Protein AF-K2APA6-F1 (afdb_monomer_lite)

pLDDT: mean 74.05, std 16.32, range [35.53, 95.88]

Sequence (417 aa):
MLGKIKNFFKDHYHILFKSAAVNHLRIQEILKSPDGTYNLTVKFGSYSALKNYQRKMRRLTVSLSSAVAMVVVAFVVAPYIMNPSRSSASNFTWTQNAWTSQTSNVKKYPDNNNGVTEYSSKNDKIDVTSGKIAMTVPTVASTGDSSYSTAPDGFYLDGSARVLKKVQGASCASVTECKSGICTNGTCCNDACCGVASVTDSRDTNNPTYNTLLLGNQCWMARNLNVGTMIGSKLADNVTYQNQANNSIVEKYCFNYVKQGDAAQITTGNSNCASYGGLYQWPEANALSASCISTSCAVPSPNQGICPTGWHVPTDAEIKTLEMHFGMAQADADGAGWRGIVSAPFRTGLNILVTAGYFRPSSGDFTNNSGKNTALMTATEYDIINYRMREFNSDLSGIYRSVYSKNAALPLRCVKN

Foldseek 3Di:
DVVVVVLVVVLVVCLAPPDLVVNVVVLVVVVPDPPPPRDNPDDDPDSVRSVVVNVVVNVVVVVVVVVVVVVCCVVPVCCVVDVVPPDPDDDDDDDDDDDDDDDDDDDDDDDDDDDDDDDDDDDPQFDCPPNDGDRPPPPPPCPPCPVQCDDPQQWADDDNDTDGQDEFQDFAPALRSHNCSDAAPRTHDNPPDACHAWQADPQAPQGRTWHWHDQPPKIWTLAFAAGWDEFAQAEQVLQHGDAPADLVTQYFYFAQRHHGPDPVSVVVRVVRCSQANTWHFLCQQQSHGPQLLQFPDDRDVQRQRPPPPQWGFAALVNVLVNQVSQPFDNVQSPDAFWGDQRDPCSCVSSVQLSNFAWKQALSSHIDRPVRFKAKEFGNACDDSFKGWIWMGGNVDRTIHIDIGGSSMIHTYMIMHD

Structure (mmCIF, N/CA/C/O backbone):
data_AF-K2APA6-F1
#
_entry.id   AF-K2APA6-F1
#
loop_
_atom_site.group_PDB
_atom_site.id
_atom_site.type_symbol
_atom_site.label_atom_id
_atom_site.label_alt_id
_atom_site.label_comp_id
_atom_site.label_asym_id
_atom_site.label_entity_id
_atom_site.label_seq_id
_atom_site.pdbx_PDB_ins_code
_atom_site.Cartn_x
_atom_site.Cartn_y
_atom_site.Cartn_z
_atom_site.occupancy
_atom_site.B_iso_or_equiv
_atom_site.auth_seq_id
_atom_site.auth_comp_id
_atom_site.auth_asym_id
_atom_site.auth_atom_id
_atom_site.pdbx_PDB_model_num
ATOM 1 N N . MET A 1 1 ? -61.621 -47.146 39.888 1.00 53.34 1 MET A N 1
ATOM 2 C CA . MET A 1 1 ? -60.670 -46.222 39.216 1.00 53.34 1 MET A CA 1
ATOM 3 C C . MET A 1 1 ? -59.208 -46.648 39.381 1.00 53.34 1 MET A C 1
ATOM 5 O O . MET A 1 1 ? -58.524 -46.792 38.376 1.00 53.34 1 MET A O 1
ATOM 9 N N . LEU A 1 2 ? -58.752 -46.940 40.607 1.00 55.94 2 LEU A N 1
ATOM 10 C CA . LEU A 1 2 ? -57.365 -47.334 40.923 1.00 55.94 2 LEU A CA 1
ATOM 11 C C . LEU A 1 2 ? -56.813 -48.535 40.126 1.00 55.94 2 LEU A C 1
ATOM 13 O O . LEU A 1 2 ? -55.664 -48.503 39.695 1.00 55.94 2 LEU A O 1
ATOM 17 N N . GLY A 1 3 ? -57.626 -49.563 39.854 1.00 64.31 3 GLY A N 1
ATOM 18 C CA . GLY A 1 3 ? -57.182 -50.740 39.086 1.00 64.31 3 GLY A CA 1
ATOM 19 C C . GLY A 1 3 ? -56.800 -50.438 37.629 1.00 64.31 3 GLY A C 1
ATOM 20 O O . GLY A 1 3 ? -55.815 -50.973 37.126 1.00 64.31 3 GLY A O 1
ATOM 21 N N . LYS A 1 4 ? -57.520 -49.520 36.964 1.00 61.19 4 LYS A N 1
ATOM 22 C CA . LYS A 1 4 ? -57.209 -49.100 35.583 1.00 61.19 4 LYS A CA 1
ATOM 23 C C . LYS A 1 4 ? -55.908 -48.298 35.523 1.00 61.19 4 LYS A C 1
ATOM 25 O O . LYS A 1 4 ? -55.108 -48.501 34.618 1.00 61.19 4 LYS A O 1
ATOM 30 N N . ILE A 1 5 ? -55.674 -47.451 36.525 1.00 64.25 5 ILE A N 1
ATOM 31 C CA . ILE A 1 5 ? -54.451 -46.650 36.654 1.00 64.25 5 ILE A CA 1
ATOM 32 C C . ILE A 1 5 ? -53.238 -47.561 36.901 1.00 64.25 5 ILE A C 1
ATOM 34 O O . ILE A 1 5 ? -52.217 -47.427 36.232 1.00 64.25 5 ILE A O 1
ATOM 38 N N . LYS A 1 6 ? -53.364 -48.552 37.794 1.00 69.94 6 LYS A N 1
ATOM 39 C CA . LYS A 1 6 ? -52.297 -49.531 38.063 1.00 69.94 6 LYS A CA 1
ATOM 40 C C . LYS A 1 6 ? -51.914 -50.327 36.810 1.00 69.94 6 LYS A C 1
ATOM 42 O O . LYS A 1 6 ? -50.728 -50.505 36.533 1.00 69.94 6 LYS A O 1
ATOM 47 N N . ASN A 1 7 ? -52.905 -50.766 36.035 1.00 68.38 7 ASN A N 1
ATOM 48 C CA . ASN A 1 7 ? -52.669 -51.502 34.793 1.00 68.38 7 ASN A CA 1
ATOM 49 C C . ASN A 1 7 ? -52.037 -50.615 33.709 1.00 68.38 7 ASN A C 1
ATOM 51 O O . ASN A 1 7 ? -51.108 -51.057 33.038 1.00 68.38 7 ASN A O 1
ATOM 55 N N . PHE A 1 8 ? -52.451 -49.347 33.614 1.00 71.19 8 PHE A N 1
ATOM 56 C CA . PHE A 1 8 ? -51.861 -48.365 32.701 1.00 71.19 8 PHE A CA 1
ATOM 57 C C . PHE A 1 8 ? -50.364 -48.142 32.963 1.00 71.19 8 PHE A C 1
ATOM 59 O O . PHE A 1 8 ? -49.562 -48.190 32.028 1.00 71.19 8 PHE A O 1
ATOM 66 N N . PHE A 1 9 ? -49.974 -47.952 34.231 1.00 70.88 9 PHE A N 1
ATOM 67 C CA . PHE A 1 9 ? -48.567 -47.781 34.605 1.00 70.88 9 PHE A CA 1
ATOM 68 C C . PHE A 1 9 ? -47.746 -49.047 34.366 1.00 70.88 9 PHE A C 1
ATOM 70 O O . PHE A 1 9 ? -46.623 -48.962 33.868 1.00 70.88 9 PHE A O 1
ATOM 77 N N . LYS A 1 10 ? -48.307 -50.225 34.664 1.00 74.00 10 LYS A N 1
ATOM 78 C CA . LYS A 1 10 ? -47.635 -51.504 34.412 1.00 74.00 10 LYS A CA 1
ATOM 79 C C . LYS A 1 10 ? -47.378 -51.710 32.916 1.00 74.00 10 LYS A C 1
ATOM 81 O O . LYS A 1 10 ? -46.267 -52.074 32.534 1.00 74.00 10 LYS A O 1
ATOM 86 N N . ASP A 1 11 ? -48.358 -51.426 32.061 1.00 71.31 11 ASP A N 1
ATOM 87 C CA . ASP A 1 11 ? -48.189 -51.549 30.611 1.00 71.31 11 ASP A CA 1
ATOM 88 C C . ASP A 1 11 ? -47.198 -50.526 30.047 1.00 71.31 11 ASP A C 1
ATOM 90 O O . ASP A 1 11 ? -46.315 -50.906 29.276 1.00 71.31 11 ASP A O 1
ATOM 94 N N . HIS A 1 12 ? -47.251 -49.266 30.488 1.00 74.56 12 HIS A N 1
ATOM 95 C CA . HIS A 1 12 ? -46.277 -48.252 30.069 1.00 74.56 12 HIS A CA 1
ATOM 96 C C . HIS A 1 12 ? -44.850 -48.580 30.518 1.00 74.56 12 HIS A C 1
ATOM 98 O O . HIS A 1 12 ? -43.910 -48.399 29.743 1.00 74.56 12 HIS A O 1
ATOM 104 N N . TYR A 1 13 ? -44.675 -49.129 31.722 1.00 77.75 13 TYR A N 1
ATOM 105 C CA . TYR A 1 13 ? -43.375 -49.591 32.206 1.00 77.75 13 TYR A CA 1
ATOM 106 C C . TYR A 1 13 ? -42.787 -50.675 31.293 1.00 77.75 13 TYR A C 1
ATOM 108 O O . TYR A 1 13 ? -41.642 -50.573 30.847 1.00 77.75 13 TYR A O 1
ATOM 116 N N . HIS A 1 14 ? -43.580 -51.690 30.940 1.00 74.81 14 HIS A N 1
ATOM 117 C CA . HIS A 1 14 ? -43.120 -52.737 30.029 1.00 74.81 14 HIS A CA 1
ATOM 118 C C . HIS A 1 14 ? -42.796 -52.185 28.632 1.00 74.81 14 HIS A C 1
ATOM 120 O O . HIS A 1 14 ? -41.757 -52.535 28.069 1.00 74.81 14 HIS A O 1
ATOM 126 N N . ILE A 1 15 ? -43.611 -51.267 28.098 1.00 77.00 15 ILE A N 1
ATOM 127 C CA . ILE A 1 15 ? -43.368 -50.629 26.794 1.00 77.00 15 ILE A CA 1
ATOM 128 C C . ILE A 1 15 ? -42.065 -49.812 26.793 1.00 77.00 15 ILE A C 1
ATOM 130 O O . ILE A 1 15 ? -41.338 -49.843 25.798 1.00 77.00 15 ILE A O 1
ATOM 134 N N . LEU A 1 16 ? -41.731 -49.121 27.884 1.00 72.75 16 LEU A N 1
ATOM 135 C CA . LEU A 1 16 ? -40.523 -48.298 27.972 1.00 72.75 16 LEU A CA 1
ATOM 136 C C . LEU A 1 16 ? -39.251 -49.137 28.152 1.00 72.75 16 LEU A C 1
ATOM 138 O O . LEU A 1 16 ? -38.279 -48.941 27.412 1.00 72.75 16 LEU A O 1
ATOM 142 N N . PHE A 1 17 ? -39.265 -50.095 29.082 1.00 75.88 17 PHE A N 1
ATOM 143 C CA . PHE A 1 17 ? -38.049 -50.769 29.553 1.00 75.88 17 PHE A CA 1
ATOM 144 C C . PHE A 1 17 ? -37.778 -52.141 28.921 1.00 75.88 17 PHE A C 1
ATOM 146 O O . PHE A 1 17 ? -36.634 -52.592 28.937 1.00 75.88 17 PHE A O 1
ATOM 153 N N . LYS A 1 18 ? -38.773 -52.817 28.329 1.00 78.56 18 LYS A N 1
ATOM 154 C CA . LYS A 1 18 ? -38.571 -54.114 27.649 1.00 78.56 18 LYS A CA 1
ATOM 155 C C . LYS A 1 18 ? -38.419 -53.944 26.131 1.00 78.56 18 LYS A C 1
ATOM 157 O O . LYS A 1 18 ? -38.791 -52.920 25.552 1.00 78.56 18 LYS A O 1
ATOM 162 N N . SER A 1 19 ? -37.802 -54.929 25.475 1.00 77.44 19 SER A N 1
ATOM 163 C CA . SER A 1 19 ? -37.566 -54.898 24.026 1.00 77.44 19 SER A CA 1
ATOM 164 C C . SER A 1 19 ? -38.876 -55.030 23.239 1.00 77.44 19 SER A C 1
ATOM 166 O O . SER A 1 19 ? -39.855 -55.601 23.722 1.00 77.44 19 SER A O 1
ATOM 168 N N . ALA A 1 20 ? -38.894 -54.508 22.009 1.00 73.94 20 ALA A N 1
ATOM 169 C CA . ALA A 1 20 ? -40.062 -54.576 21.128 1.00 73.94 20 ALA A CA 1
ATOM 170 C C . ALA A 1 20 ? -40.537 -56.022 20.904 1.00 73.94 20 ALA A C 1
ATOM 172 O O . ALA A 1 20 ? -41.737 -56.275 20.901 1.00 73.94 20 ALA A O 1
ATOM 173 N N . ALA A 1 21 ? -39.600 -56.966 20.754 1.00 76.19 21 ALA A N 1
ATOM 174 C CA . ALA A 1 21 ? -39.895 -58.381 20.532 1.00 76.19 21 ALA A CA 1
ATOM 175 C C . ALA A 1 21 ? -40.626 -59.012 21.728 1.00 76.19 21 ALA A C 1
ATOM 177 O O . ALA A 1 21 ? -41.678 -59.619 21.553 1.00 76.19 21 ALA A O 1
ATOM 178 N N . VAL A 1 22 ? -40.127 -58.786 22.948 1.00 78.75 22 VAL A N 1
ATOM 179 C CA . VAL A 1 22 ? -40.742 -59.307 24.182 1.00 78.75 22 VAL A CA 1
ATOM 180 C C . VAL A 1 22 ? -42.129 -58.703 24.404 1.00 78.75 22 VAL A C 1
ATOM 182 O O . VAL A 1 22 ? -43.067 -59.406 24.771 1.00 78.75 22 VAL A O 1
ATOM 185 N N . ASN A 1 23 ? -42.290 -57.405 24.135 1.00 73.94 23 ASN A N 1
ATOM 186 C CA . ASN A 1 23 ? -43.589 -56.747 24.263 1.00 73.94 23 ASN A CA 1
ATOM 187 C C . ASN A 1 23 ? -44.591 -57.217 23.206 1.00 73.94 23 ASN A C 1
ATOM 189 O O . ASN A 1 23 ? -45.770 -57.355 23.516 1.00 73.94 23 ASN A O 1
ATOM 193 N N . HIS A 1 24 ? -44.141 -57.485 21.980 1.00 77.06 24 HIS A N 1
ATOM 194 C CA . HIS A 1 24 ? -45.013 -58.000 20.933 1.00 77.06 24 HIS A CA 1
ATOM 195 C C . HIS A 1 24 ? -45.538 -59.396 21.275 1.00 77.06 24 HIS A C 1
ATOM 197 O O . HIS A 1 24 ? -46.741 -59.613 21.187 1.00 77.06 24 HIS A O 1
ATOM 203 N N . LEU A 1 25 ? -44.671 -60.300 21.746 1.00 76.94 25 LEU A N 1
ATOM 204 C CA . LEU A 1 25 ? -45.073 -61.638 22.189 1.00 76.94 25 LEU A CA 1
ATOM 205 C C . LEU A 1 25 ? -46.074 -61.572 23.348 1.00 76.94 25 LEU A C 1
ATOM 207 O O . LEU A 1 25 ? -47.140 -62.171 23.257 1.00 76.94 25 LEU A O 1
ATOM 211 N N . ARG A 1 26 ? -45.810 -60.740 24.365 1.00 76.38 26 ARG A N 1
ATOM 212 C CA . ARG A 1 26 ? -46.739 -60.525 25.486 1.00 76.38 26 ARG A CA 1
ATOM 213 C C . ARG A 1 26 ? -48.113 -60.023 25.026 1.00 76.38 26 ARG A C 1
ATOM 215 O O . ARG A 1 26 ? -49.132 -60.467 25.540 1.00 76.38 26 ARG A O 1
ATOM 222 N N . ILE A 1 27 ? -48.157 -59.083 24.079 1.00 74.25 27 ILE A N 1
ATOM 223 C CA . ILE A 1 27 ? -49.423 -58.559 23.540 1.00 74.25 27 ILE A CA 1
ATOM 224 C C . ILE A 1 27 ? -50.169 -59.652 22.761 1.00 74.25 27 ILE A C 1
ATOM 226 O O . ILE A 1 27 ? -51.382 -59.765 22.900 1.00 74.25 27 ILE A O 1
ATOM 230 N N . GLN A 1 28 ? -49.459 -60.475 21.986 1.00 73.75 28 GLN A N 1
ATOM 231 C CA . GLN A 1 28 ? -50.048 -61.595 21.243 1.00 73.75 28 GLN A CA 1
ATOM 232 C C . GLN A 1 28 ? -50.578 -62.702 22.166 1.00 73.75 28 GLN A C 1
ATOM 234 O O . GLN A 1 28 ? -51.636 -63.259 21.896 1.00 73.75 28 GLN A O 1
ATOM 239 N N . GLU A 1 29 ? -49.884 -63.002 23.265 1.00 72.94 29 GLU A N 1
ATOM 240 C CA . GLU A 1 29 ? -50.342 -63.959 24.281 1.00 72.94 29 GLU A CA 1
ATOM 241 C C . GLU A 1 29 ? -51.613 -63.469 24.981 1.00 72.94 29 GLU A C 1
ATOM 243 O O . GLU A 1 29 ? -52.583 -64.213 25.086 1.00 72.94 29 GLU A O 1
ATOM 248 N N . ILE A 1 30 ? -51.659 -62.190 25.369 1.00 67.94 30 ILE A N 1
ATOM 249 C CA . ILE A 1 30 ? -52.840 -61.588 26.009 1.00 67.94 30 ILE A CA 1
ATOM 250 C C . ILE A 1 30 ? -54.049 -61.561 25.059 1.00 67.94 30 ILE A C 1
ATOM 252 O O . ILE A 1 30 ? -55.182 -61.687 25.512 1.00 67.94 30 ILE A O 1
ATOM 256 N N . LEU A 1 31 ? -53.829 -61.426 23.747 1.00 66.81 31 LEU A N 1
ATOM 257 C CA . LEU A 1 31 ? -54.897 -61.486 22.742 1.00 66.81 31 LEU A CA 1
ATOM 258 C C . LEU A 1 31 ? -55.443 -62.906 22.509 1.00 66.81 31 LEU A C 1
ATOM 260 O O . LEU A 1 31 ? -56.527 -63.034 21.944 1.00 66.81 31 LEU A O 1
ATOM 264 N N . LYS A 1 32 ? -54.719 -63.956 22.921 1.00 65.75 32 LYS A N 1
ATOM 265 C CA . LYS A 1 32 ? -55.117 -65.364 22.744 1.00 65.75 32 LYS A CA 1
ATOM 266 C C . LYS A 1 32 ? -55.859 -65.958 23.946 1.00 65.75 32 LYS A C 1
ATOM 268 O O . LYS A 1 32 ? -56.511 -66.985 23.782 1.00 65.75 32 LYS A O 1
ATOM 273 N N . SER A 1 33 ? -55.781 -65.350 25.129 1.00 59.62 33 SER A N 1
ATOM 274 C CA . SER A 1 33 ? -56.479 -65.840 26.326 1.00 59.62 33 SER A CA 1
ATOM 275 C C . SER A 1 33 ? -57.978 -65.468 26.296 1.00 59.62 33 SER A C 1
ATOM 277 O O . SER A 1 33 ? -58.283 -64.273 26.281 1.00 59.62 33 SER A O 1
ATOM 279 N N . PRO A 1 34 ? -58.929 -66.429 26.343 1.00 56.12 34 PRO A N 1
ATOM 280 C CA . PRO A 1 34 ? -60.372 -66.144 26.266 1.00 56.12 34 PRO A CA 1
ATOM 281 C C . PRO A 1 34 ? -60.970 -65.472 27.516 1.00 56.12 34 PRO A C 1
ATOM 283 O O . PRO A 1 34 ? -62.092 -64.977 27.463 1.00 56.12 34 PRO A O 1
ATOM 286 N N . ASP A 1 35 ? -60.236 -65.405 28.630 1.00 56.62 35 ASP A N 1
ATOM 287 C CA . ASP A 1 35 ? -60.813 -65.115 29.954 1.00 56.62 35 ASP A CA 1
ATOM 288 C C . ASP A 1 35 ? -60.853 -63.628 30.358 1.00 56.62 35 ASP A C 1
ATOM 290 O O . ASP A 1 35 ? -61.014 -63.308 31.536 1.00 56.62 35 ASP A O 1
ATOM 294 N N . GLY A 1 36 ? -60.697 -62.688 29.414 1.00 57.69 36 GLY A N 1
ATOM 295 C CA . GLY A 1 36 ? -61.071 -61.267 29.579 1.00 57.69 36 GLY A CA 1
ATOM 296 C C . GLY A 1 36 ? -60.452 -60.478 30.753 1.00 57.69 36 GLY A C 1
ATOM 297 O O . GLY A 1 36 ? -60.842 -59.338 31.006 1.00 57.69 36 GLY A O 1
ATOM 298 N N . THR A 1 37 ? -59.481 -61.034 31.477 1.00 55.09 37 THR A N 1
ATOM 299 C CA . THR A 1 37 ? -58.989 -60.506 32.764 1.00 55.09 37 THR A CA 1
ATOM 300 C C . THR A 1 37 ? -57.917 -59.423 32.618 1.00 55.09 37 THR A C 1
ATOM 302 O O . THR A 1 37 ? -57.663 -58.666 33.557 1.00 55.09 37 THR A O 1
ATOM 305 N N . TYR A 1 38 ? -57.324 -59.275 31.430 1.00 56.69 38 TYR A N 1
ATOM 306 C CA . TYR A 1 38 ? -56.307 -58.263 31.143 1.00 56.69 38 TYR A CA 1
ATOM 307 C C . TYR A 1 38 ? -56.828 -57.253 30.121 1.00 56.69 38 TYR A C 1
ATOM 309 O O . TYR A 1 38 ? -56.852 -57.497 28.918 1.00 56.69 38 TYR A O 1
ATOM 317 N N . ASN A 1 39 ? -57.235 -56.081 30.607 1.00 57.31 39 ASN A N 1
ATOM 318 C CA . ASN A 1 39 ? -57.678 -54.991 29.747 1.00 57.31 39 ASN A CA 1
ATOM 319 C C . ASN A 1 39 ? -56.451 -54.200 29.269 1.00 57.31 39 ASN A C 1
ATOM 321 O O . ASN A 1 39 ? -55.927 -53.351 29.994 1.00 57.31 39 ASN A O 1
ATOM 325 N N . LEU A 1 40 ? -55.948 -54.540 28.082 1.00 60.25 40 LEU A N 1
ATOM 326 C CA . LEU A 1 40 ? -54.775 -53.904 27.487 1.00 60.25 40 LEU A CA 1
ATOM 327 C C . LEU A 1 40 ? -55.121 -52.456 27.102 1.00 60.25 40 LEU A C 1
ATOM 329 O O . LEU A 1 40 ? -55.947 -52.224 26.218 1.00 60.25 40 LEU A O 1
ATOM 333 N N . THR A 1 41 ? -54.502 -51.475 27.761 1.00 62.50 41 THR A N 1
ATOM 334 C CA . THR A 1 41 ? -54.833 -50.051 27.546 1.00 62.50 41 THR A CA 1
ATOM 335 C C . THR A 1 41 ? -54.342 -49.487 26.210 1.00 62.50 41 THR A C 1
ATOM 337 O O . THR A 1 41 ? -54.882 -48.485 25.751 1.00 62.50 41 THR A O 1
ATOM 340 N N . VAL A 1 42 ? -53.342 -50.107 25.570 1.00 65.31 42 VAL A N 1
ATOM 341 C CA . VAL A 1 42 ? -52.762 -49.623 24.303 1.00 65.31 42 VAL A CA 1
ATOM 342 C C . VAL A 1 42 ? -52.576 -50.786 23.329 1.00 65.31 42 VAL A C 1
ATOM 344 O O . VAL A 1 42 ? -51.705 -51.629 23.530 1.00 65.31 42 VAL A O 1
ATOM 347 N N . LYS A 1 43 ? -53.388 -50.836 22.266 1.00 66.94 43 LYS A N 1
ATOM 348 C CA . LYS A 1 43 ? -53.327 -51.874 21.223 1.00 66.94 43 LYS A CA 1
ATOM 349 C C . LYS A 1 43 ? -52.532 -51.376 20.014 1.00 66.94 43 LYS A C 1
ATOM 351 O O . LYS A 1 43 ? -52.726 -50.249 19.569 1.00 66.94 43 LYS A O 1
ATOM 356 N N . PHE A 1 44 ? -51.678 -52.231 19.455 1.00 71.19 44 PHE A N 1
ATOM 357 C CA . PHE A 1 44 ? -50.926 -51.947 18.229 1.00 71.19 44 PHE A CA 1
ATOM 358 C C . PHE A 1 44 ? -51.243 -53.006 17.173 1.00 71.19 44 PHE A C 1
ATOM 360 O O . PHE A 1 44 ? -51.168 -54.196 17.461 1.00 71.19 44 PHE A O 1
ATOM 367 N N . GLY A 1 45 ? -51.568 -52.576 15.951 1.00 66.12 45 GLY A N 1
ATOM 368 C CA . GLY A 1 45 ? -51.922 -53.478 14.846 1.00 66.12 45 GLY A CA 1
ATOM 369 C C . GLY A 1 45 ? -50.732 -54.168 14.167 1.00 66.12 45 GLY A C 1
ATOM 370 O O . GLY A 1 45 ? -50.931 -55.075 13.369 1.00 66.12 45 GLY A O 1
ATOM 371 N N . SER A 1 46 ? -49.491 -53.759 14.456 1.00 74.62 46 SER A N 1
ATOM 372 C CA . SER A 1 46 ? -48.291 -54.359 13.862 1.00 74.62 46 SER A CA 1
ATOM 373 C C . SER A 1 46 ? -47.041 -54.157 14.725 1.00 74.62 46 SER A C 1
ATOM 375 O O . SER A 1 46 ? -46.951 -53.228 15.536 1.00 74.62 46 SER A O 1
ATOM 377 N N . TYR A 1 47 ? -46.030 -55.007 14.516 1.00 76.31 47 TYR A N 1
ATOM 378 C CA . TYR A 1 47 ? -44.723 -54.883 15.170 1.00 76.31 47 TYR A CA 1
ATOM 379 C C . TYR A 1 47 ? -44.015 -53.558 14.832 1.00 76.31 47 TYR A C 1
ATOM 381 O O . TYR A 1 47 ? -43.387 -52.936 15.692 1.00 76.31 47 TYR A O 1
ATOM 389 N N . SER A 1 48 ? -44.153 -53.082 13.590 1.00 79.12 48 SER A N 1
ATOM 390 C CA . SER A 1 48 ? -43.567 -51.813 13.143 1.00 79.12 48 SER A CA 1
ATOM 391 C C . SER A 1 48 ? -44.196 -50.604 13.844 1.00 79.12 48 SER A C 1
ATOM 393 O O . SER A 1 48 ? -43.470 -49.688 14.241 1.00 79.12 48 SER A O 1
ATOM 395 N N . ALA A 1 49 ? -45.513 -50.623 14.083 1.00 78.25 49 ALA A N 1
ATOM 396 C CA . ALA A 1 49 ? -46.215 -49.574 14.822 1.00 78.25 49 ALA A CA 1
ATOM 397 C C . ALA A 1 49 ? -45.750 -49.493 16.287 1.00 78.25 49 ALA A C 1
ATOM 399 O O . ALA A 1 49 ? -45.444 -48.403 16.777 1.00 78.25 49 ALA A O 1
ATOM 400 N N . LEU A 1 50 ? -45.595 -50.643 16.956 1.00 79.75 50 LEU A N 1
ATOM 401 C CA . LEU A 1 50 ? -45.054 -50.724 18.318 1.00 79.75 50 LEU A CA 1
ATOM 402 C C . LEU A 1 50 ? -43.622 -50.167 18.388 1.00 79.75 50 LEU A C 1
ATOM 404 O O . LEU A 1 50 ? -43.306 -49.356 19.260 1.00 79.75 50 LEU A O 1
ATOM 408 N N . LYS A 1 51 ? -42.756 -50.560 17.444 1.00 79.81 51 LYS A N 1
ATOM 409 C CA . LYS A 1 51 ? -41.355 -50.116 17.397 1.00 79.81 51 LYS A CA 1
ATOM 410 C C . LYS A 1 51 ? -41.239 -48.601 17.193 1.00 79.81 51 LYS A C 1
ATOM 412 O O . LYS A 1 51 ? -40.428 -47.951 17.855 1.00 79.81 51 LYS A O 1
ATOM 417 N N . ASN A 1 52 ? -42.069 -48.022 16.325 1.00 80.31 52 ASN A N 1
ATOM 418 C CA . ASN A 1 52 ? -42.107 -46.574 16.103 1.00 80.31 52 ASN A CA 1
ATOM 419 C C . ASN A 1 52 ? -42.627 -45.811 17.328 1.00 80.31 52 ASN A C 1
ATOM 421 O O . ASN A 1 52 ? -42.064 -44.772 17.684 1.00 80.31 52 ASN A O 1
ATOM 425 N N . TYR A 1 53 ? -43.643 -46.344 18.010 1.00 80.81 53 TYR A N 1
ATOM 426 C CA . TYR A 1 53 ? -44.158 -45.771 19.252 1.00 80.81 53 TYR A CA 1
ATOM 427 C C . TYR A 1 53 ? -43.103 -45.786 20.370 1.00 80.81 53 TYR A C 1
ATOM 429 O O . TYR A 1 53 ? -42.828 -44.747 20.973 1.00 80.81 53 TYR A O 1
ATOM 437 N N . GLN A 1 54 ? -42.417 -46.917 20.577 1.00 77.88 54 GLN A N 1
ATOM 438 C CA . GLN A 1 54 ? -41.318 -47.022 21.545 1.00 77.88 54 GLN A CA 1
ATOM 439 C C . GLN A 1 54 ? -40.182 -46.034 21.245 1.00 77.88 54 GLN A C 1
ATOM 441 O O . GLN A 1 54 ? -39.630 -45.428 22.165 1.00 77.88 54 GLN A O 1
ATOM 446 N N . ARG A 1 55 ? -39.841 -45.830 19.964 1.00 77.88 55 ARG A N 1
ATOM 447 C CA . ARG A 1 55 ? -38.786 -44.888 19.557 1.00 77.88 55 ARG A CA 1
ATOM 448 C C . ARG A 1 55 ? -39.154 -43.436 19.876 1.00 77.88 55 ARG A C 1
ATOM 450 O O . ARG A 1 55 ? -38.280 -42.685 20.302 1.00 77.88 55 ARG A O 1
ATOM 457 N N . LYS A 1 56 ? -40.423 -43.044 19.702 1.00 76.38 56 LYS A N 1
ATOM 458 C CA . LYS A 1 56 ? -40.916 -41.704 20.069 1.00 76.38 56 LYS A CA 1
ATOM 459 C C . LYS A 1 56 ? -40.958 -41.511 21.587 1.00 76.38 56 LYS A C 1
ATOM 461 O O . LYS A 1 56 ? -40.430 -40.519 22.080 1.00 76.38 56 LYS A O 1
ATOM 466 N N . MET A 1 57 ? -41.493 -42.482 22.325 1.00 72.50 57 MET A N 1
ATOM 467 C CA . MET A 1 57 ? -41.610 -42.395 23.785 1.00 72.50 57 MET A CA 1
ATOM 468 C C . MET A 1 57 ? -40.250 -42.350 24.488 1.00 72.50 57 MET A C 1
ATOM 470 O O . MET A 1 57 ? -40.061 -41.527 25.376 1.00 72.50 57 MET A O 1
ATOM 474 N N . ARG A 1 58 ? -39.266 -43.152 24.051 1.00 70.06 58 ARG A N 1
ATOM 475 C CA . ARG A 1 58 ? -37.916 -43.123 24.644 1.00 70.06 58 ARG A CA 1
ATOM 476 C C . ARG A 1 58 ? -37.197 -41.788 24.446 1.00 70.06 58 ARG A C 1
ATOM 478 O O . ARG A 1 58 ? -36.463 -41.362 25.330 1.00 70.06 58 ARG A O 1
ATOM 485 N N . ARG A 1 59 ? -37.415 -41.106 23.314 1.00 65.69 59 ARG A N 1
ATOM 486 C CA . ARG A 1 59 ? -36.865 -39.756 23.085 1.00 65.69 59 ARG A CA 1
ATOM 487 C C . ARG A 1 59 ? -37.467 -38.732 24.053 1.00 65.69 59 ARG A C 1
ATOM 489 O O . ARG A 1 59 ? -36.736 -37.908 24.589 1.00 65.69 59 ARG A O 1
ATOM 496 N N . LEU A 1 60 ? -38.771 -38.832 24.319 1.00 63.16 60 LEU A N 1
ATOM 497 C CA . LEU A 1 60 ? -39.488 -37.980 25.274 1.00 63.16 60 LEU A CA 1
ATOM 498 C C . LEU A 1 60 ? -39.051 -38.226 26.728 1.00 63.16 60 LEU A C 1
ATOM 500 O O . LEU A 1 60 ? -38.824 -37.273 27.468 1.00 63.16 60 LEU A O 1
ATOM 504 N N . THR A 1 61 ? -38.863 -39.485 27.137 1.00 63.31 61 THR A N 1
ATOM 505 C CA . THR A 1 61 ? -38.460 -39.805 28.517 1.00 63.31 61 THR A CA 1
ATOM 506 C C . THR A 1 61 ? -37.031 -39.378 28.839 1.00 63.31 61 THR A C 1
ATOM 508 O O . THR A 1 61 ? -36.785 -38.936 29.955 1.00 63.31 61 THR A O 1
ATOM 511 N N . VAL A 1 62 ? -36.102 -39.458 27.877 1.00 59.75 62 VAL A N 1
ATOM 512 C CA . VAL A 1 62 ? -34.708 -39.013 28.077 1.00 59.75 62 VAL A CA 1
ATOM 513 C C . VAL A 1 62 ? -34.627 -37.491 28.260 1.00 59.75 62 VAL A C 1
ATOM 515 O O . VAL A 1 62 ? -33.832 -37.008 29.063 1.00 59.75 62 VAL A O 1
ATOM 518 N N . SER A 1 63 ? -35.494 -36.737 27.577 1.00 58.47 63 SER A N 1
ATOM 519 C CA . SER A 1 63 ? -35.592 -35.277 27.714 1.00 58.47 63 SER A CA 1
ATOM 520 C C . SER A 1 63 ? -36.157 -34.834 29.069 1.00 58.47 63 SER A C 1
ATOM 522 O O . SER A 1 63 ? -35.717 -33.821 29.603 1.00 58.47 63 SER A O 1
ATOM 524 N N . LEU A 1 64 ? -37.106 -35.582 29.640 1.00 58.62 64 LEU A N 1
ATOM 525 C CA . LEU A 1 64 ? -37.685 -35.272 30.952 1.00 58.62 64 LEU A CA 1
ATOM 526 C C . LEU A 1 64 ? -36.819 -35.770 32.116 1.00 58.62 64 LEU A C 1
ATOM 528 O O . LEU A 1 64 ? -36.793 -35.131 33.165 1.00 58.62 64 LEU A O 1
ATOM 532 N N . SER A 1 65 ? -36.069 -36.865 31.949 1.00 64.06 65 SER A N 1
ATOM 533 C CA . SER A 1 65 ? -35.215 -37.395 33.020 1.00 64.06 65 SER A CA 1
ATOM 534 C C . SER A 1 65 ? -34.057 -36.468 33.387 1.00 64.06 65 SER A C 1
ATOM 536 O O . SER A 1 65 ? -33.697 -36.404 34.558 1.00 64.06 65 SER A O 1
ATOM 538 N N . SER A 1 66 ? -33.494 -35.723 32.428 1.00 63.84 66 SER A N 1
ATOM 539 C CA . SER A 1 66 ? -32.425 -34.756 32.715 1.00 63.84 66 SER A CA 1
ATOM 540 C C . SER A 1 66 ? -32.952 -33.535 33.470 1.00 63.84 66 SER A C 1
ATOM 542 O O . SER A 1 66 ? -32.328 -33.101 34.434 1.00 63.84 66 SER A O 1
ATOM 544 N N . ALA A 1 67 ? -34.132 -33.030 33.099 1.00 60.19 67 ALA A N 1
ATOM 545 C CA . ALA A 1 67 ? -34.774 -31.913 33.788 1.00 60.19 67 ALA A CA 1
ATOM 546 C C . ALA A 1 67 ? -35.171 -32.282 35.227 1.00 60.19 67 ALA A C 1
ATOM 548 O O . ALA A 1 67 ? -34.894 -31.533 36.160 1.00 60.19 67 ALA A O 1
ATOM 549 N N . VAL A 1 68 ? -35.753 -33.469 35.431 1.00 62.91 68 VAL A N 1
ATOM 550 C CA . VAL A 1 68 ? -36.134 -33.941 36.771 1.00 62.91 68 VAL A CA 1
ATOM 551 C C . VAL A 1 68 ? -34.900 -34.237 37.630 1.00 62.91 68 VAL A C 1
ATOM 553 O O . VAL A 1 68 ? -34.888 -33.876 38.803 1.00 62.91 68 VAL A O 1
ATOM 556 N N . ALA A 1 69 ? -33.833 -34.812 37.064 1.00 62.94 69 ALA A N 1
ATOM 557 C CA . ALA A 1 69 ? -32.581 -35.028 37.792 1.00 62.94 69 ALA A CA 1
ATOM 558 C C . ALA A 1 69 ? -31.937 -33.706 38.245 1.00 62.94 69 ALA A C 1
ATOM 560 O O . ALA A 1 69 ? -31.489 -33.608 39.385 1.00 62.94 69 ALA A O 1
ATOM 561 N N . MET A 1 70 ? -31.954 -32.671 37.399 1.00 66.12 70 MET A N 1
ATOM 562 C CA . MET A 1 70 ? -31.437 -31.339 37.743 1.00 66.12 70 MET A CA 1
ATOM 563 C C . MET A 1 70 ? -32.230 -30.695 38.889 1.00 66.12 70 MET A C 1
ATOM 565 O O . MET A 1 70 ? -31.638 -30.128 39.805 1.00 66.12 70 MET A O 1
ATOM 569 N N . VAL A 1 71 ? -33.560 -30.837 38.891 1.00 64.75 71 VAL A N 1
ATOM 570 C CA . VAL A 1 71 ? -34.423 -30.322 39.969 1.00 64.75 71 VAL A CA 1
ATOM 571 C C . VAL A 1 71 ? -34.189 -31.080 41.279 1.00 64.75 71 VAL A C 1
ATOM 573 O O . VAL A 1 71 ? -34.078 -30.461 42.333 1.00 64.75 71 VAL A O 1
ATOM 576 N N . VAL A 1 72 ? -34.046 -32.407 41.236 1.00 65.88 72 VAL A N 1
ATOM 577 C CA . VAL A 1 72 ? -33.764 -33.206 42.441 1.00 65.88 72 VAL A CA 1
ATOM 578 C C . VAL A 1 72 ? -32.392 -32.861 43.026 1.00 65.88 72 VAL A C 1
ATOM 580 O O . VAL A 1 72 ? -32.277 -32.702 44.237 1.00 65.88 72 VAL A O 1
ATOM 583 N N . VAL A 1 73 ? -31.363 -32.667 42.195 1.00 65.12 73 VAL A N 1
ATOM 584 C CA . VAL A 1 73 ? -30.040 -32.227 42.671 1.00 65.12 73 VAL A CA 1
ATOM 585 C C . VAL A 1 73 ? -30.120 -30.829 43.296 1.00 65.12 73 VAL A C 1
ATOM 587 O O . VAL A 1 73 ? -29.594 -30.625 44.388 1.00 65.12 73 VAL A O 1
ATOM 590 N N . ALA A 1 74 ? -30.833 -29.887 42.675 1.00 64.44 74 ALA A N 1
ATOM 591 C CA . ALA A 1 74 ? -30.981 -28.534 43.210 1.00 64.44 74 ALA A CA 1
ATOM 592 C C . ALA A 1 74 ? -31.714 -28.498 44.563 1.00 64.44 74 ALA A C 1
ATOM 594 O O . ALA A 1 74 ? -31.293 -27.774 45.459 1.00 64.44 74 ALA A O 1
ATOM 595 N N . PHE A 1 75 ? -32.774 -29.289 44.749 1.00 66.56 75 PHE A N 1
ATOM 596 C CA . PHE A 1 75 ? -33.559 -29.254 45.990 1.00 66.56 75 PHE A CA 1
ATOM 597 C C . PHE A 1 75 ? -33.035 -30.173 47.095 1.00 66.56 75 PHE A C 1
ATOM 599 O O . PHE A 1 75 ? -33.235 -29.870 48.267 1.00 66.56 75 PHE A O 1
ATOM 606 N N . VAL A 1 76 ? -32.373 -31.282 46.754 1.00 68.88 76 VAL A N 1
ATOM 607 C CA . VAL A 1 76 ? -31.889 -32.249 47.751 1.00 68.88 76 VAL A CA 1
ATOM 608 C C . VAL A 1 76 ? -30.424 -32.017 48.099 1.00 68.88 76 VAL A C 1
ATOM 610 O O . VAL A 1 76 ? -30.062 -32.169 49.256 1.00 68.88 76 VAL A O 1
ATOM 613 N N . VAL A 1 77 ? -29.570 -31.630 47.147 1.00 65.31 77 VAL A N 1
ATOM 614 C CA . VAL A 1 77 ? -28.119 -31.520 47.389 1.00 65.31 77 VAL A CA 1
ATOM 615 C C . VAL A 1 77 ? -27.717 -30.109 47.827 1.00 65.31 77 VAL A C 1
ATOM 617 O O . VAL A 1 77 ? -26.877 -29.965 48.716 1.00 65.31 77 VAL A O 1
ATOM 620 N N . ALA A 1 78 ? -28.337 -29.058 47.274 1.00 62.31 78 ALA A N 1
ATOM 621 C CA . ALA A 1 78 ? -27.982 -27.677 47.617 1.00 62.31 78 ALA A CA 1
ATOM 622 C C . ALA A 1 78 ? -28.140 -27.333 49.116 1.00 62.31 78 ALA A C 1
ATOM 624 O O . ALA A 1 78 ? -27.232 -26.693 49.644 1.00 62.31 78 ALA A O 1
ATOM 625 N N . PRO A 1 79 ? -29.177 -27.798 49.849 1.00 63.56 79 PRO A N 1
ATOM 626 C CA . PRO A 1 79 ? -29.296 -27.521 51.286 1.00 63.56 79 PRO A CA 1
ATOM 627 C C . PRO A 1 79 ? -28.223 -28.207 52.145 1.00 63.56 79 PRO A C 1
ATOM 629 O O . PRO A 1 79 ? -27.914 -27.734 53.237 1.00 63.56 79 PRO A O 1
ATOM 632 N N . TYR A 1 80 ? -27.651 -29.321 51.671 1.00 64.94 80 TYR A N 1
ATOM 633 C CA . TYR A 1 80 ? -26.599 -30.048 52.391 1.00 64.94 80 TYR A CA 1
ATOM 634 C C . TYR A 1 80 ? -25.203 -29.464 52.147 1.00 64.94 80 TYR A C 1
ATOM 636 O O . TYR A 1 80 ? -24.362 -29.526 53.041 1.00 64.94 80 TYR A O 1
ATOM 644 N N . ILE A 1 81 ? -24.954 -28.881 50.967 1.00 61.50 81 ILE A N 1
ATOM 645 C CA . ILE A 1 81 ? -23.680 -28.214 50.644 1.00 61.50 81 ILE A CA 1
ATOM 646 C C . ILE A 1 81 ? -23.675 -26.764 51.150 1.00 61.50 81 ILE A C 1
ATOM 648 O O . ILE A 1 81 ? -22.673 -26.297 51.684 1.00 61.50 81 ILE A O 1
ATOM 652 N N . MET A 1 82 ? -24.799 -26.056 51.024 1.00 57.38 82 MET A N 1
ATOM 653 C CA . MET A 1 82 ? -24.977 -24.683 51.493 1.00 57.38 82 MET A CA 1
ATOM 654 C C . MET A 1 82 ? -25.880 -24.679 52.726 1.00 57.38 82 MET A C 1
ATOM 656 O O . MET A 1 82 ? -27.045 -24.310 52.649 1.00 57.38 82 MET A O 1
ATOM 660 N N . ASN A 1 83 ? -25.362 -25.124 53.871 1.00 54.78 83 ASN A N 1
ATOM 661 C CA . ASN A 1 83 ? -26.077 -25.028 55.143 1.00 54.78 83 ASN A CA 1
ATOM 662 C C . ASN A 1 83 ? -26.008 -23.572 55.664 1.00 54.78 83 ASN A C 1
ATOM 664 O O . ASN A 1 83 ? -24.931 -23.152 56.093 1.00 54.78 83 ASN A O 1
ATOM 668 N N . PRO A 1 84 ? -27.111 -22.794 55.683 1.00 56.00 84 PRO A N 1
ATOM 669 C CA . PRO A 1 84 ? -27.090 -21.394 56.116 1.00 56.00 84 PRO A CA 1
ATOM 670 C C . PRO A 1 84 ? -27.092 -21.239 57.650 1.00 56.00 84 PRO A C 1
ATOM 672 O O . PRO A 1 84 ? -27.108 -20.126 58.164 1.00 56.00 84 PRO A O 1
ATOM 675 N N . SER A 1 85 ? -27.045 -22.342 58.406 1.00 51.25 85 SER A N 1
ATOM 676 C CA . SER A 1 85 ? -27.213 -22.352 59.869 1.00 51.25 85 SER A CA 1
ATOM 677 C C . SER A 1 85 ? -25.903 -22.247 60.669 1.00 51.25 85 SER A C 1
ATOM 679 O O . SER A 1 85 ? -25.903 -22.528 61.865 1.00 51.25 85 SER A O 1
ATOM 681 N N . ARG A 1 86 ? -24.765 -21.903 60.046 1.00 50.66 86 ARG A N 1
ATOM 682 C CA . ARG A 1 86 ? -23.454 -21.794 60.735 1.00 50.66 86 ARG A CA 1
ATOM 683 C C . ARG A 1 86 ? -22.782 -20.422 60.629 1.00 50.66 86 ARG A C 1
ATOM 685 O O . ARG A 1 86 ? -21.570 -20.318 60.790 1.00 50.66 86 ARG A O 1
ATOM 692 N N . SER A 1 87 ? -23.556 -19.365 60.419 1.00 51.69 87 SER A N 1
ATOM 693 C CA . SER A 1 87 ? -23.053 -17.991 60.501 1.00 51.69 87 SER A CA 1
ATOM 694 C C . SER A 1 87 ? -23.651 -17.301 61.725 1.00 51.69 87 SER A C 1
ATOM 696 O O . SER A 1 87 ? -24.702 -16.675 61.643 1.00 51.69 87 SER A O 1
ATOM 698 N N . SER A 1 88 ? -22.994 -17.425 62.878 1.00 53.72 88 SER A N 1
ATOM 699 C CA . SER A 1 88 ? -23.315 -16.610 64.054 1.00 53.72 88 SER A CA 1
ATOM 700 C C . SER A 1 88 ? -22.785 -15.192 63.830 1.00 53.72 88 SER A C 1
ATOM 702 O O . SER A 1 88 ? -21.619 -14.914 64.100 1.00 53.72 88 SER A O 1
ATOM 704 N N . ALA A 1 89 ? -23.619 -14.296 63.302 1.00 51.56 89 ALA A N 1
ATOM 705 C CA . ALA A 1 89 ? -23.326 -12.866 63.303 1.00 51.56 89 ALA A CA 1
ATOM 706 C C . ALA A 1 89 ? -23.653 -12.290 64.690 1.00 51.56 89 ALA A C 1
ATOM 708 O O . ALA A 1 89 ? -24.775 -12.404 65.179 1.00 51.56 89 ALA A O 1
ATOM 709 N N . SER A 1 90 ? -22.651 -11.700 65.338 1.00 50.16 90 SER A N 1
ATOM 710 C CA . SER A 1 90 ? -22.810 -10.953 66.584 1.00 50.16 90 SER A CA 1
ATOM 711 C C . SER A 1 90 ? -23.499 -9.619 66.297 1.00 50.16 90 SER A C 1
ATOM 713 O O . SER A 1 90 ? -22.877 -8.714 65.742 1.00 50.16 90 SER A O 1
ATOM 715 N N . ASN A 1 91 ? -24.766 -9.474 66.680 1.00 47.06 91 ASN A N 1
ATOM 716 C CA . ASN A 1 91 ? -25.465 -8.194 66.594 1.00 47.06 91 ASN A CA 1
ATOM 717 C C . ASN A 1 91 ? -25.148 -7.372 67.849 1.00 47.06 91 ASN A C 1
ATOM 719 O O . ASN A 1 91 ? -25.626 -7.691 68.935 1.00 47.06 91 ASN A O 1
ATOM 723 N N . PHE A 1 92 ? -24.351 -6.312 67.707 1.00 46.72 92 PHE A N 1
ATOM 724 C CA . PHE A 1 92 ? -24.145 -5.331 68.773 1.00 46.72 92 PHE A CA 1
ATOM 725 C C . PHE A 1 92 ? -25.149 -4.186 68.617 1.00 46.72 92 PHE A C 1
ATOM 727 O O . PHE A 1 92 ? -25.136 -3.472 67.615 1.00 46.72 92 PHE A O 1
ATOM 734 N N . THR A 1 93 ? -26.006 -3.987 69.615 1.00 49.75 93 THR A N 1
ATOM 735 C CA . THR A 1 93 ? -26.855 -2.794 69.742 1.00 49.75 93 THR A CA 1
ATOM 736 C C . THR A 1 93 ? -26.257 -1.862 70.787 1.00 49.75 93 THR A C 1
ATOM 738 O O . THR A 1 93 ? -26.056 -2.276 71.927 1.00 49.75 93 THR A O 1
ATOM 741 N N . TRP A 1 94 ? -25.990 -0.610 70.417 1.00 50.50 94 TRP A N 1
ATOM 742 C CA . TRP A 1 94 ? -25.559 0.436 71.343 1.00 50.50 94 TRP A CA 1
ATOM 743 C C . TRP A 1 94 ? -26.694 1.446 71.540 1.00 50.50 94 TRP A C 1
ATOM 745 O O . TRP A 1 94 ? -27.236 1.987 70.580 1.00 50.50 94 TRP A O 1
ATOM 755 N N . THR A 1 95 ? -27.067 1.687 72.796 1.00 46.31 95 THR A N 1
ATOM 756 C CA . THR A 1 95 ? -27.970 2.770 73.213 1.00 46.31 95 THR A CA 1
ATOM 757 C C . THR A 1 95 ? -27.138 3.905 73.790 1.00 46.31 95 THR A C 1
ATOM 759 O O . THR A 1 95 ? -26.442 3.729 74.790 1.00 46.31 95 THR A O 1
ATOM 762 N N . GLN A 1 96 ? -27.185 5.062 73.135 1.00 52.94 96 GLN A N 1
ATOM 763 C CA . GLN A 1 96 ? -26.423 6.247 73.506 1.00 52.94 96 GLN A CA 1
ATOM 764 C C . GLN A 1 96 ? -27.226 7.137 74.458 1.00 52.94 96 GLN A C 1
ATOM 766 O O . GLN A 1 96 ? -28.241 7.704 74.062 1.00 52.94 96 GLN A O 1
ATOM 771 N N . ASN A 1 97 ? -26.753 7.280 75.700 1.00 54.59 97 ASN A N 1
ATOM 772 C CA . ASN A 1 97 ? -27.516 7.941 76.766 1.00 54.59 97 ASN A CA 1
ATOM 773 C C . ASN A 1 97 ? -27.076 9.389 77.076 1.00 54.59 97 ASN A C 1
ATOM 775 O O . ASN A 1 97 ? -27.811 10.084 77.770 1.00 54.59 97 ASN A O 1
ATOM 779 N N . ALA A 1 98 ? -25.925 9.871 76.577 1.00 53.66 98 ALA A N 1
ATOM 780 C CA . ALA A 1 98 ? -25.501 11.278 76.693 1.00 53.66 98 ALA A CA 1
ATOM 781 C C . ALA A 1 98 ? -24.296 11.616 75.787 1.00 53.66 98 ALA A C 1
ATOM 783 O O . ALA A 1 98 ? -23.498 10.740 75.462 1.00 53.66 98 ALA A O 1
ATOM 784 N N . TRP A 1 99 ? -24.139 12.902 75.442 1.00 52.56 99 TRP A N 1
ATOM 785 C CA . TRP A 1 99 ? -23.022 13.462 74.661 1.00 52.56 99 TRP A CA 1
ATOM 786 C C . TRP A 1 99 ? -22.228 14.507 75.466 1.00 52.56 99 TRP A C 1
ATOM 788 O O . TRP A 1 99 ? -22.116 15.666 75.071 1.00 52.56 99 TRP A O 1
ATOM 798 N N . THR A 1 100 ? -21.697 14.141 76.632 1.00 43.12 100 THR A N 1
ATOM 799 C CA . THR A 1 100 ? -20.790 15.031 77.378 1.00 43.12 100 THR A CA 1
ATOM 800 C C . THR A 1 100 ? -19.375 14.926 76.809 1.00 43.12 100 THR A C 1
ATOM 802 O O . THR A 1 100 ? -18.792 13.845 76.782 1.00 43.12 100 THR A O 1
ATOM 805 N N . SER A 1 101 ? -18.833 16.042 76.318 1.00 42.91 101 SER A N 1
ATOM 806 C CA . SER A 1 101 ? -17.541 16.119 75.629 1.00 42.91 101 SER A CA 1
ATOM 807 C C . SER A 1 101 ? -16.356 15.795 76.543 1.00 42.91 101 SER A C 1
ATOM 809 O O . SER A 1 101 ? -16.166 16.462 77.559 1.00 42.91 101 SER A O 1
ATOM 811 N N . GLN A 1 102 ? -15.508 14.852 76.136 1.00 42.97 102 GLN A N 1
ATOM 812 C CA . GLN A 1 102 ? -14.196 14.635 76.741 1.00 42.97 102 GLN A CA 1
ATOM 813 C C . GLN A 1 102 ? -13.146 15.490 76.011 1.00 42.97 102 GLN A C 1
ATOM 815 O O . GLN A 1 102 ? -13.084 15.520 74.780 1.00 42.97 102 GLN A O 1
ATOM 820 N N . THR A 1 103 ? -12.348 16.236 76.770 1.00 44.84 103 THR A N 1
ATOM 821 C CA . THR A 1 103 ? -11.281 17.113 76.276 1.00 44.84 103 THR A CA 1
ATOM 822 C C . THR A 1 103 ? -9.944 16.371 76.227 1.00 44.84 103 THR A C 1
ATOM 824 O O . THR A 1 103 ? -9.434 15.982 77.274 1.00 44.84 103 THR A O 1
ATOM 827 N N . SER A 1 104 ? -9.346 16.315 75.033 1.00 40.69 104 SER A N 1
ATOM 828 C CA . SER A 1 104 ? -7.924 16.050 74.732 1.00 40.69 104 SER A CA 1
ATOM 829 C C . SER A 1 104 ? -7.570 14.663 74.173 1.00 40.69 104 SER A C 1
ATOM 831 O O . SER A 1 104 ? -7.695 13.637 74.832 1.00 40.69 104 SER A O 1
ATOM 833 N N . ASN A 1 105 ? -7.041 14.683 72.943 1.00 44.47 105 ASN A N 1
ATOM 834 C CA . ASN A 1 105 ? -6.422 13.562 72.241 1.00 44.47 105 ASN A CA 1
ATOM 835 C C . ASN A 1 105 ? -4.893 13.639 72.421 1.00 44.47 105 ASN A C 1
ATOM 837 O O . ASN A 1 105 ? -4.257 14.505 71.821 1.00 44.47 105 ASN A O 1
ATOM 841 N N . VAL A 1 106 ? -4.278 12.711 73.161 1.00 39.62 106 VAL A N 1
ATOM 842 C CA . VAL A 1 106 ? -2.830 12.447 73.058 1.00 39.62 106 VAL A CA 1
ATOM 843 C C . VAL A 1 106 ? -2.624 10.969 72.752 1.00 39.62 106 VAL A C 1
ATOM 845 O O . VAL A 1 106 ? -2.998 10.105 73.538 1.00 39.62 106 VAL A O 1
ATOM 848 N N . LYS A 1 107 ? -2.007 10.681 71.601 1.00 36.66 107 LYS A N 1
ATOM 849 C CA . LYS A 1 107 ? -1.598 9.333 71.196 1.00 36.66 107 LYS A CA 1
ATOM 850 C C . LYS A 1 107 ? -0.106 9.157 71.489 1.00 36.66 107 LYS A C 1
ATOM 852 O O . LYS A 1 107 ? 0.714 9.883 70.933 1.00 36.66 107 LYS A O 1
ATOM 857 N N . LYS A 1 108 ? 0.254 8.171 72.310 1.00 35.53 108 LYS A N 1
ATOM 858 C CA . LYS A 1 108 ? 1.606 7.595 72.361 1.00 35.53 108 LYS A CA 1
ATOM 859 C C . LYS A 1 108 ? 1.478 6.089 72.163 1.00 35.53 108 LYS A C 1
ATOM 861 O O . LYS A 1 108 ? 0.675 5.463 72.843 1.00 35.53 108 LYS A O 1
ATOM 866 N N . TYR A 1 109 ? 2.286 5.531 71.269 1.00 40.28 109 TYR A N 1
ATOM 867 C CA . TYR A 1 109 ? 2.587 4.100 71.264 1.00 40.28 109 TYR A CA 1
ATOM 868 C C . TYR A 1 109 ? 4.081 3.945 71.509 1.00 40.28 109 TYR A C 1
ATOM 870 O O . TYR A 1 109 ? 4.881 4.636 70.873 1.00 40.28 109 TYR A O 1
ATOM 878 N N . PRO A 1 110 ? 4.442 3.077 72.453 1.00 43.19 110 PRO A N 1
ATOM 879 C CA . PRO A 1 110 ? 5.075 1.852 72.003 1.00 43.19 110 PRO A CA 1
ATOM 880 C C . PRO A 1 110 ? 4.470 0.615 72.673 1.00 43.19 110 PRO A C 1
ATOM 882 O O . PRO A 1 110 ? 4.239 0.583 73.876 1.00 43.19 110 PRO A O 1
ATOM 885 N N . ASP A 1 111 ? 4.273 -0.376 71.814 1.00 46.59 111 ASP A N 1
ATOM 886 C CA . ASP A 1 111 ? 4.236 -1.811 72.064 1.00 46.59 111 ASP A CA 1
ATOM 887 C C . ASP A 1 111 ? 3.073 -2.427 72.855 1.00 46.59 111 ASP A C 1
ATOM 889 O O . ASP A 1 111 ? 2.831 -2.156 74.019 1.00 46.59 111 ASP A O 1
ATOM 893 N N . ASN A 1 112 ? 2.453 -3.377 72.149 1.00 46.59 112 ASN A N 1
ATOM 894 C CA . ASN A 1 112 ? 1.548 -4.447 72.559 1.00 46.59 112 ASN A CA 1
ATOM 895 C C . ASN A 1 112 ? 0.132 -4.104 73.081 1.00 46.59 112 ASN A C 1
ATOM 897 O O . ASN A 1 112 ? -0.112 -3.418 74.063 1.00 46.59 112 ASN A O 1
ATOM 901 N N . ASN A 1 113 ? -0.828 -4.664 72.337 1.00 51.44 113 ASN A N 1
ATOM 902 C CA . ASN A 1 113 ? -2.235 -4.890 72.651 1.00 51.44 113 ASN A CA 1
ATOM 903 C C . ASN A 1 113 ? -2.566 -5.050 74.144 1.00 51.44 113 ASN A C 1
ATOM 905 O O . ASN A 1 113 ? -1.950 -5.870 74.819 1.00 51.44 113 ASN A O 1
ATOM 909 N N . ASN A 1 114 ? -3.663 -4.422 74.583 1.00 48.12 114 ASN A N 1
ATOM 910 C CA . ASN A 1 114 ? -4.864 -5.089 75.124 1.00 48.12 114 ASN A CA 1
ATOM 911 C C . ASN A 1 114 ? -5.743 -4.055 75.845 1.00 48.12 114 ASN A C 1
ATOM 913 O O . ASN A 1 114 ? -5.491 -3.716 76.996 1.00 48.12 114 ASN A O 1
ATOM 917 N N . GLY A 1 115 ? -6.789 -3.565 75.173 1.00 50.09 115 GLY A N 1
ATOM 918 C CA . GLY A 1 115 ? -7.779 -2.675 75.793 1.00 50.09 115 GLY A CA 1
ATOM 919 C C . GLY A 1 115 ? -8.165 -1.489 74.920 1.00 50.09 115 GLY A C 1
ATOM 920 O O . GLY A 1 115 ? -7.939 -0.345 75.294 1.00 50.09 115 GLY A O 1
ATOM 921 N N . VAL A 1 116 ? -8.748 -1.744 73.748 1.00 43.28 116 VAL A N 1
ATOM 922 C CA . VAL A 1 116 ? -9.401 -0.683 72.968 1.00 43.28 116 VAL A CA 1
ATOM 923 C C . VAL A 1 116 ? -10.869 -0.660 73.372 1.00 43.28 116 VAL A C 1
ATOM 925 O O . VAL A 1 116 ? -11.594 -1.607 73.081 1.00 43.28 116 VAL A O 1
ATOM 928 N N . THR A 1 117 ? -11.305 0.399 74.052 1.00 43.25 117 THR A N 1
ATOM 929 C CA . THR A 1 117 ? -12.732 0.632 74.340 1.00 43.25 117 THR A CA 1
ATOM 930 C C . THR A 1 117 ? -13.258 1.969 73.825 1.00 43.25 117 THR A C 1
ATOM 932 O O . THR A 1 117 ? -14.385 2.314 74.150 1.00 43.25 117 THR A O 1
ATOM 935 N N . GLU A 1 118 ? -12.537 2.689 72.953 1.00 45.94 118 GLU A N 1
ATOM 936 C CA . GLU A 1 118 ? -13.069 3.923 72.355 1.00 45.94 118 GLU A CA 1
ATOM 937 C C . GLU A 1 118 ? -12.664 4.128 70.887 1.00 45.94 118 GLU A C 1
ATOM 939 O O . GLU A 1 118 ? -11.501 3.995 70.502 1.00 45.94 118 GLU A O 1
ATOM 944 N N . TYR A 1 119 ? -13.661 4.501 70.079 1.00 43.38 119 TYR A N 1
ATOM 945 C CA . TYR A 1 119 ? -13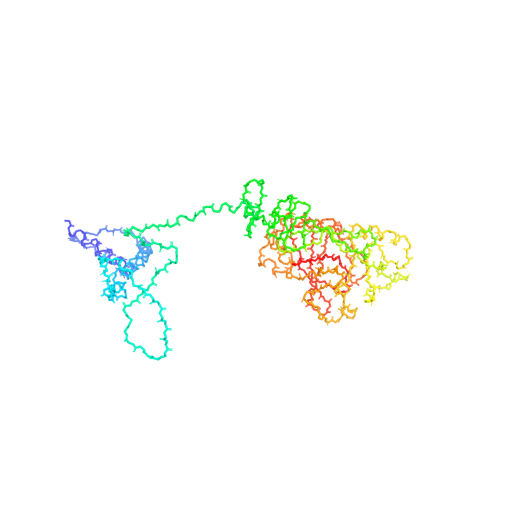.527 5.056 68.734 1.00 43.38 119 TYR A CA 1
ATOM 946 C C . TYR A 1 119 ? -14.010 6.506 68.792 1.00 43.38 119 TYR A C 1
ATOM 948 O O . TYR A 1 119 ? -15.112 6.751 69.281 1.00 43.38 119 TYR A O 1
ATOM 956 N N . SER A 1 120 ? -13.244 7.465 68.266 1.00 46.41 120 SER A N 1
ATOM 957 C CA . SER A 1 120 ? -13.749 8.826 68.067 1.00 46.41 120 SER A CA 1
ATOM 958 C C . SER A 1 120 ? -13.926 9.117 66.576 1.00 46.41 120 SER A C 1
ATOM 960 O O . SER A 1 120 ? -13.029 8.912 65.761 1.00 46.41 120 SER A O 1
ATOM 962 N N . SER A 1 121 ? -15.121 9.584 66.216 1.00 45.38 121 SER A N 1
ATOM 963 C CA . SER A 1 121 ? -15.445 10.141 64.902 1.00 45.38 121 SER A CA 1
ATOM 964 C C . SER A 1 121 ? -15.892 11.590 65.083 1.00 45.38 121 SER A C 1
ATOM 966 O O . SER A 1 121 ? -17.041 11.937 64.804 1.00 45.38 121 SER A O 1
ATOM 968 N N . LYS A 1 122 ? -15.025 12.454 65.623 1.00 49.06 122 LYS A N 1
ATOM 969 C CA . LYS A 1 122 ? -15.317 13.889 65.618 1.00 49.06 122 LYS A CA 1
ATOM 970 C C . LYS A 1 122 ? -14.756 14.489 64.335 1.00 49.06 122 LYS A C 1
ATOM 972 O O . LYS A 1 122 ? -13.549 14.534 64.145 1.00 49.06 122 LYS A O 1
ATOM 977 N N . ASN A 1 123 ? -15.652 14.920 63.455 1.00 54.97 123 ASN A N 1
ATOM 978 C CA . ASN A 1 123 ? -15.304 15.805 62.352 1.00 54.97 123 ASN A CA 1
ATOM 979 C C . ASN A 1 123 ? -15.213 17.232 62.915 1.00 54.97 123 ASN A C 1
ATOM 981 O O . ASN A 1 123 ? -16.119 17.656 63.636 1.00 54.97 123 ASN A O 1
ATOM 985 N N . ASP A 1 124 ? -14.156 17.971 62.582 1.00 55.72 124 ASP A N 1
ATOM 986 C CA . ASP A 1 124 ? -13.857 19.311 63.120 1.00 55.72 124 ASP A CA 1
ATOM 987 C C . ASP A 1 124 ? -14.950 20.360 62.834 1.00 55.72 124 ASP A C 1
ATOM 989 O O . ASP A 1 124 ? -14.930 21.457 63.383 1.00 55.72 124 ASP A O 1
ATOM 993 N N . LYS A 1 125 ? -15.932 20.018 61.990 1.00 53.56 125 LYS A N 1
ATOM 994 C CA . LYS A 1 125 ? -17.055 20.876 61.582 1.00 53.56 125 LYS A CA 1
ATOM 995 C C . LYS A 1 125 ? -18.339 20.708 62.407 1.00 53.56 125 LYS A C 1
ATOM 997 O O . LYS A 1 125 ? -19.351 21.310 62.057 1.00 53.56 125 LYS A O 1
ATOM 1002 N N . ILE A 1 126 ? -18.333 19.874 63.448 1.00 54.28 126 ILE A N 1
ATOM 1003 C CA . ILE A 1 126 ? -19.499 19.664 64.319 1.00 54.28 126 ILE A CA 1
ATOM 1004 C C . ILE A 1 126 ? -19.252 20.368 65.658 1.00 54.28 126 ILE A C 1
ATOM 1006 O O . ILE A 1 126 ? -18.448 19.905 66.475 1.00 54.28 126 ILE A O 1
ATOM 1010 N N . ASP A 1 127 ? -19.952 21.484 65.866 1.00 56.84 127 ASP A N 1
ATOM 1011 C CA . ASP A 1 127 ? -20.011 22.199 67.141 1.00 56.84 127 ASP A CA 1
ATOM 1012 C C . ASP A 1 127 ? -21.187 21.660 67.972 1.00 56.84 127 ASP A C 1
ATOM 1014 O O . ASP A 1 127 ? -22.294 21.456 67.468 1.00 56.84 127 ASP A O 1
ATOM 1018 N N . VAL A 1 128 ? -20.923 21.367 69.243 1.00 57.12 128 VAL A N 1
ATOM 1019 C CA . VAL A 1 128 ? -21.869 20.724 70.170 1.00 57.12 128 VAL A CA 1
ATOM 1020 C C . VAL A 1 128 ? -22.142 21.596 71.393 1.00 57.12 128 VAL A C 1
ATOM 1022 O O . VAL A 1 128 ? -22.582 21.113 72.439 1.00 57.12 128 VAL A O 1
ATOM 1025 N N . THR A 1 129 ? -21.873 22.895 71.290 1.00 53.72 129 THR A N 1
ATOM 1026 C CA . THR A 1 129 ? -22.133 23.823 72.384 1.00 53.72 129 THR A CA 1
ATOM 1027 C C . THR A 1 129 ? -23.653 23.956 72.590 1.00 53.72 129 THR A C 1
ATOM 1029 O O . THR A 1 129 ? -24.395 24.302 71.675 1.00 53.72 129 THR A O 1
ATOM 1032 N N . SER A 1 130 ? -24.125 23.634 73.802 1.00 48.22 130 SER A N 1
ATOM 1033 C CA . SER A 1 130 ? -25.527 23.757 74.257 1.00 48.22 130 SER A CA 1
ATOM 1034 C C . SER A 1 130 ? -26.531 22.684 73.796 1.00 48.22 130 SER A C 1
ATOM 1036 O O . SER A 1 130 ? -27.723 22.962 73.656 1.00 48.22 130 SER A O 1
ATOM 1038 N N . GLY A 1 131 ? -26.095 21.430 73.633 1.00 54.81 131 GLY A N 1
ATOM 1039 C CA . GLY A 1 131 ? -27.011 20.275 73.617 1.00 54.81 131 GLY A CA 1
ATOM 1040 C C . GLY A 1 131 ? -27.884 20.132 72.364 1.00 54.81 131 GLY A C 1
ATOM 1041 O O . GLY A 1 131 ? -28.834 19.351 72.359 1.00 54.81 131 GLY A O 1
ATOM 1042 N N . LYS A 1 132 ? -27.560 20.853 71.288 1.00 54.09 132 LYS A N 1
ATOM 1043 C CA . LYS A 1 132 ? -28.104 20.633 69.944 1.00 54.09 132 LYS A CA 1
ATOM 1044 C C . LYS A 1 132 ? -26.946 20.382 68.985 1.00 54.09 132 LYS A C 1
ATOM 1046 O O . LYS A 1 132 ? -25.928 21.060 69.062 1.00 54.09 132 LYS A O 1
ATOM 1051 N N . ILE A 1 133 ? -27.111 19.420 68.079 1.00 49.31 133 ILE A N 1
ATOM 1052 C CA . ILE A 1 133 ? -26.185 19.220 66.960 1.00 49.31 133 ILE A CA 1
ATOM 1053 C C . ILE A 1 133 ? -26.495 20.323 65.949 1.00 49.31 133 ILE A C 1
ATOM 1055 O O . ILE A 1 133 ? -27.474 20.233 65.210 1.00 49.31 133 ILE A O 1
ATOM 1059 N N . ALA A 1 134 ? -25.701 21.389 65.954 1.00 56.06 134 ALA A N 1
ATOM 1060 C CA . ALA A 1 134 ? -25.767 22.414 64.929 1.00 56.06 134 ALA A CA 1
ATOM 1061 C C . ALA A 1 134 ? -24.679 22.119 63.895 1.00 56.06 134 ALA A C 1
ATOM 1063 O O . ALA A 1 134 ? -23.486 22.160 64.190 1.00 56.06 134 ALA A O 1
ATOM 1064 N N . MET A 1 135 ? -25.084 21.807 62.664 1.00 50.69 135 MET A N 1
ATOM 1065 C CA . MET A 1 135 ? -24.160 21.910 61.542 1.00 50.69 135 MET A CA 1
ATOM 1066 C C . MET A 1 135 ? -23.941 23.398 61.312 1.00 50.69 135 MET A C 1
ATOM 1068 O O . MET A 1 135 ? -24.892 24.106 60.974 1.00 50.69 135 MET A O 1
ATOM 1072 N N . THR A 1 136 ? -22.715 23.882 61.493 1.00 52.41 136 THR A N 1
ATOM 1073 C CA . THR A 1 136 ? -22.349 25.201 60.985 1.00 52.41 136 THR A CA 1
ATOM 1074 C C . THR A 1 136 ? -22.540 25.123 59.480 1.00 52.41 136 THR A C 1
ATOM 1076 O O . THR A 1 136 ? -21.737 24.500 58.782 1.00 52.41 136 THR A O 1
ATOM 1079 N N . VAL A 1 137 ? -23.657 25.663 58.984 1.00 54.72 137 VAL A N 1
ATOM 1080 C CA . VAL A 1 137 ? -23.869 25.826 57.550 1.00 54.72 137 VAL A CA 1
ATOM 1081 C C . VAL A 1 137 ? -22.663 26.638 57.106 1.00 54.72 137 VAL A C 1
ATOM 1083 O O . VAL A 1 137 ? -22.491 27.749 57.620 1.00 54.72 137 VAL A O 1
ATOM 1086 N N . PRO A 1 138 ? -21.767 26.089 56.265 1.00 49.50 138 PRO A N 1
ATOM 1087 C CA . PRO A 1 138 ? -20.694 26.907 55.748 1.00 49.50 138 PRO A CA 1
ATOM 1088 C C . PRO A 1 138 ? -21.401 28.095 55.118 1.00 49.50 138 PRO A C 1
ATOM 1090 O O . PRO A 1 138 ? -22.358 27.904 54.360 1.00 49.50 138 PRO A O 1
ATOM 1093 N N . THR A 1 139 ? -20.990 29.314 55.469 1.00 47.22 139 THR A N 1
ATOM 1094 C CA . THR A 1 139 ? -21.311 30.463 54.633 1.00 47.22 139 THR A CA 1
ATOM 1095 C C . THR A 1 139 ? -21.052 29.980 53.225 1.00 47.22 139 THR A C 1
ATOM 1097 O O . THR A 1 139 ? -19.959 29.474 52.948 1.00 47.22 139 THR A O 1
ATOM 1100 N N . VAL A 1 140 ? -22.092 29.988 52.390 1.00 45.03 140 VAL A N 1
ATOM 1101 C CA . VAL A 1 140 ? -21.932 29.677 50.982 1.00 45.03 140 VAL A CA 1
ATOM 1102 C C . VAL A 1 140 ? -20.980 30.756 50.506 1.00 45.03 140 VAL A C 1
ATOM 1104 O O . VAL A 1 140 ? -21.383 31.877 50.214 1.00 45.03 140 VAL A O 1
ATOM 1107 N N . ALA A 1 141 ? -19.686 30.450 50.522 1.00 42.47 141 ALA A N 1
ATOM 1108 C CA . ALA A 1 141 ? -18.762 31.101 49.650 1.00 42.47 141 ALA A CA 1
ATOM 1109 C C . ALA A 1 141 ? -19.332 30.728 48.293 1.00 42.47 141 ALA A C 1
ATOM 1111 O O . ALA A 1 141 ? -19.197 29.590 47.838 1.00 42.47 141 ALA A O 1
ATOM 1112 N N . SER A 1 142 ? -20.056 31.665 47.686 1.00 46.72 142 SER A N 1
ATOM 1113 C CA . SER A 1 142 ? -20.081 31.724 46.248 1.00 46.72 142 SER A CA 1
ATOM 1114 C C . SER A 1 142 ? -18.610 31.813 45.863 1.00 46.72 142 SER A C 1
ATOM 1116 O O . SER A 1 142 ? -17.995 32.876 45.848 1.00 46.72 142 SER A O 1
ATOM 1118 N N . THR A 1 143 ? -17.991 30.658 45.628 1.00 42.00 143 THR A N 1
ATOM 1119 C CA . THR A 1 143 ? -16.832 30.584 44.760 1.00 42.00 143 THR A CA 1
ATOM 1120 C C . THR A 1 143 ? -17.381 31.080 43.438 1.00 42.00 143 THR A C 1
ATOM 1122 O O . THR A 1 143 ? -18.007 30.316 42.706 1.00 42.00 143 THR A O 1
ATOM 1125 N N . GLY A 1 144 ? -17.339 32.399 43.246 1.00 43.56 144 GLY A N 1
ATOM 1126 C CA . GLY A 1 144 ? -18.010 33.061 42.146 1.00 43.56 144 GLY A CA 1
ATOM 1127 C C . GLY A 1 144 ? -17.542 32.407 40.867 1.00 43.56 144 GLY A C 1
ATOM 1128 O O . GLY A 1 144 ? -16.341 32.427 40.633 1.00 43.56 144 GLY A O 1
ATOM 1129 N N . ASP A 1 145 ? -18.476 31.760 40.166 1.00 51.44 145 ASP A N 1
ATOM 1130 C CA . ASP A 1 145 ? -18.557 31.350 38.750 1.00 51.44 145 ASP A CA 1
ATOM 1131 C C . ASP A 1 145 ? -17.313 30.786 38.017 1.00 51.44 145 ASP A C 1
ATOM 1133 O O . ASP A 1 145 ? -17.366 30.348 36.873 1.00 51.44 145 ASP A O 1
ATOM 1137 N N . SER A 1 146 ? -16.163 30.730 38.670 1.00 47.69 146 SER A N 1
ATOM 1138 C CA . SER A 1 146 ? -14.842 30.476 38.091 1.00 47.69 146 SER A CA 1
ATOM 1139 C C . SER A 1 146 ? -14.490 28.991 38.083 1.00 47.69 146 SER A C 1
ATOM 1141 O O . SER A 1 146 ? -13.616 28.560 37.339 1.00 47.69 146 SER A O 1
ATOM 1143 N N . SER A 1 147 ? -15.209 28.182 38.863 1.00 45.03 147 SER A N 1
ATOM 1144 C CA . SER A 1 147 ? -15.186 26.715 38.787 1.00 45.03 147 SER A CA 1
ATOM 1145 C C . SER A 1 147 ? -16.293 26.152 37.881 1.00 45.03 147 SER A C 1
ATOM 1147 O O . SER A 1 147 ? -16.292 24.960 37.577 1.00 45.03 147 SER A O 1
ATOM 1149 N N . TYR A 1 148 ? -17.214 26.997 37.395 1.00 47.41 148 TYR A N 1
ATOM 1150 C CA . TYR A 1 148 ? -18.182 26.627 36.356 1.00 47.41 148 TYR A CA 1
ATOM 1151 C C . TYR A 1 148 ? -17.678 26.902 34.934 1.00 47.41 148 TYR A C 1
ATOM 1153 O O . TYR A 1 148 ? -18.136 26.244 34.000 1.00 47.41 148 TYR A O 1
ATOM 1161 N N . SER A 1 149 ? -16.698 27.797 34.782 1.00 46.97 149 SER A N 1
ATOM 1162 C CA . SER A 1 149 ? -16.059 28.131 33.503 1.00 46.97 149 SER A CA 1
ATOM 1163 C C . SER A 1 149 ? -15.019 27.109 33.027 1.00 46.97 149 SER A C 1
ATOM 1165 O O . SER A 1 149 ? -14.576 27.171 31.881 1.00 46.97 149 SER A O 1
ATOM 1167 N N . THR A 1 150 ? -14.640 26.144 33.869 1.00 49.97 150 THR A N 1
ATOM 1168 C CA . THR A 1 150 ? -13.704 25.072 33.514 1.00 49.97 150 THR A CA 1
ATOM 1169 C C . THR A 1 150 ? -14.439 23.733 33.515 1.00 49.97 150 THR A C 1
ATOM 1171 O O . THR A 1 150 ? -14.887 23.226 34.545 1.00 49.97 150 THR A O 1
ATOM 1174 N N . ALA A 1 151 ? -14.651 23.169 32.324 1.00 55.41 151 ALA A N 1
ATOM 1175 C CA . ALA A 1 151 ? -15.250 21.847 32.202 1.00 55.41 151 ALA A CA 1
ATOM 1176 C C . ALA A 1 151 ? -14.264 20.788 32.748 1.00 55.41 151 ALA A C 1
ATOM 1178 O O . ALA A 1 151 ? -13.104 20.786 32.332 1.00 55.41 151 ALA A O 1
ATOM 1179 N N . PRO A 1 152 ? -14.684 19.900 33.670 1.00 58.22 152 PRO A N 1
ATOM 1180 C CA . PRO A 1 152 ? -13.852 18.803 34.154 1.00 58.22 152 PRO A CA 1
ATOM 1181 C C . PRO A 1 152 ? -13.536 17.811 33.025 1.00 58.22 152 PRO A C 1
ATOM 1183 O O . PRO A 1 152 ? -14.218 17.787 31.993 1.00 58.22 152 PRO A O 1
ATOM 1186 N N . ASP A 1 153 ? -12.513 16.977 33.231 1.00 62.88 153 ASP A N 1
ATOM 1187 C CA . ASP A 1 153 ? -12.064 15.991 32.246 1.00 62.88 153 ASP A CA 1
ATOM 1188 C C . ASP A 1 153 ? -13.231 15.144 31.710 1.00 62.88 153 ASP A C 1
ATOM 1190 O O . ASP A 1 153 ? -13.936 14.462 32.452 1.00 62.88 153 ASP A O 1
ATOM 1194 N N . GLY A 1 154 ? -13.445 15.220 30.391 1.00 69.94 154 GLY A N 1
ATOM 1195 C CA . GLY A 1 154 ? -14.497 14.490 29.675 1.00 69.94 154 GLY A CA 1
ATOM 1196 C C . GLY A 1 154 ? -15.716 15.307 29.227 1.00 69.94 154 GLY A C 1
ATOM 1197 O O . GLY A 1 154 ? -16.521 14.765 28.472 1.00 69.94 154 GLY A O 1
ATOM 1198 N N . PHE A 1 155 ? -15.843 16.589 29.596 1.00 77.38 155 PHE A N 1
ATOM 1199 C CA . PHE A 1 155 ? -16.963 17.456 29.179 1.00 77.38 155 PHE A CA 1
ATOM 1200 C C . PHE A 1 155 ? -16.496 18.744 28.478 1.00 77.38 155 PHE A C 1
ATOM 1202 O O . PHE A 1 155 ? -15.361 19.180 28.665 1.00 77.38 155 PHE A O 1
ATOM 1209 N N . TYR A 1 156 ? -17.366 19.350 27.666 1.00 83.50 156 TYR A N 1
ATOM 1210 C CA . TYR A 1 156 ? -17.186 20.676 27.064 1.00 83.50 156 TYR A CA 1
ATOM 1211 C C . TYR A 1 156 ? -18.431 21.548 27.285 1.00 83.50 156 TYR A C 1
ATOM 1213 O O . TYR A 1 156 ? -19.507 21.034 27.604 1.00 83.50 156 TYR A O 1
ATOM 1221 N N . LEU A 1 157 ? -18.270 22.868 27.164 1.00 81.12 157 LEU A N 1
ATOM 1222 C CA . LEU A 1 157 ? -19.359 23.835 27.310 1.00 81.12 157 LEU A CA 1
ATOM 1223 C C . LEU A 1 157 ? -19.940 24.185 25.938 1.00 81.12 157 LEU A C 1
ATOM 1225 O O . LEU A 1 157 ? -19.205 24.625 25.056 1.00 81.12 157 LEU A O 1
ATOM 1229 N N . ASP A 1 158 ? -21.250 24.010 25.789 1.00 77.94 158 ASP A N 1
ATOM 1230 C CA . ASP A 1 158 ? -22.042 24.530 24.674 1.00 77.94 158 ASP A CA 1
ATOM 1231 C C . ASP A 1 158 ? -23.029 25.562 25.240 1.00 77.94 158 ASP A C 1
ATOM 1233 O O . ASP A 1 158 ? -24.060 25.222 25.830 1.00 77.94 158 ASP A O 1
ATOM 1237 N N . GLY A 1 159 ? -22.629 26.836 25.212 1.00 80.19 159 GLY A N 1
ATOM 1238 C CA . GLY A 1 159 ? -23.295 27.891 25.977 1.00 80.19 159 GLY A CA 1
ATOM 1239 C C . GLY A 1 159 ? -23.265 27.600 27.483 1.00 80.19 159 GLY A C 1
ATOM 1240 O O . GLY A 1 159 ? -22.196 27.495 28.082 1.00 80.19 159 GLY A O 1
ATOM 1241 N N . SER A 1 160 ? -24.442 27.462 28.100 1.00 72.88 160 SER A N 1
ATOM 1242 C CA . SER A 1 160 ? -24.594 27.124 29.527 1.00 72.88 160 SER A CA 1
ATOM 1243 C C . SER A 1 160 ? -24.725 25.617 29.795 1.00 72.88 160 SER A C 1
ATOM 1245 O O . SER A 1 160 ? -24.805 25.208 30.954 1.00 72.88 160 SER A O 1
ATOM 1247 N N . ALA A 1 161 ? -24.772 24.782 28.750 1.00 70.62 161 ALA A N 1
ATOM 1248 C CA . ALA A 1 161 ? -24.950 23.340 28.875 1.00 70.62 161 ALA A CA 1
ATOM 1249 C C . ALA A 1 161 ? -23.601 22.603 28.913 1.00 70.62 161 ALA A C 1
ATOM 1251 O O . ALA A 1 161 ? -22.675 22.911 28.162 1.00 70.62 161 ALA A O 1
ATOM 1252 N N . ARG A 1 162 ? -23.501 21.587 29.779 1.00 76.25 162 ARG A N 1
ATOM 1253 C CA . ARG A 1 162 ? -22.359 20.664 29.829 1.00 76.25 162 ARG A CA 1
ATOM 1254 C C . ARG A 1 162 ? -22.658 19.452 28.960 1.00 76.25 162 ARG A C 1
ATOM 1256 O O . ARG A 1 162 ? -23.583 18.697 29.253 1.00 76.25 162 ARG A O 1
ATOM 1263 N N . VAL A 1 163 ? -21.855 19.256 27.923 1.00 80.00 163 VAL A N 1
ATOM 1264 C CA . VAL A 1 163 ? -22.001 18.154 26.967 1.00 80.00 163 VAL A CA 1
ATOM 1265 C C . VAL A 1 163 ? -20.774 17.250 27.055 1.00 80.00 163 VAL A C 1
ATOM 1267 O O . VAL A 1 163 ? -19.668 17.708 27.343 1.00 80.00 163 VAL A O 1
ATOM 1270 N N . LEU A 1 164 ? -20.959 15.943 26.859 1.00 81.75 164 LEU A N 1
ATOM 1271 C CA . LEU A 1 164 ? -19.848 14.992 26.806 1.00 81.75 164 LEU A CA 1
ATOM 1272 C C . LEU A 1 164 ? -18.915 15.344 25.646 1.00 81.75 164 LEU A C 1
ATOM 1274 O O . LEU A 1 164 ? -19.377 15.592 24.531 1.00 81.75 164 LEU A O 1
ATOM 1278 N N . LYS A 1 165 ? -17.600 15.319 25.894 1.00 83.12 165 LYS A N 1
ATOM 1279 C CA . LYS A 1 165 ? -16.607 15.466 24.829 1.00 83.12 165 LYS A CA 1
ATOM 1280 C C . LYS A 1 165 ? -16.839 14.397 23.768 1.00 83.12 165 LYS A C 1
ATOM 1282 O O . LYS A 1 165 ? -16.942 13.202 24.054 1.00 83.12 165 LYS A O 1
ATOM 1287 N N . LYS A 1 166 ? -16.917 14.860 22.531 1.00 81.06 166 LYS A N 1
ATOM 1288 C CA . LYS A 1 166 ? -17.186 14.075 21.343 1.00 81.06 166 LYS A CA 1
ATOM 1289 C C . LYS A 1 166 ? -16.050 13.085 21.098 1.00 81.06 166 LYS A C 1
ATOM 1291 O O . LYS A 1 166 ? -14.868 13.387 21.296 1.00 81.06 166 LYS A O 1
ATOM 1296 N N . VAL A 1 167 ? -16.436 11.880 20.692 1.00 75.69 167 VAL A N 1
ATOM 1297 C CA . VAL A 1 167 ? -15.516 10.803 20.311 1.00 75.69 167 VAL A CA 1
ATOM 1298 C C . VAL A 1 167 ? -14.925 11.061 18.920 1.00 75.69 167 VAL A C 1
ATOM 1300 O O . VAL A 1 167 ? -15.372 11.947 18.193 1.00 75.69 167 VAL A O 1
ATOM 1303 N N . GLN A 1 168 ? -13.908 10.287 18.550 1.00 73.38 168 GLN A N 1
ATOM 1304 C CA . GLN A 1 168 ? -13.277 10.357 17.232 1.00 73.38 168 GLN A CA 1
ATOM 1305 C C . GLN A 1 168 ? -14.304 10.233 16.094 1.00 73.38 168 GLN A C 1
ATOM 1307 O O . GLN A 1 168 ? -15.205 9.399 16.162 1.00 73.38 168 GLN A O 1
ATOM 1312 N N . GLY A 1 169 ? -14.157 11.055 15.052 1.00 65.06 169 GLY A N 1
ATOM 1313 C CA . GLY A 1 169 ? -15.029 11.061 13.870 1.00 65.06 169 GLY A CA 1
ATOM 1314 C C . GLY A 1 169 ? -16.314 11.886 14.014 1.00 65.06 169 GLY A C 1
ATOM 1315 O O . GLY A 1 169 ? -17.040 12.055 13.039 1.00 65.06 169 GLY A O 1
ATOM 1316 N N . ALA A 1 170 ? -16.603 12.427 15.199 1.00 73.06 170 ALA A N 1
ATOM 1317 C CA . ALA A 1 170 ? -17.741 13.317 15.400 1.00 73.06 170 ALA A CA 1
ATOM 1318 C C . ALA A 1 170 ? -17.447 14.735 14.893 1.00 73.06 170 ALA A C 1
ATOM 1320 O O . ALA A 1 170 ? -16.323 15.226 15.020 1.00 73.06 170 ALA A O 1
ATOM 1321 N N . SER A 1 171 ? -18.472 15.415 14.375 1.00 77.81 171 SER A N 1
ATOM 1322 C CA . SER A 1 171 ? -18.342 16.793 13.905 1.00 77.81 171 SER A CA 1
ATOM 1323 C C . SER A 1 171 ? -18.089 17.760 15.066 1.00 77.81 171 SER A C 1
ATOM 1325 O O . SER A 1 171 ? -18.831 17.731 16.053 1.00 77.81 171 SER A O 1
ATOM 1327 N N . CYS A 1 172 ? -17.116 18.652 14.941 1.00 82.31 172 CYS A N 1
ATOM 1328 C CA . CYS A 1 172 ? -16.759 19.667 15.933 1.00 82.31 172 CYS A CA 1
ATOM 1329 C C . CYS A 1 172 ? -16.705 21.064 15.315 1.00 82.31 172 CYS A C 1
ATOM 1331 O O . CYS A 1 172 ? -16.401 21.199 14.135 1.00 82.31 172 CYS A O 1
ATOM 1333 N N . ALA A 1 173 ? -16.971 22.105 16.101 1.00 84.69 173 ALA A N 1
ATOM 1334 C CA . ALA A 1 173 ? -16.649 23.483 15.721 1.00 84.69 173 ALA A CA 1
ATOM 1335 C C . ALA A 1 173 ? -15.370 23.974 16.422 1.00 84.69 173 ALA A C 1
ATOM 1337 O O . ALA A 1 173 ? -14.626 24.779 15.866 1.00 84.69 173 ALA A O 1
ATOM 1338 N N . SER A 1 174 ? -15.085 23.448 17.617 1.00 81.12 174 SER A N 1
ATOM 1339 C CA . SER A 1 174 ? -13.919 23.783 18.437 1.00 81.12 174 SER A CA 1
ATOM 1340 C C . SER A 1 174 ? -13.175 22.544 18.950 1.00 81.12 174 SER A C 1
ATOM 1342 O O . SER A 1 174 ? -13.758 21.487 19.191 1.00 81.12 174 SER A O 1
ATOM 1344 N N . VAL A 1 175 ? -11.868 22.697 19.192 1.00 79.31 175 VAL A N 1
ATOM 1345 C CA . VAL A 1 175 ? -10.986 21.680 19.801 1.00 79.31 175 VAL A CA 1
ATOM 1346 C C . VAL A 1 175 ? -11.459 21.224 21.182 1.00 79.31 175 VAL A C 1
ATOM 1348 O O . VAL A 1 175 ? -11.254 20.072 21.559 1.00 79.31 175 VAL A O 1
ATOM 1351 N N . THR A 1 176 ? -12.130 22.107 21.924 1.00 83.38 176 THR A N 1
ATOM 1352 C CA . THR A 1 176 ? -12.642 21.834 23.274 1.00 83.38 176 THR A CA 1
ATOM 1353 C C . THR A 1 176 ? -13.753 20.791 23.280 1.00 83.38 176 THR A C 1
ATOM 1355 O O . THR A 1 176 ? -13.944 20.118 24.291 1.00 83.38 176 THR A O 1
ATOM 1358 N N . GLU A 1 177 ? -14.448 20.624 22.152 1.00 84.19 177 GLU A N 1
ATOM 1359 C CA . GLU A 1 177 ? -15.529 19.655 21.988 1.00 84.19 177 GLU A CA 1
ATOM 1360 C C . GLU A 1 177 ? -15.017 18.223 21.884 1.00 84.19 177 GLU A C 1
ATOM 1362 O O . GLU A 1 177 ? -15.772 17.287 22.121 1.00 84.19 177 GLU A O 1
ATOM 1367 N N . CYS A 1 178 ? -13.747 18.033 21.532 1.00 81.31 178 CYS A N 1
ATOM 1368 C CA . CYS A 1 178 ? -13.182 16.729 21.234 1.00 81.31 178 CYS A CA 1
ATOM 1369 C C . CYS A 1 178 ? -12.512 16.124 22.463 1.00 81.31 178 CYS A C 1
ATOM 1371 O O . CYS A 1 178 ? -11.763 16.795 23.176 1.00 81.31 178 CYS A O 1
ATOM 1373 N N . LYS A 1 179 ? -12.727 14.823 22.697 1.00 80.94 179 LYS A N 1
ATOM 1374 C CA . LYS A 1 179 ? -12.104 14.095 23.819 1.00 80.94 179 LYS A CA 1
ATOM 1375 C C . LYS A 1 179 ? -10.578 14.192 23.790 1.00 80.94 179 LYS A C 1
ATOM 1377 O O . LYS A 1 179 ? -9.948 14.282 24.837 1.00 80.94 179 LYS A O 1
ATOM 1382 N N . SER A 1 180 ? -10.027 14.219 22.589 1.00 73.38 180 SER A N 1
ATOM 1383 C CA . SER A 1 180 ? -8.611 14.355 22.275 1.00 73.38 180 SER A CA 1
ATOM 1384 C C . SER A 1 180 ? -8.059 15.776 22.315 1.00 73.38 180 SER A C 1
ATOM 1386 O O . SER A 1 180 ? -6.852 15.957 22.222 1.00 73.38 180 SER A O 1
ATOM 1388 N N . GLY A 1 181 ? -8.920 16.795 22.389 1.00 76.25 181 GLY A N 1
ATOM 1389 C CA . GLY A 1 181 ? -8.498 18.187 22.252 1.00 76.25 181 GLY A CA 1
ATOM 1390 C C . GLY A 1 181 ? -8.080 18.588 20.831 1.00 76.25 181 GLY A C 1
ATOM 1391 O O . GLY A 1 181 ? -7.423 19.612 20.673 1.00 76.25 181 GLY A O 1
ATOM 1392 N N . ILE A 1 182 ? -8.432 17.813 19.797 1.00 74.69 182 ILE A N 1
ATOM 1393 C CA . ILE A 1 182 ? -8.094 18.118 18.397 1.00 74.69 182 ILE A CA 1
ATOM 1394 C C . ILE A 1 182 ? -9.366 18.127 17.547 1.00 74.69 182 ILE A C 1
ATOM 1396 O O . ILE A 1 182 ? -10.060 17.114 17.453 1.00 74.69 182 ILE A O 1
ATOM 1400 N N . CYS A 1 183 ? -9.619 19.260 16.888 1.00 75.19 183 CYS A N 1
ATOM 1401 C CA . CYS A 1 183 ? -10.677 19.469 15.904 1.00 75.19 183 CYS A CA 1
ATOM 1402 C C . CYS A 1 183 ? -10.042 19.962 14.597 1.00 75.19 183 CYS A C 1
ATOM 1404 O O . CYS A 1 183 ? -9.378 20.997 14.587 1.00 75.19 183 CYS A O 1
ATOM 1406 N N . THR A 1 184 ? -10.200 19.235 13.491 1.00 69.81 184 THR A N 1
ATOM 1407 C CA . THR A 1 184 ? -9.669 19.643 12.175 1.00 69.81 184 THR A CA 1
ATOM 1408 C C . THR A 1 184 ? -10.737 19.465 11.116 1.00 69.81 184 THR A C 1
ATOM 1410 O O . THR A 1 184 ? -11.404 18.434 11.101 1.00 69.81 184 THR A O 1
ATOM 1413 N N . ASN A 1 185 ? -10.916 20.473 10.250 1.00 66.50 185 ASN A N 1
ATOM 1414 C CA . ASN A 1 185 ? -11.958 20.493 9.211 1.00 66.50 185 ASN A CA 1
ATOM 1415 C C . ASN A 1 185 ? -13.340 20.085 9.753 1.00 66.50 185 ASN A C 1
ATOM 1417 O O . ASN A 1 185 ? -14.115 19.382 9.111 1.00 66.50 185 ASN A O 1
ATOM 1421 N N . GLY A 1 186 ? -13.610 20.505 10.989 1.00 73.88 186 GLY A N 1
ATOM 1422 C CA . GLY A 1 186 ? -14.847 20.236 11.691 1.00 73.88 186 GLY A CA 1
ATOM 1423 C C . GLY A 1 186 ? -15.050 18.795 12.159 1.00 73.88 186 GLY A C 1
ATOM 1424 O O . GLY A 1 186 ? -16.197 18.401 12.318 1.00 73.88 186 GLY A O 1
ATOM 1425 N N . THR A 1 187 ? -13.994 17.996 12.376 1.00 75.12 187 THR A N 1
ATOM 1426 C CA . THR A 1 187 ? -14.084 16.620 12.921 1.00 75.12 187 THR A CA 1
ATOM 1427 C C . THR A 1 187 ? -13.076 16.353 14.056 1.00 75.12 187 THR A C 1
ATOM 1429 O O . THR A 1 187 ? -11.935 16.815 13.995 1.00 75.12 187 THR A O 1
ATOM 1432 N N . CYS A 1 188 ? -13.489 15.609 15.092 1.00 77.50 188 CYS A N 1
ATOM 1433 C CA . CYS A 1 188 ? -12.666 15.241 16.255 1.00 77.50 188 CYS A CA 1
ATOM 1434 C C . CYS A 1 188 ? -11.695 14.079 15.986 1.00 77.50 188 CYS A C 1
ATOM 1436 O O . CYS A 1 188 ? -12.107 13.047 15.451 1.00 77.50 188 CYS A O 1
ATOM 1438 N N . CYS A 1 189 ? -10.435 14.191 16.434 1.00 71.44 189 CYS A N 1
ATOM 1439 C CA . CYS A 1 189 ? -9.369 13.217 16.120 1.00 71.44 189 CYS A CA 1
ATOM 1440 C C . CYS A 1 189 ? -8.441 12.913 17.299 1.00 71.44 189 CYS A C 1
ATOM 1442 O O . CYS A 1 189 ? -8.071 13.845 17.992 1.00 71.44 189 CYS A O 1
ATOM 1444 N N . ASN A 1 190 ? -7.988 11.670 17.489 1.00 62.19 190 ASN A N 1
ATOM 1445 C CA . ASN A 1 190 ? -7.274 11.282 18.717 1.00 62.19 190 ASN A CA 1
ATOM 1446 C C . ASN A 1 190 ? -5.754 11.489 18.719 1.00 62.19 190 ASN A C 1
ATOM 1448 O O . ASN A 1 190 ? -5.236 11.792 19.779 1.00 62.19 190 ASN A O 1
ATOM 1452 N N . ASP A 1 191 ? -5.080 11.412 17.572 1.00 54.78 191 ASP A N 1
ATOM 1453 C CA . ASP A 1 191 ? -3.675 11.803 17.399 1.00 54.78 191 ASP A CA 1
ATOM 1454 C C . ASP A 1 191 ? -3.412 11.931 15.899 1.00 54.78 191 ASP A C 1
ATOM 1456 O O . ASP A 1 191 ? -3.506 10.947 15.174 1.00 54.78 191 ASP A O 1
ATOM 1460 N N . ALA A 1 192 ? -3.146 13.154 15.426 1.00 54.84 192 ALA A N 1
ATOM 1461 C CA . ALA A 1 192 ? -3.052 13.522 14.008 1.00 54.84 192 ALA A CA 1
ATOM 1462 C C . ALA A 1 192 ? -4.256 13.045 13.175 1.00 54.84 192 ALA A C 1
ATOM 1464 O O . ALA A 1 192 ? -4.323 11.907 12.739 1.00 54.84 192 ALA A O 1
ATOM 1465 N N . CYS A 1 193 ? -5.190 13.956 12.921 1.00 52.53 193 CYS A N 1
ATOM 1466 C CA . CYS A 1 193 ? -6.398 13.774 12.120 1.00 52.53 193 CYS A CA 1
ATOM 1467 C C . CYS A 1 193 ? -6.258 12.942 10.836 1.00 52.53 193 CYS A C 1
ATOM 1469 O O . CYS A 1 193 ? -6.206 13.463 9.723 1.00 52.53 193 CYS A O 1
ATOM 1471 N N . CYS A 1 194 ? -6.311 11.628 10.987 1.00 54.53 194 CYS A N 1
ATOM 1472 C CA . CYS A 1 194 ? -6.567 10.704 9.911 1.00 54.53 194 CYS A CA 1
ATOM 1473 C C . CYS A 1 194 ? -8.014 10.882 9.469 1.00 54.53 194 CYS A C 1
ATOM 1475 O O . CYS A 1 194 ? -8.924 10.794 10.291 1.00 54.53 194 CYS A O 1
ATOM 1477 N N . GLY A 1 195 ? -8.222 11.191 8.191 1.00 52.88 195 GLY A N 1
ATOM 1478 C CA . GLY A 1 195 ? -9.549 11.479 7.644 1.00 52.88 195 GLY A CA 1
ATOM 1479 C C . GLY A 1 195 ? -9.878 12.964 7.488 1.00 52.88 195 GLY A C 1
ATOM 1480 O O . GLY A 1 195 ? -10.912 13.274 6.906 1.00 52.88 195 GLY A O 1
ATOM 1481 N N . VAL A 1 196 ? -9.025 13.881 7.967 1.00 50.03 196 VAL A N 1
ATOM 1482 C CA . VAL A 1 196 ? -9.269 15.334 7.837 1.00 50.03 196 VAL A CA 1
ATOM 1483 C C . VAL A 1 196 ? -8.012 16.185 7.618 1.00 50.03 196 VAL A C 1
ATOM 1485 O O . VAL A 1 196 ? -8.133 17.268 7.050 1.00 50.03 196 VAL A O 1
ATOM 1488 N N . ALA A 1 197 ? -6.814 15.712 7.981 1.00 61.09 197 ALA A N 1
ATOM 1489 C CA . ALA A 1 197 ? -5.550 16.359 7.626 1.00 61.09 197 ALA A CA 1
ATOM 1490 C C . ALA A 1 197 ? -4.930 15.680 6.398 1.00 61.09 197 ALA A C 1
ATOM 1492 O O . ALA A 1 197 ? -4.748 14.461 6.363 1.00 61.09 197 ALA A O 1
ATOM 1493 N N . SER A 1 198 ? -4.590 16.467 5.381 1.00 73.06 198 SER A N 1
ATOM 1494 C CA . SER A 1 198 ? -3.697 16.012 4.325 1.00 73.06 198 SER A CA 1
ATOM 1495 C C . SER A 1 198 ? -2.261 15.956 4.848 1.00 73.06 198 SER A C 1
ATOM 1497 O O . SER A 1 198 ? -1.836 16.860 5.566 1.00 73.06 198 SER A O 1
ATOM 1499 N N . VAL A 1 199 ? -1.496 14.935 4.469 1.00 81.44 199 VAL A N 1
ATOM 1500 C CA . VAL A 1 199 ? -0.046 14.910 4.692 1.00 81.44 199 VAL A CA 1
ATOM 1501 C C . VAL A 1 199 ? 0.651 15.546 3.496 1.00 81.44 199 VAL A C 1
ATOM 1503 O O . VAL A 1 199 ? 0.344 15.218 2.352 1.00 81.44 199 VAL A O 1
ATOM 1506 N N . THR A 1 200 ? 1.571 16.470 3.758 1.00 84.94 200 THR A N 1
ATOM 1507 C CA . THR A 1 200 ? 2.394 17.081 2.713 1.00 84.94 200 THR A CA 1
ATOM 1508 C C . THR A 1 200 ? 3.745 16.380 2.660 1.00 84.94 200 THR A C 1
ATOM 1510 O O . THR A 1 200 ? 4.455 16.334 3.663 1.00 84.94 200 THR A O 1
ATOM 1513 N N . ASP A 1 201 ? 4.107 15.857 1.494 1.00 87.31 201 ASP A N 1
ATOM 1514 C CA . ASP A 1 201 ? 5.421 15.299 1.201 1.00 87.31 201 ASP A CA 1
ATOM 1515 C C . ASP A 1 201 ? 6.130 16.180 0.170 1.00 87.31 201 ASP A C 1
ATOM 1517 O O . ASP A 1 201 ? 5.774 16.198 -1.007 1.00 87.31 201 ASP A O 1
ATOM 1521 N N . SER A 1 202 ? 7.148 16.920 0.613 1.00 88.06 202 SER A N 1
ATOM 1522 C CA . SER A 1 202 ? 7.925 17.825 -0.244 1.00 88.06 202 SER A CA 1
ATOM 1523 C C . SER A 1 202 ? 8.738 17.105 -1.325 1.00 88.06 202 SER A C 1
ATOM 1525 O O . SER A 1 202 ? 9.247 17.758 -2.234 1.00 88.06 202 SER A O 1
ATOM 1527 N N . ARG A 1 203 ? 8.866 15.773 -1.248 1.00 89.69 203 ARG A N 1
ATOM 1528 C CA . ARG A 1 203 ? 9.573 14.946 -2.237 1.00 89.69 203 ARG A CA 1
ATOM 1529 C C . ARG A 1 203 ? 8.716 14.638 -3.467 1.00 89.69 203 ARG A C 1
ATOM 1531 O O . ARG A 1 203 ? 9.252 14.152 -4.463 1.00 89.69 203 ARG A O 1
ATOM 1538 N N . ASP A 1 204 ? 7.407 14.887 -3.415 1.00 87.44 204 ASP A N 1
ATOM 1539 C CA . ASP A 1 204 ? 6.532 14.828 -4.586 1.00 87.44 204 ASP A CA 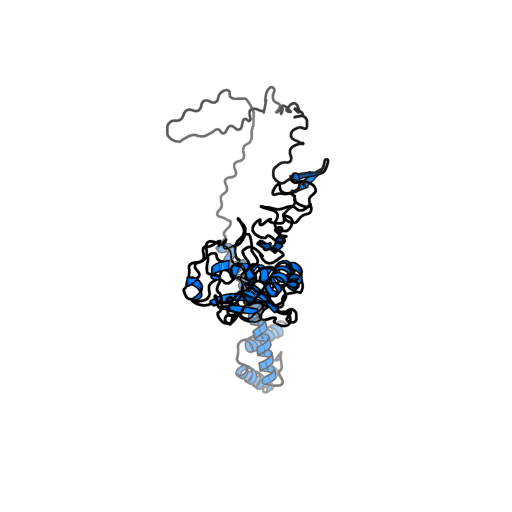1
ATOM 1540 C C . ASP A 1 204 ? 6.429 16.213 -5.231 1.00 87.44 204 ASP A C 1
ATOM 1542 O O . ASP A 1 204 ? 5.818 17.140 -4.703 1.00 87.44 204 ASP A O 1
ATOM 1546 N N . THR A 1 205 ? 7.037 16.339 -6.405 1.00 80.56 205 THR A N 1
ATOM 1547 C CA . THR A 1 205 ? 7.123 17.593 -7.156 1.00 80.56 205 THR A CA 1
ATOM 1548 C C . THR A 1 205 ? 5.861 17.934 -7.947 1.00 80.56 205 THR A C 1
ATOM 1550 O O . THR A 1 205 ? 5.747 19.060 -8.425 1.00 80.56 205 THR A O 1
ATOM 1553 N N . ASN A 1 206 ? 4.914 17.001 -8.105 1.00 79.56 206 ASN A N 1
ATOM 1554 C CA . ASN A 1 206 ? 3.691 17.235 -8.879 1.00 79.56 206 ASN A CA 1
ATOM 1555 C C . ASN A 1 206 ? 2.543 17.691 -7.982 1.00 79.56 206 ASN A C 1
ATOM 1557 O O . ASN A 1 206 ? 1.874 18.681 -8.269 1.00 79.56 206 ASN A O 1
ATOM 1561 N N . ASN A 1 207 ? 2.279 16.939 -6.913 1.00 81.06 207 ASN A N 1
ATOM 1562 C CA . ASN A 1 207 ? 1.177 17.226 -6.006 1.00 81.06 207 ASN A CA 1
ATOM 1563 C C . ASN A 1 207 ? 1.527 16.757 -4.587 1.00 81.06 207 ASN A C 1
ATOM 1565 O O . ASN A 1 207 ? 1.131 15.659 -4.189 1.00 81.06 207 ASN A O 1
ATOM 1569 N N . PRO A 1 208 ? 2.238 17.595 -3.811 1.00 84.50 208 PRO A N 1
ATOM 1570 C CA . PRO A 1 208 ? 2.832 17.189 -2.541 1.00 84.50 208 PRO A CA 1
ATOM 1571 C C . PRO A 1 208 ? 1.796 16.868 -1.462 1.00 84.50 208 PRO A C 1
ATOM 1573 O O . PRO A 1 208 ? 2.147 16.319 -0.426 1.00 84.50 208 PRO A O 1
ATOM 1576 N N . THR A 1 209 ? 0.522 17.200 -1.664 1.00 86.81 209 THR A N 1
ATOM 1577 C CA . THR A 1 209 ? -0.520 17.077 -0.646 1.00 86.81 209 THR A CA 1
ATOM 1578 C C . THR A 1 209 ? -1.354 15.812 -0.850 1.00 86.81 209 THR A C 1
ATOM 1580 O O . THR A 1 209 ? -2.127 15.696 -1.801 1.00 86.81 209 THR A O 1
ATOM 1583 N N . TYR A 1 210 ? -1.247 14.873 0.088 1.00 85.19 210 TYR A N 1
ATOM 1584 C CA . TYR A 1 210 ? -1.961 13.600 0.108 1.00 85.19 210 TYR A CA 1
ATOM 1585 C C . TYR A 1 210 ? -3.110 13.656 1.111 1.00 85.19 210 TYR A C 1
ATOM 1587 O O . TYR A 1 210 ? -2.892 13.745 2.318 1.00 85.19 210 TYR A O 1
ATOM 1595 N N . ASN A 1 211 ? -4.347 13.551 0.631 1.00 83.88 211 ASN A N 1
ATOM 1596 C CA . ASN A 1 211 ? -5.499 13.390 1.520 1.00 83.88 211 ASN A CA 1
ATOM 1597 C C . ASN A 1 211 ? -5.405 12.056 2.267 1.00 83.88 211 ASN A C 1
ATOM 1599 O O . ASN A 1 211 ? -4.901 11.070 1.725 1.00 83.88 211 ASN A O 1
ATOM 1603 N N . THR A 1 212 ? -5.915 12.022 3.493 1.00 82.31 212 THR A N 1
ATOM 1604 C CA . THR A 1 212 ? -5.904 10.827 4.339 1.00 82.31 212 THR A CA 1
ATOM 1605 C C . THR A 1 212 ? -7.327 10.392 4.651 1.00 82.31 212 THR A C 1
ATOM 1607 O O . THR A 1 212 ? -8.241 11.212 4.692 1.00 82.31 212 THR A O 1
ATOM 1610 N N . LEU A 1 213 ? -7.515 9.092 4.845 1.00 79.00 213 LEU A N 1
ATOM 1611 C CA . LEU A 1 213 ? -8.795 8.459 5.127 1.00 79.00 213 LEU A CA 1
ATOM 1612 C C . LEU A 1 213 ? -8.642 7.587 6.368 1.00 79.00 213 LEU A C 1
ATOM 1614 O O . LEU A 1 213 ? -7.724 6.772 6.438 1.00 79.00 213 LEU A O 1
ATOM 1618 N N . LEU A 1 214 ? -9.536 7.755 7.337 1.00 77.56 214 LEU A N 1
ATOM 1619 C CA . LEU A 1 214 ? -9.615 6.867 8.492 1.00 77.56 214 LEU A CA 1
ATOM 1620 C C . LEU A 1 214 ? -10.505 5.676 8.147 1.00 77.56 214 LEU A C 1
ATOM 1622 O O . LEU A 1 214 ? -11.687 5.853 7.859 1.00 77.56 214 LEU A O 1
ATOM 1626 N N . LEU A 1 215 ? -9.934 4.477 8.187 1.00 76.94 215 LEU A N 1
ATOM 1627 C CA . LEU A 1 215 ? -10.607 3.219 7.890 1.00 76.94 215 LEU A CA 1
ATOM 1628 C C . LEU A 1 215 ? -10.377 2.269 9.063 1.00 76.94 215 LEU A C 1
ATOM 1630 O O . LEU A 1 215 ? -9.270 1.782 9.293 1.00 76.94 215 LEU A O 1
ATOM 1634 N N . GLY A 1 216 ? -11.429 2.058 9.850 1.00 77.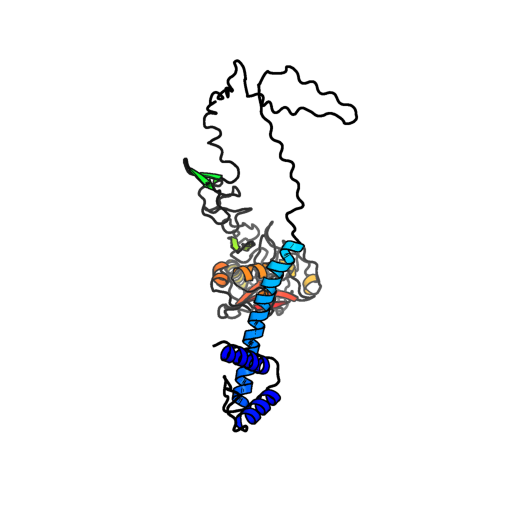31 216 GLY A N 1
ATOM 1635 C CA . GLY A 1 216 ? -11.338 1.369 11.133 1.00 77.31 216 GLY A CA 1
ATOM 1636 C C . GLY A 1 216 ? -10.436 2.130 12.103 1.00 77.31 216 GLY A C 1
ATOM 1637 O O . GLY A 1 216 ? -10.727 3.266 12.471 1.00 77.31 216 GLY A O 1
ATOM 1638 N N . ASN A 1 217 ? -9.344 1.492 12.516 1.00 78.62 217 ASN A N 1
ATOM 1639 C CA . ASN A 1 217 ? -8.307 2.062 13.377 1.00 78.62 217 ASN A CA 1
ATOM 1640 C C . ASN A 1 217 ? -7.036 2.453 12.604 1.00 78.62 217 ASN A C 1
ATOM 1642 O O . ASN A 1 217 ? -6.011 2.688 13.230 1.00 78.62 217 ASN A O 1
ATOM 1646 N N . GLN A 1 218 ? -7.087 2.491 11.269 1.00 85.81 218 GLN A N 1
ATOM 1647 C CA . GLN A 1 218 ? -5.926 2.761 10.425 1.00 85.81 218 GLN A CA 1
ATOM 1648 C C . GLN A 1 218 ? -6.150 3.972 9.535 1.00 85.81 218 GLN A C 1
ATOM 1650 O O . GLN A 1 218 ? -7.230 4.193 8.985 1.00 85.81 218 GLN A O 1
ATOM 1655 N N . CYS A 1 219 ? -5.088 4.731 9.337 1.00 86.00 219 CYS A N 1
ATOM 1656 C CA . CYS A 1 219 ? -5.063 5.910 8.502 1.00 86.00 219 CYS A CA 1
ATOM 1657 C C . CYS A 1 219 ? -4.408 5.571 7.175 1.00 86.00 219 CYS A C 1
ATOM 1659 O O . CYS A 1 219 ? -3.240 5.205 7.144 1.00 86.00 219 CYS A O 1
ATOM 1661 N N . TRP A 1 220 ? -5.129 5.728 6.074 1.00 87.62 220 TRP A N 1
ATOM 1662 C CA . TRP A 1 220 ? -4.641 5.407 4.739 1.00 87.62 220 TRP A CA 1
ATOM 1663 C C . TRP A 1 220 ? -4.503 6.665 3.897 1.00 87.62 220 TRP A C 1
ATOM 1665 O O . TRP A 1 220 ? -5.358 7.551 3.938 1.00 87.62 220 TRP A O 1
ATOM 1675 N N . MET A 1 221 ? -3.455 6.739 3.081 1.00 86.75 221 MET A N 1
ATOM 1676 C CA . MET A 1 221 ? -3.412 7.740 2.017 1.00 86.75 221 MET A CA 1
ATOM 1677 C C . MET A 1 221 ? -4.526 7.477 0.993 1.00 86.75 221 MET A C 1
ATOM 1679 O O . MET A 1 221 ? -4.754 6.344 0.569 1.00 86.75 221 MET A O 1
ATOM 1683 N N . ALA A 1 222 ? -5.214 8.531 0.557 1.00 81.38 222 ALA A N 1
ATOM 1684 C CA . ALA A 1 222 ? -6.292 8.437 -0.429 1.00 81.38 222 ALA A CA 1
ATOM 1685 C C . ALA A 1 222 ? -5.784 8.200 -1.861 1.00 81.38 222 ALA A C 1
ATOM 1687 O O . ALA A 1 222 ? -6.536 7.737 -2.716 1.00 81.38 222 ALA A O 1
ATOM 1688 N N . ARG A 1 223 ? -4.512 8.519 -2.124 1.00 83.00 223 ARG A N 1
ATOM 1689 C CA . ARG A 1 223 ? -3.831 8.323 -3.411 1.00 83.00 223 ARG A CA 1
ATOM 1690 C C . ARG A 1 223 ? -2.516 7.577 -3.208 1.00 83.00 223 ARG A C 1
ATOM 1692 O O . ARG A 1 223 ? -2.006 7.523 -2.089 1.00 83.00 223 ARG A O 1
ATOM 1699 N N . ASN A 1 224 ? -1.971 7.027 -4.286 1.00 87.81 224 ASN A N 1
ATOM 1700 C CA . ASN A 1 224 ? -0.678 6.350 -4.229 1.00 87.81 224 ASN A CA 1
ATOM 1701 C C . ASN A 1 224 ? 0.459 7.363 -4.191 1.00 87.81 224 ASN A C 1
ATOM 1703 O O . ASN A 1 224 ? 0.338 8.464 -4.729 1.00 87.81 224 ASN A O 1
ATOM 1707 N N . LEU A 1 225 ? 1.554 6.963 -3.559 1.00 91.25 225 LEU A N 1
ATOM 1708 C CA . LEU A 1 225 ? 2.756 7.763 -3.402 1.00 91.25 225 LEU A CA 1
ATOM 1709 C C . LEU A 1 225 ? 3.394 8.069 -4.769 1.00 91.25 225 LEU A C 1
ATOM 1711 O O . LEU A 1 225 ? 3.416 7.219 -5.658 1.00 91.25 225 LEU A O 1
ATOM 1715 N N . ASN A 1 226 ? 3.910 9.285 -4.938 1.00 92.12 226 ASN A N 1
ATOM 1716 C CA . ASN A 1 226 ? 4.536 9.761 -6.175 1.00 92.12 226 ASN A CA 1
ATOM 1717 C C . ASN A 1 226 ? 5.852 10.520 -5.907 1.00 92.12 226 ASN A C 1
ATOM 1719 O O . ASN A 1 226 ? 6.175 11.524 -6.543 1.00 92.12 226 ASN A O 1
ATOM 1723 N N . VAL A 1 227 ? 6.641 10.027 -4.959 1.00 92.94 227 VAL A N 1
ATOM 1724 C CA . VAL A 1 227 ? 7.935 10.609 -4.575 1.00 92.94 227 VAL A CA 1
ATOM 1725 C C . VAL A 1 227 ? 9.089 10.034 -5.393 1.00 92.94 227 VAL A C 1
ATOM 1727 O O . VAL A 1 227 ? 9.028 8.888 -5.840 1.00 92.94 227 VAL A O 1
ATOM 1730 N N . GLY A 1 228 ? 10.153 10.816 -5.552 1.00 92.25 228 GLY A N 1
ATOM 1731 C CA . GLY A 1 228 ? 11.398 10.357 -6.167 1.00 92.25 228 GLY A CA 1
ATOM 1732 C C . GLY A 1 228 ? 11.587 10.754 -7.631 1.00 92.25 228 GLY A C 1
ATOM 1733 O O . GLY A 1 228 ? 10.704 11.326 -8.277 1.00 92.25 228 GLY A O 1
ATOM 1734 N N . THR A 1 229 ? 12.776 10.448 -8.141 1.00 92.56 229 THR A N 1
ATOM 1735 C CA . THR A 1 229 ? 13.230 10.747 -9.498 1.00 92.56 229 THR A CA 1
ATOM 1736 C C . THR A 1 229 ? 12.697 9.706 -10.468 1.00 92.56 229 THR A C 1
ATOM 1738 O O . THR A 1 229 ? 12.837 8.501 -10.261 1.00 92.56 229 THR A O 1
ATOM 1741 N N . MET A 1 230 ? 12.082 10.176 -11.549 1.00 92.31 230 MET A N 1
ATOM 1742 C CA . MET A 1 230 ? 11.547 9.301 -12.582 1.00 92.31 230 MET A CA 1
ATOM 1743 C C . MET A 1 230 ? 12.676 8.682 -13.420 1.00 92.31 230 MET A C 1
ATOM 1745 O O . MET A 1 230 ? 13.502 9.403 -13.982 1.00 92.31 230 MET A O 1
ATOM 1749 N N . ILE A 1 231 ? 12.654 7.357 -13.555 1.00 93.31 231 ILE A N 1
ATOM 1750 C CA . ILE A 1 231 ? 13.571 6.580 -14.398 1.00 93.31 231 ILE A CA 1
ATOM 1751 C C . ILE A 1 231 ? 12.801 5.737 -15.422 1.00 93.31 231 ILE A C 1
ATOM 1753 O O . ILE A 1 231 ? 11.640 5.379 -15.205 1.00 93.31 231 ILE A O 1
ATOM 1757 N N . GLY A 1 232 ? 13.444 5.443 -16.552 1.00 91.56 232 GLY A N 1
ATOM 1758 C CA . GLY A 1 232 ? 12.907 4.565 -17.586 1.00 91.56 232 GLY A CA 1
ATOM 1759 C C . GLY A 1 232 ? 12.907 3.113 -17.118 1.00 91.56 232 GLY A C 1
ATOM 1760 O O . GLY A 1 232 ? 13.773 2.694 -16.351 1.00 91.56 232 GLY A O 1
ATOM 1761 N N . SER A 1 233 ? 11.938 2.318 -17.572 1.00 90.00 233 SER A N 1
ATOM 1762 C CA . SER A 1 233 ? 11.902 0.882 -17.257 1.00 90.00 233 SER A CA 1
ATOM 1763 C C . SER A 1 233 ? 13.016 0.077 -17.948 1.00 90.00 233 SER A C 1
ATOM 1765 O O . SER A 1 233 ? 13.358 -1.025 -17.496 1.00 90.00 233 SER A O 1
ATOM 1767 N N . LYS A 1 234 ? 13.593 0.640 -19.012 1.00 91.12 234 LYS A N 1
ATOM 1768 C CA . LYS A 1 234 ? 14.747 0.167 -19.773 1.00 91.12 234 LYS A CA 1
ATOM 1769 C C . LYS A 1 234 ? 15.778 1.287 -19.914 1.00 91.12 234 LYS A C 1
ATOM 1771 O O . LYS A 1 234 ? 15.429 2.469 -19.936 1.00 91.12 234 LYS A O 1
ATOM 1776 N N . LEU A 1 235 ? 17.042 0.903 -20.065 1.00 91.81 235 LEU A N 1
ATOM 1777 C CA . LEU A 1 235 ? 18.137 1.818 -20.375 1.00 91.81 235 LEU A CA 1
ATOM 1778 C C . LEU A 1 235 ? 17.915 2.510 -21.734 1.00 91.81 235 LEU A C 1
ATOM 1780 O O . LEU A 1 235 ? 16.980 2.216 -22.482 1.00 91.81 235 LEU A O 1
ATOM 1784 N N . ALA A 1 236 ? 18.807 3.442 -22.075 1.00 93.19 236 ALA A N 1
ATOM 1785 C CA . ALA A 1 236 ? 18.734 4.204 -23.323 1.00 93.19 236 ALA A CA 1
ATOM 1786 C C . ALA A 1 236 ? 18.815 3.324 -24.590 1.00 93.19 236 ALA A C 1
ATOM 1788 O O . ALA A 1 236 ? 18.419 3.766 -25.669 1.00 93.19 236 ALA A O 1
ATOM 1789 N N . ASP A 1 237 ? 19.286 2.080 -24.461 1.00 92.31 237 ASP A N 1
ATOM 1790 C CA . ASP A 1 237 ? 19.294 1.072 -25.526 1.00 92.31 237 ASP A CA 1
ATOM 1791 C C . ASP A 1 237 ? 17.895 0.511 -25.852 1.00 92.31 237 ASP A C 1
ATOM 1793 O O . ASP A 1 237 ? 17.723 -0.121 -26.889 1.00 92.31 237 ASP A O 1
ATOM 1797 N N . ASN A 1 238 ? 16.889 0.774 -25.006 1.00 89.19 238 ASN A N 1
ATOM 1798 C CA . ASN A 1 238 ? 15.526 0.244 -25.096 1.00 89.19 238 ASN A CA 1
ATOM 1799 C C . ASN A 1 238 ? 15.437 -1.298 -25.088 1.00 89.19 238 ASN A C 1
ATOM 1801 O O . ASN A 1 238 ? 14.435 -1.872 -25.521 1.00 89.19 238 ASN A O 1
ATOM 1805 N N . VAL A 1 239 ? 16.471 -1.975 -24.589 1.00 88.12 239 VAL A N 1
ATOM 1806 C CA . VAL A 1 239 ? 16.560 -3.441 -24.526 1.00 88.12 239 VAL A CA 1
ATOM 1807 C C . VAL A 1 239 ? 16.837 -3.891 -23.098 1.00 88.12 239 VAL A C 1
ATOM 1809 O O . VAL A 1 239 ? 16.153 -4.780 -22.592 1.00 88.12 239 VAL A O 1
ATOM 1812 N N . THR A 1 240 ? 17.798 -3.261 -22.427 1.00 90.12 240 THR A N 1
ATOM 1813 C CA . THR A 1 240 ? 18.245 -3.672 -21.098 1.00 90.12 240 THR A CA 1
ATOM 1814 C C . THR A 1 240 ? 17.317 -3.127 -20.024 1.00 90.12 240 THR A C 1
ATOM 1816 O O . THR A 1 240 ? 17.078 -1.924 -19.950 1.00 90.12 240 THR A O 1
ATOM 1819 N N . TYR A 1 241 ? 16.819 -3.999 -19.149 1.00 88.12 241 TYR A N 1
ATOM 1820 C CA . TYR A 1 241 ? 15.986 -3.587 -18.023 1.00 88.12 241 TYR A CA 1
ATOM 1821 C C . TYR A 1 241 ? 16.780 -2.786 -17.000 1.00 88.12 241 TYR A C 1
ATOM 1823 O O . TYR A 1 241 ? 17.830 -3.218 -16.528 1.00 88.12 241 TYR A O 1
ATOM 1831 N N . GLN A 1 242 ? 16.231 -1.640 -16.617 1.00 89.50 242 GLN A N 1
ATOM 1832 C CA . GLN A 1 242 ? 16.786 -0.804 -15.565 1.00 89.50 242 GLN A CA 1
ATOM 1833 C C . GLN A 1 242 ? 16.029 -1.087 -14.267 1.00 89.50 242 GLN A C 1
ATOM 1835 O O . GLN A 1 242 ? 14.804 -0.984 -14.254 1.00 89.50 242 GLN A O 1
ATOM 1840 N N . ASN A 1 243 ? 16.736 -1.466 -13.202 1.00 89.00 243 ASN A N 1
ATOM 1841 C CA . ASN A 1 243 ? 16.184 -1.619 -11.850 1.00 89.00 243 ASN A CA 1
ATOM 1842 C C . ASN A 1 243 ? 16.391 -0.340 -11.032 1.00 89.00 243 ASN A C 1
ATOM 1844 O O . ASN A 1 243 ? 17.318 0.417 -11.313 1.00 89.00 243 ASN A O 1
ATOM 1848 N N . GLN A 1 244 ? 15.549 -0.136 -10.021 1.00 90.94 244 GLN A N 1
ATOM 1849 C CA . GLN A 1 244 ? 15.761 0.865 -8.977 1.00 90.94 244 GLN A CA 1
ATOM 1850 C C . GLN A 1 244 ? 16.884 0.344 -8.082 1.00 90.94 244 GLN A C 1
ATOM 1852 O O . GLN A 1 244 ? 16.750 -0.698 -7.437 1.00 90.94 244 GLN A O 1
ATOM 1857 N N . ALA A 1 245 ? 18.040 0.989 -8.165 1.00 83.06 245 ALA A N 1
ATOM 1858 C CA . ALA A 1 245 ? 19.293 0.486 -7.620 1.00 83.06 245 ALA A CA 1
ATOM 1859 C C . ALA A 1 245 ? 20.010 1.494 -6.718 1.00 83.06 245 ALA A C 1
ATOM 1861 O O . ALA A 1 245 ? 20.950 1.114 -6.017 1.00 83.06 245 ALA A O 1
ATOM 1862 N N . ASN A 1 246 ? 19.608 2.767 -6.741 1.00 76.12 246 ASN A N 1
ATOM 1863 C CA . ASN A 1 246 ? 20.306 3.821 -6.024 1.00 76.12 246 ASN A CA 1
ATOM 1864 C C . ASN A 1 246 ? 19.599 4.198 -4.721 1.00 76.12 246 ASN A C 1
ATOM 1866 O O . ASN A 1 246 ? 18.859 5.164 -4.662 1.00 76.12 246 ASN A O 1
ATOM 1870 N N . ASN A 1 247 ? 19.958 3.533 -3.628 1.00 73.00 247 ASN A N 1
ATOM 1871 C CA . ASN A 1 247 ? 19.395 3.792 -2.301 1.00 73.00 247 ASN A CA 1
ATOM 1872 C C . ASN A 1 247 ? 19.617 5.212 -1.730 1.00 73.00 247 ASN A C 1
ATOM 1874 O O . ASN A 1 247 ? 19.089 5.518 -0.663 1.00 73.00 247 ASN A O 1
ATOM 1878 N N . SER A 1 248 ? 20.425 6.069 -2.366 1.00 81.94 248 SER A N 1
ATOM 1879 C CA . SER A 1 248 ? 20.610 7.467 -1.934 1.00 81.94 248 SER A CA 1
ATOM 1880 C C . SER A 1 248 ? 19.589 8.433 -2.537 1.00 81.94 248 SER A C 1
ATOM 1882 O O . SER A 1 248 ? 19.473 9.564 -2.067 1.00 81.94 248 SER A O 1
ATOM 1884 N N . ILE A 1 249 ? 18.844 8.010 -3.559 1.00 88.44 249 ILE A N 1
ATOM 1885 C CA . ILE A 1 249 ? 17.756 8.778 -4.162 1.00 88.44 249 ILE A CA 1
ATOM 1886 C C . ILE A 1 249 ? 16.542 7.875 -4.297 1.00 88.44 249 ILE A C 1
ATOM 1888 O O . ILE A 1 249 ? 16.666 6.743 -4.730 1.00 88.44 249 ILE A O 1
ATOM 1892 N N . VAL A 1 250 ? 15.353 8.374 -3.966 1.00 92.25 250 VAL A N 1
ATOM 1893 C CA . VAL A 1 250 ? 14.163 7.574 -4.254 1.00 92.25 250 VAL A CA 1
ATOM 1894 C C . VAL A 1 250 ? 13.958 7.559 -5.762 1.00 92.25 250 VAL A C 1
ATOM 1896 O O . VAL A 1 250 ? 13.864 8.623 -6.376 1.00 92.25 250 VAL A O 1
ATOM 1899 N N . GLU A 1 251 ? 13.899 6.381 -6.362 1.00 93.75 251 GLU A N 1
ATOM 1900 C CA . GLU A 1 251 ? 13.642 6.196 -7.787 1.00 93.75 251 GLU A CA 1
ATOM 1901 C C . GLU A 1 251 ? 12.186 5.766 -7.992 1.00 93.75 251 GLU A C 1
ATOM 1903 O O . GLU A 1 251 ? 11.606 5.048 -7.181 1.00 93.75 251 GLU A O 1
ATOM 1908 N N . LYS A 1 252 ? 11.564 6.171 -9.102 1.00 92.88 252 LYS A N 1
ATOM 1909 C CA . LYS A 1 252 ? 10.200 5.748 -9.460 1.00 92.88 252 LYS A CA 1
ATOM 1910 C C . LYS A 1 252 ? 10.082 5.426 -10.939 1.00 92.88 252 LYS A C 1
ATOM 1912 O O . LYS A 1 252 ? 10.667 6.116 -11.775 1.00 92.88 252 LYS A O 1
ATOM 1917 N N . TYR A 1 253 ? 9.252 4.442 -11.268 1.00 91.88 253 TYR A N 1
ATOM 1918 C CA . TYR A 1 253 ? 8.766 4.291 -12.634 1.00 91.88 253 TYR A CA 1
ATOM 1919 C C . TYR A 1 253 ? 7.440 5.012 -12.801 1.00 91.88 253 TYR A C 1
ATOM 1921 O O . TYR A 1 253 ? 6.572 4.971 -11.926 1.00 91.88 253 TYR A O 1
ATOM 1929 N N . CYS A 1 254 ? 7.272 5.607 -13.972 1.00 90.50 254 CYS A N 1
ATOM 1930 C CA . CYS A 1 254 ? 6.010 6.168 -14.408 1.00 90.50 254 CYS A CA 1
ATOM 1931 C C . CYS A 1 254 ? 5.502 5.390 -15.612 1.00 90.50 254 CYS A C 1
ATOM 1933 O O . CYS A 1 254 ? 6.271 5.022 -16.501 1.00 90.50 254 CYS A O 1
ATOM 1935 N N . PHE A 1 255 ? 4.199 5.122 -15.635 1.00 87.44 255 PHE A N 1
ATOM 1936 C CA . PHE A 1 255 ? 3.589 4.350 -16.710 1.00 87.44 255 PHE A CA 1
ATOM 1937 C C . PHE A 1 255 ? 3.877 4.982 -18.086 1.00 87.44 255 PHE A C 1
ATOM 1939 O O . PHE A 1 255 ? 3.785 6.200 -18.245 1.00 87.44 255 PHE A O 1
ATOM 1946 N N . ASN A 1 256 ? 4.211 4.141 -19.070 1.00 87.56 256 ASN A N 1
ATOM 1947 C CA . ASN A 1 256 ? 4.652 4.502 -20.426 1.00 87.56 256 ASN A CA 1
ATOM 1948 C C . ASN A 1 256 ? 6.000 5.233 -20.543 1.00 87.56 256 ASN A C 1
ATOM 1950 O O . ASN A 1 256 ? 6.365 5.621 -21.652 1.00 87.56 256 ASN A O 1
ATOM 1954 N N . TYR A 1 257 ? 6.779 5.357 -19.463 1.00 91.56 257 TYR A N 1
ATOM 1955 C CA . TYR A 1 257 ? 8.181 5.764 -19.562 1.00 91.56 257 TYR A CA 1
ATOM 1956 C C . TYR A 1 257 ? 9.110 4.547 -19.614 1.00 91.56 257 TYR A C 1
ATOM 1958 O O . TYR A 1 257 ? 9.609 4.064 -18.597 1.00 91.56 257 TYR A O 1
ATOM 1966 N N . VAL A 1 258 ? 9.279 3.997 -20.816 1.00 89.88 258 VAL A N 1
ATOM 1967 C CA . VAL A 1 258 ? 10.027 2.756 -21.059 1.00 89.88 258 VAL A CA 1
ATOM 1968 C C . VAL A 1 258 ? 11.500 3.049 -21.314 1.00 89.88 258 VAL A C 1
ATOM 1970 O O . VAL A 1 258 ? 12.349 2.569 -20.575 1.00 89.88 258 VAL A O 1
ATOM 1973 N N . LYS A 1 259 ? 11.822 3.847 -22.334 1.00 92.38 259 LYS A N 1
ATOM 1974 C CA . LYS A 1 259 ? 13.199 4.099 -22.769 1.00 92.38 259 LYS A CA 1
ATOM 1975 C C . LYS A 1 259 ? 13.797 5.285 -22.017 1.00 92.38 259 LYS A C 1
ATOM 1977 O O . LYS A 1 259 ? 13.361 6.419 -22.211 1.00 92.38 259 LYS A O 1
ATOM 1982 N N . GLN A 1 260 ? 14.841 5.047 -21.224 1.00 93.31 260 GLN A N 1
ATOM 1983 C CA . GLN A 1 260 ? 15.555 6.115 -20.526 1.00 93.31 260 GLN A CA 1
ATOM 1984 C C . GLN A 1 260 ? 16.035 7.203 -21.504 1.00 93.31 260 GLN A C 1
ATOM 1986 O O . GLN A 1 260 ? 16.704 6.920 -22.499 1.00 93.31 260 GLN A O 1
ATOM 1991 N N . GLY A 1 261 ? 15.711 8.461 -21.196 1.00 93.62 261 GLY A N 1
ATOM 1992 C CA . GLY A 1 261 ? 16.109 9.629 -21.989 1.00 93.62 261 GLY A CA 1
ATOM 1993 C C . GLY A 1 261 ? 15.198 9.960 -23.178 1.00 93.62 261 GLY A C 1
ATOM 1994 O O . GLY A 1 261 ? 15.462 10.933 -23.879 1.00 93.62 261 GLY A O 1
ATOM 1995 N N . ASP A 1 262 ? 14.123 9.203 -23.413 1.00 94.88 262 ASP A N 1
ATOM 1996 C CA . ASP A 1 262 ? 13.130 9.544 -24.436 1.00 94.88 262 ASP A CA 1
ATOM 1997 C C . ASP A 1 262 ? 12.231 10.704 -23.971 1.00 94.88 262 ASP A C 1
ATOM 1999 O O . ASP A 1 262 ? 11.406 10.553 -23.069 1.00 94.88 262 ASP A O 1
ATOM 2003 N N . ALA A 1 263 ? 12.384 11.876 -24.593 1.00 94.56 263 ALA A N 1
ATOM 2004 C CA . ALA A 1 263 ? 11.683 13.096 -24.193 1.00 94.56 263 ALA A CA 1
ATOM 2005 C C . ALA A 1 263 ? 10.149 12.988 -24.287 1.00 94.56 263 ALA A C 1
ATOM 2007 O O . ALA A 1 263 ? 9.447 13.503 -23.416 1.00 94.56 263 ALA A O 1
ATOM 2008 N N . ALA A 1 264 ? 9.616 12.295 -25.300 1.00 92.88 264 ALA A N 1
ATOM 2009 C CA . ALA A 1 264 ? 8.170 12.147 -25.472 1.00 92.88 264 ALA A CA 1
ATOM 2010 C C . ALA A 1 264 ? 7.573 11.241 -24.384 1.00 92.88 264 ALA A C 1
ATOM 2012 O O . ALA A 1 264 ? 6.499 11.518 -23.831 1.00 92.88 264 ALA A O 1
ATOM 2013 N N . GLN A 1 265 ? 8.297 10.178 -24.031 1.00 92.50 265 GLN A N 1
ATOM 2014 C CA . GLN A 1 265 ? 7.901 9.286 -22.948 1.00 92.50 265 GLN A CA 1
ATOM 2015 C C . GLN A 1 265 ? 8.078 9.923 -21.565 1.00 92.50 265 GLN A C 1
ATOM 2017 O O . GLN A 1 265 ? 7.272 9.647 -20.683 1.00 92.50 265 GLN A O 1
ATOM 2022 N N . ILE A 1 266 ? 9.053 10.818 -21.373 1.00 93.00 266 ILE A N 1
ATOM 2023 C CA . ILE A 1 266 ? 9.207 11.600 -20.134 1.00 93.00 266 ILE A CA 1
ATOM 2024 C C . ILE A 1 266 ? 7.975 12.479 -19.894 1.00 93.00 266 ILE A C 1
ATOM 2026 O O . ILE A 1 266 ? 7.413 12.474 -18.797 1.00 93.00 266 ILE A O 1
ATOM 2030 N N . THR A 1 267 ? 7.516 13.212 -20.912 1.00 92.56 267 THR A N 1
ATOM 2031 C CA . THR A 1 267 ? 6.312 14.050 -20.795 1.00 92.56 267 THR A CA 1
ATOM 2032 C C . THR A 1 267 ? 5.083 13.205 -20.464 1.00 92.56 267 THR A C 1
ATOM 2034 O O . THR A 1 267 ? 4.371 13.501 -19.506 1.00 92.56 267 THR A O 1
ATOM 2037 N N . THR A 1 268 ? 4.876 12.112 -21.205 1.00 90.00 268 THR A N 1
ATOM 2038 C CA . THR A 1 268 ? 3.741 11.197 -20.994 1.00 90.00 268 THR A CA 1
ATOM 2039 C C . THR A 1 268 ? 3.801 10.525 -19.617 1.00 90.00 268 THR A C 1
ATOM 2041 O O . THR A 1 268 ? 2.796 10.445 -18.909 1.00 90.00 268 THR A O 1
ATOM 2044 N N . GLY A 1 269 ? 4.991 10.085 -19.206 1.00 89.50 269 GLY A N 1
ATOM 2045 C CA . GLY A 1 269 ? 5.257 9.474 -17.910 1.00 89.50 269 GLY A CA 1
ATOM 2046 C C . GLY A 1 269 ? 4.931 10.413 -16.754 1.00 89.50 269 GLY A C 1
ATOM 2047 O O . GLY A 1 269 ? 4.219 10.011 -15.836 1.00 89.50 269 GLY A O 1
ATOM 2048 N N . ASN A 1 270 ? 5.352 11.678 -16.822 1.00 89.56 270 ASN A N 1
ATOM 2049 C CA . ASN A 1 270 ? 5.027 12.672 -15.795 1.00 89.56 270 ASN A CA 1
ATOM 2050 C C . ASN A 1 270 ? 3.512 12.862 -15.626 1.00 89.56 270 ASN A C 1
ATOM 2052 O O . ASN A 1 270 ? 3.018 12.822 -14.498 1.00 89.56 270 ASN A O 1
ATOM 2056 N N . SER A 1 271 ? 2.755 12.992 -16.722 1.00 89.69 271 SER A N 1
ATOM 2057 C CA . SER A 1 271 ? 1.288 13.101 -16.666 1.00 89.69 271 SER A CA 1
ATOM 2058 C C . SER A 1 271 ? 0.628 11.862 -16.051 1.00 89.69 271 SER A C 1
ATOM 2060 O O . SER A 1 271 ? -0.299 11.978 -15.244 1.00 89.69 271 SER A O 1
ATOM 2062 N N . ASN A 1 272 ? 1.131 10.671 -16.383 1.00 87.12 272 ASN A N 1
ATOM 2063 C CA . ASN A 1 272 ? 0.633 9.421 -15.819 1.00 87.12 272 ASN A CA 1
ATOM 2064 C C . ASN A 1 272 ? 0.957 9.295 -14.326 1.00 87.12 272 ASN A C 1
ATOM 2066 O O . ASN A 1 272 ? 0.074 8.963 -13.544 1.00 87.12 272 ASN A O 1
ATOM 2070 N N . CYS A 1 273 ? 2.180 9.609 -13.902 1.00 88.06 273 CYS A N 1
ATOM 2071 C CA . CYS A 1 273 ? 2.557 9.600 -12.487 1.00 88.06 273 CYS A CA 1
ATOM 2072 C C . CYS A 1 273 ? 1.763 10.620 -11.663 1.00 88.06 273 CYS A C 1
ATOM 2074 O O . CYS A 1 273 ? 1.358 10.317 -10.545 1.00 88.06 273 CYS A O 1
ATOM 2076 N N . ALA A 1 274 ? 1.484 11.804 -12.217 1.00 86.88 274 ALA A N 1
ATOM 2077 C CA . ALA A 1 274 ? 0.628 12.796 -11.568 1.00 86.88 274 ALA A CA 1
ATOM 2078 C C . ALA A 1 274 ? -0.816 12.295 -11.372 1.00 86.88 274 ALA A C 1
ATOM 2080 O O . ALA A 1 274 ? -1.468 12.671 -10.400 1.00 86.88 274 ALA A O 1
ATOM 2081 N N . SER A 1 275 ? -1.303 11.433 -12.271 1.00 84.25 275 SER A N 1
ATOM 2082 C CA . SER A 1 275 ? -2.668 10.891 -12.228 1.00 84.25 275 SER A CA 1
ATOM 2083 C C . SER A 1 275 ? -2.784 9.618 -11.380 1.00 84.25 275 SER A C 1
ATOM 2085 O O . SER A 1 275 ? -3.753 9.452 -10.642 1.00 84.25 275 SER A O 1
ATOM 2087 N N . TYR A 1 276 ? -1.803 8.716 -11.472 1.00 80.88 276 TYR A N 1
ATOM 2088 C CA . TYR A 1 276 ? -1.885 7.350 -10.936 1.00 80.88 276 TYR A CA 1
ATOM 2089 C C . TYR A 1 276 ? -0.909 7.065 -9.781 1.00 80.88 276 TYR A C 1
ATOM 2091 O O . TYR A 1 276 ? -1.118 6.115 -9.021 1.00 80.88 276 TYR A O 1
ATOM 2099 N N . GLY A 1 277 ? 0.121 7.894 -9.613 1.00 87.81 277 GLY A N 1
ATOM 2100 C CA . GLY A 1 277 ? 1.230 7.678 -8.685 1.00 87.81 277 GLY A CA 1
ATOM 2101 C C . GLY A 1 277 ? 2.435 6.976 -9.318 1.00 87.81 277 GLY A C 1
ATOM 2102 O O . GLY A 1 277 ? 2.399 6.555 -10.477 1.00 87.81 277 GLY A O 1
ATOM 2103 N N . GLY A 1 278 ? 3.514 6.870 -8.543 1.00 89.81 278 GLY A N 1
ATOM 2104 C CA . GLY A 1 278 ? 4.734 6.167 -8.930 1.00 89.81 278 GLY A CA 1
ATOM 2105 C C . GLY A 1 278 ? 4.628 4.659 -8.710 1.00 89.81 278 GLY A C 1
ATOM 2106 O O . GLY A 1 278 ? 3.911 4.190 -7.823 1.00 89.81 278 GLY A O 1
ATOM 2107 N N . LEU A 1 279 ? 5.367 3.895 -9.513 1.00 91.50 279 LEU A N 1
ATOM 2108 C CA . LEU A 1 279 ? 5.544 2.456 -9.331 1.00 91.50 279 LEU A CA 1
ATOM 2109 C C . LEU A 1 279 ? 6.925 2.187 -8.733 1.00 91.50 279 LEU A C 1
ATOM 2111 O O . LEU A 1 279 ? 7.934 2.687 -9.239 1.00 91.50 279 LEU A O 1
ATOM 2115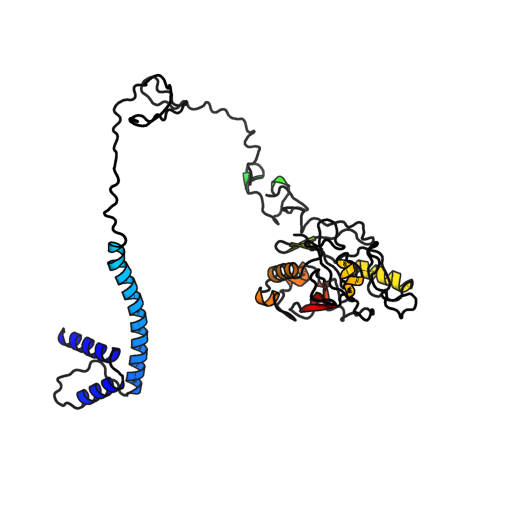 N N . TYR A 1 280 ? 6.962 1.358 -7.693 1.00 93.12 280 TYR A N 1
ATOM 2116 C CA . TYR A 1 280 ? 8.176 1.040 -6.946 1.00 93.12 280 TYR A CA 1
ATOM 2117 C C . TYR A 1 280 ? 8.365 -0.472 -6.854 1.00 93.12 280 TYR A C 1
ATOM 2119 O O . TYR A 1 280 ? 7.412 -1.221 -6.624 1.00 93.12 280 TYR A O 1
ATOM 2127 N N . GLN A 1 281 ? 9.597 -0.919 -7.057 1.00 93.62 281 GLN A N 1
ATOM 2128 C CA . GLN A 1 281 ? 10.052 -2.261 -6.733 1.00 93.62 281 GLN A CA 1
ATOM 2129 C C . GLN A 1 281 ? 10.057 -2.434 -5.218 1.00 93.62 281 GLN A C 1
ATOM 2131 O O . GLN A 1 281 ? 10.160 -1.475 -4.451 1.00 93.62 281 GLN A O 1
ATOM 2136 N N . TRP A 1 282 ? 9.944 -3.683 -4.781 1.00 94.44 282 TRP A N 1
ATOM 2137 C CA . TRP A 1 282 ? 9.775 -3.977 -3.365 1.00 94.44 282 TRP A CA 1
ATOM 2138 C C . TRP A 1 282 ? 10.945 -3.490 -2.490 1.00 94.44 282 TRP A C 1
ATOM 2140 O O . TRP A 1 282 ? 10.670 -2.896 -1.447 1.00 94.44 282 TRP A O 1
ATOM 2150 N N . PRO A 1 283 ? 12.227 -3.653 -2.876 1.00 93.94 283 PRO A N 1
ATOM 2151 C CA . PRO A 1 283 ? 13.328 -3.114 -2.080 1.00 93.94 283 PRO A CA 1
ATOM 2152 C C . PRO A 1 283 ? 13.292 -1.593 -1.983 1.00 93.94 283 PRO A C 1
ATOM 2154 O O . PRO A 1 283 ? 13.418 -1.065 -0.884 1.00 93.94 283 PRO A O 1
ATOM 2157 N N . GLU A 1 284 ? 13.024 -0.910 -3.097 1.00 95.06 284 GLU A N 1
ATOM 2158 C CA . GLU A 1 284 ? 12.922 0.549 -3.149 1.00 95.06 284 GLU A CA 1
ATOM 2159 C C . GLU A 1 284 ? 11.836 1.052 -2.199 1.00 95.06 284 GLU A C 1
ATOM 2161 O O . GLU A 1 284 ? 12.101 1.859 -1.315 1.00 95.06 284 GLU A O 1
ATOM 2166 N N . ALA A 1 285 ? 10.628 0.491 -2.291 1.00 94.75 285 ALA A N 1
ATOM 2167 C CA . ALA A 1 285 ? 9.510 0.869 -1.434 1.00 94.75 285 ALA A CA 1
ATOM 2168 C C . ALA A 1 285 ? 9.811 0.703 0.061 1.00 94.75 285 ALA A C 1
ATOM 2170 O O . ALA A 1 285 ? 9.391 1.522 0.880 1.00 94.75 285 ALA A O 1
ATOM 2171 N N . ASN A 1 286 ? 10.552 -0.348 0.411 1.00 94.50 286 ASN A N 1
ATOM 2172 C CA . ASN A 1 286 ? 10.939 -0.652 1.782 1.00 94.50 286 ASN A CA 1
ATOM 2173 C C . ASN A 1 286 ? 12.260 0.020 2.205 1.00 94.50 286 ASN A C 1
ATOM 2175 O O . ASN A 1 286 ? 12.706 -0.237 3.320 1.00 94.50 286 ASN A O 1
ATOM 2179 N N . ALA A 1 287 ? 12.858 0.875 1.364 1.00 93.56 287 ALA A N 1
ATOM 2180 C CA . ALA A 1 287 ? 14.162 1.510 1.578 1.00 93.56 287 ALA A CA 1
ATOM 2181 C C . ALA A 1 287 ? 15.305 0.507 1.864 1.00 93.56 287 ALA A C 1
ATOM 2183 O O . ALA A 1 287 ? 16.189 0.746 2.688 1.00 93.56 287 ALA A O 1
ATOM 2184 N N . LEU A 1 288 ? 15.287 -0.637 1.176 1.00 92.12 288 LEU A N 1
ATOM 2185 C CA . LEU A 1 288 ? 16.256 -1.728 1.287 1.00 92.12 288 LEU A CA 1
ATOM 2186 C C . LEU A 1 288 ? 17.227 -1.748 0.103 1.00 92.12 288 LEU A C 1
ATOM 2188 O O . LEU A 1 288 ? 16.944 -1.199 -0.957 1.00 92.12 288 LEU A O 1
ATOM 2192 N N . SER A 1 289 ? 18.377 -2.411 0.261 1.00 90.94 289 SER A N 1
ATOM 2193 C CA . SER A 1 289 ? 19.352 -2.598 -0.827 1.00 90.94 289 SER A CA 1
ATOM 2194 C C . SER A 1 289 ? 18.722 -3.290 -2.040 1.00 90.94 289 SER A C 1
ATOM 2196 O O . SER A 1 289 ? 17.977 -4.255 -1.888 1.00 90.94 289 SER A O 1
ATOM 2198 N N . ALA A 1 290 ? 19.112 -2.886 -3.250 1.00 89.44 290 ALA A N 1
ATOM 2199 C CA . ALA A 1 290 ? 18.725 -3.561 -4.492 1.00 89.44 290 ALA A CA 1
ATOM 2200 C C . ALA A 1 290 ? 19.070 -5.066 -4.524 1.00 89.44 290 ALA A C 1
ATOM 2202 O O . ALA A 1 290 ? 18.415 -5.842 -5.217 1.00 89.44 290 ALA A O 1
ATOM 2203 N N . SER A 1 291 ? 20.060 -5.511 -3.739 1.00 90.81 291 SER A N 1
ATOM 2204 C CA . SER A 1 291 ? 20.360 -6.943 -3.564 1.00 90.81 291 SER A CA 1
ATOM 2205 C C . SER A 1 291 ? 19.166 -7.745 -3.028 1.00 90.81 291 SER A C 1
ATOM 2207 O O . SER A 1 291 ? 18.998 -8.908 -3.392 1.00 90.81 291 SER A O 1
ATOM 2209 N N . CYS A 1 292 ? 18.269 -7.102 -2.274 1.00 92.31 292 CYS A N 1
ATOM 2210 C CA . CYS A 1 292 ? 17.056 -7.701 -1.721 1.00 92.31 292 CYS A CA 1
ATOM 2211 C C . CYS A 1 292 ? 16.034 -8.127 -2.784 1.00 92.31 292 CYS A C 1
ATOM 2213 O O . CYS A 1 292 ? 15.031 -8.744 -2.435 1.00 92.31 292 CYS A O 1
ATOM 2215 N N . ILE A 1 293 ? 16.256 -7.824 -4.073 1.00 90.69 293 ILE A N 1
ATOM 2216 C CA . ILE A 1 293 ? 15.469 -8.400 -5.175 1.00 90.69 293 ILE A CA 1
ATOM 2217 C C . ILE A 1 293 ? 15.629 -9.928 -5.219 1.00 90.69 293 ILE A C 1
ATOM 2219 O O . ILE A 1 293 ? 14.667 -10.632 -5.525 1.00 90.69 293 ILE A O 1
ATOM 2223 N N . SER A 1 294 ? 16.831 -10.435 -4.930 1.00 91.50 294 SER A N 1
ATOM 2224 C CA . SER A 1 294 ? 17.185 -11.857 -5.026 1.00 91.50 294 SER A CA 1
ATOM 2225 C C . SER A 1 294 ? 17.672 -12.466 -3.711 1.00 91.50 294 SER A C 1
ATOM 2227 O O . SER A 1 294 ? 18.061 -13.633 -3.687 1.00 91.50 294 SER A O 1
ATOM 2229 N N . THR A 1 295 ? 17.647 -11.704 -2.618 1.00 93.19 295 THR A N 1
ATOM 2230 C CA . THR A 1 295 ? 17.976 -12.167 -1.267 1.00 93.19 295 THR A CA 1
ATOM 2231 C C . THR A 1 295 ? 16.842 -11.846 -0.298 1.00 93.19 295 THR A C 1
ATOM 2233 O O . THR A 1 295 ? 16.033 -10.940 -0.525 1.00 93.19 295 THR A O 1
ATOM 2236 N N . SER A 1 296 ? 16.768 -12.605 0.797 1.00 92.56 296 SER A N 1
ATOM 2237 C CA . SER A 1 296 ? 15.877 -12.244 1.899 1.00 92.56 296 SER A CA 1
ATOM 2238 C C . SER A 1 296 ? 16.493 -11.139 2.741 1.00 92.56 296 SER A C 1
ATOM 2240 O O . SER A 1 296 ? 17.694 -11.154 3.020 1.00 92.56 296 SER A O 1
ATOM 2242 N N . CYS A 1 297 ? 15.662 -10.169 3.114 1.00 91.12 297 CYS A N 1
ATOM 2243 C CA . CYS A 1 297 ? 16.083 -8.975 3.826 1.00 91.12 297 CYS A CA 1
ATOM 2244 C C . CYS A 1 297 ? 15.108 -8.675 4.955 1.00 91.12 297 CYS A C 1
ATOM 2246 O O . CYS A 1 297 ? 13.895 -8.655 4.760 1.00 91.12 297 CYS A O 1
ATOM 2248 N N . ALA A 1 298 ? 15.654 -8.400 6.137 1.00 89.94 298 ALA A N 1
ATOM 2249 C CA . ALA A 1 298 ? 14.850 -8.036 7.289 1.00 89.94 298 ALA A CA 1
ATOM 2250 C C . ALA A 1 298 ? 14.186 -6.672 7.060 1.00 89.94 298 ALA A C 1
ATOM 2252 O O . ALA A 1 298 ? 14.862 -5.662 6.864 1.00 89.94 298 ALA A O 1
ATOM 2253 N N . VAL A 1 299 ? 12.857 -6.656 7.112 1.00 91.12 299 VAL A N 1
ATOM 2254 C CA . VAL A 1 299 ? 12.053 -5.437 7.040 1.00 91.12 299 VAL A CA 1
ATOM 2255 C C . VAL A 1 299 ? 11.760 -4.974 8.472 1.00 91.12 299 VAL A C 1
ATOM 2257 O O . VAL A 1 299 ? 11.215 -5.764 9.250 1.00 91.12 299 VAL A O 1
ATOM 2260 N N . PRO A 1 300 ? 12.124 -3.739 8.865 1.00 87.06 300 PRO A N 1
ATOM 2261 C CA . PRO A 1 300 ? 11.833 -3.236 10.206 1.00 87.06 300 PRO A CA 1
ATOM 2262 C C . PRO A 1 300 ? 10.319 -3.134 10.439 1.00 87.06 300 PRO A C 1
ATOM 2264 O O . PRO A 1 300 ? 9.544 -3.004 9.502 1.00 87.06 300 PRO A O 1
ATOM 2267 N N . SER A 1 301 ? 9.870 -3.191 11.692 1.00 84.88 301 SER A N 1
ATOM 2268 C CA . SER A 1 301 ? 8.448 -3.057 12.031 1.00 84.88 301 SER A CA 1
ATOM 2269 C C . SER A 1 301 ? 8.286 -2.042 13.165 1.00 84.88 301 SER A C 1
ATOM 2271 O O . SER A 1 301 ? 8.721 -2.342 14.279 1.00 84.88 301 SER A O 1
ATOM 2273 N N . PRO A 1 302 ? 7.664 -0.870 12.927 1.00 85.25 302 PRO A N 1
ATOM 2274 C CA . PRO A 1 302 ? 7.073 -0.408 11.660 1.00 85.25 302 PRO A CA 1
ATOM 2275 C C . PRO A 1 302 ? 8.127 -0.071 10.585 1.00 85.25 302 PRO A C 1
ATOM 2277 O O . PRO A 1 302 ? 9.188 0.464 10.906 1.00 85.25 302 PRO A O 1
ATOM 2280 N N . ASN A 1 303 ? 7.828 -0.354 9.308 1.00 93.06 303 ASN A N 1
ATOM 2281 C CA . ASN A 1 303 ? 8.718 -0.004 8.194 1.00 93.06 303 ASN A CA 1
ATOM 2282 C C . ASN A 1 303 ? 8.322 1.317 7.536 1.00 93.06 303 ASN A C 1
ATOM 2284 O O . ASN A 1 303 ? 7.463 1.320 6.652 1.00 93.06 303 ASN A O 1
ATOM 2288 N N . GLN A 1 304 ? 8.981 2.423 7.883 1.00 93.38 304 GLN A N 1
ATOM 2289 C CA . GLN A 1 304 ? 8.737 3.685 7.179 1.00 93.38 304 GLN A CA 1
ATOM 2290 C C . GLN A 1 304 ? 8.947 3.535 5.658 1.00 93.38 304 GLN A C 1
ATOM 2292 O O . GLN A 1 304 ? 8.121 4.004 4.876 1.00 93.38 304 GLN A O 1
ATOM 2297 N N . GLY A 1 305 ? 10.012 2.849 5.227 1.00 93.94 305 GLY A N 1
ATOM 2298 C CA . GLY A 1 305 ? 10.371 2.763 3.811 1.00 93.94 305 GLY A CA 1
ATOM 2299 C C . GLY A 1 305 ? 10.464 4.152 3.166 1.00 93.94 305 GLY A C 1
ATOM 2300 O O . GLY A 1 305 ? 10.984 5.096 3.763 1.00 93.94 305 GLY A O 1
ATOM 2301 N N . ILE A 1 306 ? 9.909 4.302 1.962 1.00 94.44 306 ILE A N 1
ATOM 2302 C CA . ILE A 1 306 ? 9.845 5.600 1.259 1.00 94.44 306 ILE A CA 1
ATOM 2303 C C . ILE A 1 306 ? 8.664 6.482 1.687 1.00 94.44 306 ILE A C 1
ATOM 2305 O O . ILE A 1 306 ? 8.550 7.621 1.224 1.00 94.44 306 ILE A O 1
ATOM 2309 N N . CYS A 1 307 ? 7.792 6.000 2.575 1.00 94.12 307 CYS A N 1
ATOM 2310 C CA . CYS A 1 307 ? 6.658 6.780 3.061 1.00 94.12 307 CYS A CA 1
ATOM 2311 C C . CYS A 1 307 ? 7.113 8.040 3.827 1.00 94.12 307 CYS A C 1
ATOM 2313 O O . CYS A 1 307 ? 8.253 8.106 4.306 1.00 94.12 307 CYS A O 1
ATOM 2315 N N . PRO A 1 308 ? 6.259 9.080 3.917 1.00 91.44 308 PRO A N 1
ATOM 2316 C CA . PRO A 1 308 ? 6.564 10.268 4.710 1.00 91.44 308 PRO A CA 1
ATOM 2317 C C . PRO A 1 308 ? 6.827 9.923 6.175 1.00 91.44 308 PRO A C 1
ATOM 2319 O O . PRO A 1 308 ? 6.336 8.920 6.689 1.00 91.44 308 PRO A O 1
ATOM 2322 N N . THR A 1 309 ? 7.547 10.794 6.878 1.00 88.88 309 THR A N 1
ATOM 2323 C CA . THR A 1 309 ? 7.809 10.623 8.311 1.00 88.88 309 THR A CA 1
ATOM 2324 C C . THR A 1 309 ? 6.510 10.416 9.096 1.00 88.88 309 THR A C 1
ATOM 2326 O O . THR A 1 309 ? 5.552 11.180 8.959 1.00 88.88 309 THR A O 1
ATOM 2329 N N . GLY A 1 310 ? 6.484 9.374 9.931 1.00 87.25 310 GLY A N 1
ATOM 2330 C CA . GLY A 1 310 ? 5.306 8.982 10.710 1.00 87.25 310 GLY A CA 1
ATOM 2331 C C . GLY A 1 310 ? 4.266 8.160 9.940 1.00 87.25 310 GLY A C 1
ATOM 2332 O O . GLY A 1 310 ? 3.221 7.857 10.509 1.00 87.25 310 GLY A O 1
ATOM 2333 N N . TRP A 1 311 ? 4.542 7.809 8.683 1.00 92.06 311 TRP A N 1
ATOM 2334 C CA . TRP A 1 311 ? 3.796 6.849 7.869 1.00 92.06 311 TRP A CA 1
ATOM 2335 C C . TRP A 1 311 ? 4.698 5.669 7.514 1.00 92.06 311 TRP A C 1
ATOM 2337 O O . TRP A 1 311 ? 5.920 5.795 7.507 1.00 92.06 311 TRP A O 1
ATOM 2347 N N . HIS A 1 312 ? 4.107 4.530 7.176 1.00 94.31 312 HIS A N 1
ATOM 2348 C CA . HIS A 1 312 ? 4.849 3.318 6.854 1.00 94.31 312 HIS A CA 1
ATOM 2349 C C . HIS A 1 312 ? 4.236 2.534 5.697 1.00 94.31 312 HIS A C 1
ATOM 2351 O O . HIS A 1 312 ? 3.085 2.742 5.297 1.00 94.31 312 HIS A O 1
ATOM 2357 N N . VAL A 1 313 ? 5.048 1.646 5.126 1.00 95.88 313 VAL A N 1
ATOM 2358 C CA . VAL A 1 313 ? 4.622 0.686 4.107 1.00 95.88 313 VAL A CA 1
ATOM 2359 C C . VAL A 1 313 ? 3.719 -0.347 4.786 1.00 95.88 313 VAL A C 1
ATOM 2361 O O . VAL A 1 313 ? 4.135 -0.946 5.781 1.00 95.88 313 VAL A O 1
ATOM 2364 N N . PRO A 1 314 ? 2.500 -0.591 4.276 1.00 94.56 314 PRO A N 1
ATOM 2365 C CA . PRO A 1 314 ? 1.552 -1.476 4.934 1.00 94.56 314 PRO A CA 1
ATOM 2366 C C . PRO A 1 314 ? 2.046 -2.920 4.937 1.00 94.56 314 PRO A C 1
ATOM 2368 O O . PRO A 1 314 ? 2.575 -3.426 3.949 1.00 94.56 314 PRO A O 1
ATOM 2371 N N . THR A 1 315 ? 1.821 -3.622 6.034 1.00 94.94 315 THR A N 1
ATOM 2372 C CA . THR A 1 315 ? 2.038 -5.065 6.145 1.00 94.94 315 THR A CA 1
ATOM 2373 C C . THR A 1 315 ? 0.825 -5.850 5.636 1.00 94.94 315 THR A C 1
ATOM 2375 O O . THR A 1 315 ? -0.289 -5.334 5.521 1.00 94.94 315 THR A O 1
ATOM 2378 N N . ASP A 1 316 ? 1.010 -7.145 5.370 1.00 93.50 316 ASP A N 1
ATOM 2379 C CA . ASP A 1 316 ? -0.094 -8.050 5.033 1.00 93.50 316 ASP A CA 1
ATOM 2380 C C . ASP A 1 316 ? -1.168 -8.085 6.134 1.00 93.50 316 ASP A C 1
ATOM 2382 O O . ASP A 1 316 ? -2.352 -8.180 5.825 1.00 93.50 316 ASP A O 1
ATOM 2386 N N . ALA A 1 317 ? -0.772 -7.971 7.407 1.00 93.19 317 ALA A N 1
ATOM 2387 C CA . ALA A 1 317 ? -1.695 -7.942 8.540 1.00 93.19 317 ALA A CA 1
ATOM 2388 C C . ALA A 1 317 ? -2.558 -6.673 8.557 1.00 93.19 317 ALA A C 1
ATOM 2390 O O . ALA A 1 317 ? -3.759 -6.750 8.796 1.00 93.19 317 ALA A O 1
ATOM 2391 N N . GLU A 1 318 ? -1.972 -5.522 8.246 1.00 93.19 318 GLU A N 1
ATOM 2392 C CA . GLU A 1 318 ? -2.685 -4.245 8.194 1.00 93.19 318 GLU A CA 1
ATOM 2393 C C . GLU A 1 318 ? -3.688 -4.204 7.049 1.00 93.19 318 GLU A C 1
ATOM 2395 O O . GLU A 1 318 ? -4.828 -3.794 7.242 1.00 93.19 318 GLU A O 1
ATOM 2400 N N . ILE A 1 319 ? -3.323 -4.730 5.878 1.00 90.62 319 ILE A N 1
ATOM 2401 C CA . ILE A 1 319 ? -4.302 -4.875 4.801 1.00 90.62 319 ILE A CA 1
ATOM 2402 C C . ILE A 1 319 ? -5.430 -5.833 5.205 1.00 90.62 319 ILE A C 1
ATOM 2404 O O . ILE A 1 319 ? -6.580 -5.562 4.877 1.00 90.62 319 ILE A O 1
ATOM 2408 N N . LYS A 1 320 ? -5.159 -6.912 5.951 1.00 91.19 320 LYS A N 1
ATOM 2409 C CA . LYS A 1 320 ? -6.233 -7.783 6.463 1.00 91.19 320 LYS A CA 1
ATOM 2410 C C . LYS A 1 320 ? -7.172 -7.046 7.418 1.00 91.19 320 LYS A C 1
ATOM 2412 O O . LYS A 1 320 ? -8.384 -7.214 7.316 1.00 91.19 320 LYS A O 1
ATOM 2417 N N . THR A 1 321 ? -6.647 -6.202 8.305 1.00 90.75 321 THR A N 1
ATOM 2418 C CA . THR A 1 321 ? -7.465 -5.345 9.184 1.00 90.75 321 THR A CA 1
ATOM 2419 C C . THR A 1 321 ? -8.381 -4.434 8.372 1.00 90.75 321 THR A C 1
ATOM 2421 O O . THR A 1 321 ? -9.581 -4.357 8.642 1.00 90.75 321 THR A O 1
ATOM 2424 N N . LEU A 1 322 ? -7.839 -3.814 7.326 1.00 86.44 322 LEU A N 1
ATOM 2425 C CA . LEU A 1 322 ? -8.598 -3.016 6.374 1.00 86.44 322 LEU A CA 1
ATOM 2426 C C . LEU A 1 322 ? -9.669 -3.847 5.639 1.00 86.44 322 LEU A C 1
ATOM 2428 O O . LEU A 1 322 ? -10.820 -3.435 5.568 1.00 86.44 322 LEU A O 1
ATOM 2432 N N . GLU A 1 323 ? -9.333 -5.027 5.115 1.00 86.44 323 GLU A N 1
ATOM 2433 C CA . GLU A 1 323 ? -10.281 -5.933 4.446 1.00 86.44 323 GLU A CA 1
ATOM 2434 C C . GLU A 1 323 ? -11.459 -6.297 5.371 1.00 86.44 323 GLU A C 1
ATOM 2436 O O . GLU A 1 323 ? -12.623 -6.238 4.960 1.00 86.44 323 GLU A O 1
ATOM 2441 N N . MET A 1 324 ? -11.171 -6.611 6.637 1.00 86.69 324 MET A N 1
ATOM 2442 C CA . MET A 1 324 ? -12.184 -6.930 7.647 1.00 86.69 324 MET A CA 1
ATOM 2443 C C . MET A 1 324 ? -13.047 -5.720 8.022 1.00 86.69 324 MET A C 1
ATOM 2445 O O . MET A 1 324 ? -14.248 -5.879 8.238 1.00 86.69 324 MET A O 1
ATOM 2449 N N . HIS A 1 325 ? -12.484 -4.505 8.029 1.00 83.31 325 HIS A N 1
ATOM 2450 C CA . HIS A 1 325 ? -13.249 -3.274 8.264 1.00 83.31 325 HIS A CA 1
ATOM 2451 C C . HIS A 1 325 ? -14.402 -3.100 7.262 1.00 83.31 325 HIS A C 1
ATOM 2453 O O . HIS A 1 325 ? -15.471 -2.613 7.624 1.00 83.31 325 HIS A O 1
ATOM 2459 N N . PHE A 1 326 ? -14.224 -3.561 6.023 1.00 79.38 326 PHE A N 1
ATOM 2460 C CA . PHE A 1 326 ? -15.246 -3.500 4.975 1.00 79.38 326 PHE A CA 1
ATOM 2461 C C . PHE A 1 326 ? -16.140 -4.747 4.879 1.00 79.38 326 PHE A C 1
ATOM 2463 O O . PHE A 1 326 ? -16.909 -4.886 3.920 1.00 79.38 326 PHE A O 1
ATOM 2470 N N . GLY A 1 327 ? -16.071 -5.633 5.876 1.00 79.50 327 GLY A N 1
ATOM 2471 C CA . GLY A 1 327 ? -16.981 -6.767 6.033 1.00 79.50 327 GLY A CA 1
ATOM 2472 C C . GLY A 1 327 ? -16.434 -8.116 5.567 1.00 79.50 327 GLY A C 1
ATOM 2473 O O . GLY A 1 327 ? -17.203 -9.072 5.489 1.00 79.50 327 GLY A O 1
ATOM 2474 N N . MET A 1 328 ? -15.136 -8.231 5.262 1.00 85.81 328 MET A N 1
ATOM 2475 C CA . MET A 1 328 ? -14.522 -9.538 5.005 1.00 85.81 328 MET A CA 1
ATOM 2476 C C . MET A 1 328 ? -14.425 -10.348 6.307 1.00 85.81 328 MET A C 1
ATOM 2478 O O . MET A 1 328 ? -13.988 -9.831 7.334 1.00 85.81 328 MET A O 1
ATOM 2482 N N . ALA A 1 329 ? -14.803 -11.628 6.280 1.00 88.31 329 ALA A N 1
ATOM 2483 C CA . ALA A 1 329 ? -14.602 -12.511 7.425 1.00 88.31 329 ALA A CA 1
ATOM 2484 C C . ALA A 1 329 ? -13.109 -12.834 7.605 1.00 88.31 329 ALA A C 1
ATOM 2486 O O . ALA A 1 329 ? -12.370 -12.945 6.628 1.00 88.31 329 ALA A O 1
ATOM 2487 N N . GLN A 1 330 ? -12.666 -13.062 8.845 1.00 89.94 330 GLN A N 1
ATOM 2488 C CA . GLN A 1 330 ? -11.260 -13.373 9.134 1.00 89.94 330 GLN A CA 1
ATOM 2489 C C . GLN A 1 330 ? -10.748 -14.596 8.350 1.00 89.94 330 GLN A C 1
ATOM 2491 O O . GLN A 1 330 ? -9.653 -14.556 7.798 1.00 89.94 330 GLN A O 1
ATOM 2496 N N . ALA A 1 331 ? -11.562 -15.651 8.235 1.00 89.81 331 ALA A N 1
ATOM 2497 C CA . ALA A 1 331 ? -11.204 -16.847 7.469 1.00 89.81 331 ALA A CA 1
ATOM 2498 C C . ALA A 1 331 ? -10.927 -16.538 5.983 1.00 89.81 331 ALA A C 1
ATOM 2500 O O . ALA A 1 331 ? -9.990 -17.087 5.403 1.00 89.81 331 ALA A O 1
ATOM 2501 N N . ASP A 1 332 ? -11.686 -15.613 5.387 1.00 88.69 332 ASP A N 1
ATOM 2502 C CA . ASP A 1 332 ? -11.465 -15.162 4.010 1.00 88.69 332 ASP A CA 1
ATOM 2503 C C . ASP A 1 332 ? -10.221 -14.266 3.914 1.00 88.69 332 ASP A C 1
ATOM 2505 O O . ASP A 1 332 ? -9.411 -14.412 2.993 1.00 88.69 332 ASP A O 1
ATOM 2509 N N . ALA A 1 333 ? -10.029 -13.373 4.891 1.00 88.81 333 ALA A N 1
ATOM 2510 C CA . ALA A 1 333 ? -8.878 -12.472 4.970 1.00 88.81 333 ALA A CA 1
ATOM 2511 C C . ALA A 1 333 ? -7.547 -13.224 5.144 1.00 88.81 333 ALA A C 1
ATOM 2513 O O . ALA A 1 333 ? -6.512 -12.773 4.644 1.00 88.81 333 ALA A O 1
ATOM 2514 N N . ASP A 1 334 ? -7.560 -14.398 5.772 1.00 91.00 334 ASP A N 1
ATOM 2515 C CA . ASP A 1 334 ? -6.387 -15.265 5.920 1.00 91.00 334 ASP A CA 1
ATOM 2516 C C . ASP A 1 334 ? -6.144 -16.188 4.711 1.00 91.00 334 ASP A C 1
ATOM 2518 O O . ASP A 1 334 ? -5.029 -16.689 4.536 1.00 91.00 334 ASP A O 1
ATOM 2522 N N . GLY A 1 335 ? -7.137 -16.351 3.827 1.00 89.81 335 GLY A N 1
ATOM 2523 C CA . GLY A 1 335 ? -7.047 -17.180 2.621 1.00 89.81 335 GLY A CA 1
ATOM 2524 C C . GLY A 1 335 ? -6.009 -16.710 1.586 1.00 89.81 335 GLY A C 1
ATOM 2525 O O . GLY A 1 335 ? -5.253 -15.758 1.779 1.00 89.81 335 GLY A O 1
ATOM 2526 N N . ALA A 1 336 ? -5.968 -17.356 0.429 1.00 89.75 336 ALA A N 1
ATOM 2527 C CA . ALA A 1 336 ? -5.203 -16.894 -0.730 1.00 89.75 336 ALA A CA 1
ATOM 2528 C C . ALA A 1 336 ? -6.087 -16.958 -1.977 1.00 89.75 336 ALA A C 1
ATOM 2530 O O . ALA A 1 336 ? -7.092 -17.666 -1.991 1.00 89.75 336 ALA A O 1
ATOM 2531 N N . GLY A 1 337 ? -5.717 -16.221 -3.019 1.00 89.00 337 GLY A N 1
ATOM 2532 C CA . GLY A 1 337 ? -6.511 -16.132 -4.237 1.00 89.00 337 GLY A CA 1
ATOM 2533 C C . GLY A 1 337 ? -7.669 -15.139 -4.129 1.00 89.00 337 GLY A C 1
ATOM 2534 O O . GLY A 1 337 ? -7.616 -14.207 -3.323 1.00 89.00 337 GLY A O 1
ATOM 2535 N N . TRP A 1 338 ? -8.691 -15.313 -4.974 1.00 86.56 338 TRP A N 1
ATOM 2536 C CA . TRP A 1 338 ? -9.877 -14.452 -5.005 1.00 86.56 338 TRP A CA 1
ATOM 2537 C C . TRP A 1 338 ? -10.767 -14.764 -3.813 1.00 86.56 338 TRP A C 1
ATOM 2539 O O . TRP A 1 338 ? -11.257 -15.885 -3.685 1.00 86.56 338 TRP A O 1
ATOM 2549 N N . ARG A 1 339 ? -10.977 -13.773 -2.947 1.00 87.31 339 ARG A N 1
ATOM 2550 C CA . ARG A 1 339 ? -11.720 -13.964 -1.701 1.00 87.31 339 ARG A CA 1
ATOM 2551 C C . ARG A 1 339 ? -12.553 -12.758 -1.307 1.00 87.31 339 ARG A C 1
ATOM 2553 O O . ARG A 1 339 ? -12.299 -11.625 -1.730 1.00 87.31 339 ARG A O 1
ATOM 2560 N N . GLY A 1 340 ? -13.514 -13.050 -0.440 1.00 75.12 340 GLY A N 1
ATOM 2561 C CA . GLY A 1 340 ? -14.500 -12.107 0.053 1.00 75.12 340 GLY A CA 1
ATOM 2562 C C . GLY A 1 340 ? -15.445 -11.600 -1.036 1.00 75.12 340 GLY A C 1
ATOM 2563 O O . GLY A 1 340 ? -15.191 -11.684 -2.237 1.00 75.12 340 GLY A O 1
ATOM 2564 N N . ILE A 1 341 ? -16.553 -11.031 -0.581 1.00 68.38 341 ILE A N 1
ATOM 2565 C CA . ILE A 1 341 ? -17.364 -10.114 -1.373 1.00 68.38 341 ILE A CA 1
ATOM 2566 C C . ILE A 1 341 ? -17.055 -8.750 -0.781 1.00 68.38 341 ILE A C 1
ATOM 2568 O O . ILE A 1 341 ? -17.631 -8.366 0.235 1.00 68.38 341 ILE A O 1
ATOM 2572 N N . VAL A 1 342 ? -16.089 -8.036 -1.357 1.00 57.66 342 VAL A N 1
ATOM 2573 C CA . VAL A 1 342 ? -15.884 -6.650 -0.943 1.00 57.66 342 VAL A CA 1
ATOM 2574 C C . VAL A 1 342 ? -17.079 -5.873 -1.438 1.00 57.66 342 VAL A C 1
ATOM 2576 O O . VAL A 1 342 ? -17.287 -5.712 -2.646 1.00 57.66 342 VAL A O 1
ATOM 2579 N N . SER A 1 343 ? -17.864 -5.408 -0.477 1.00 54.19 343 SER A N 1
ATOM 2580 C CA . SER A 1 343 ? -18.918 -4.445 -0.714 1.00 54.19 343 SER A CA 1
ATOM 2581 C C . SER A 1 343 ? -18.337 -3.252 -1.501 1.00 54.19 343 SER A C 1
ATOM 2583 O O . SER A 1 343 ? -17.171 -2.878 -1.330 1.00 54.19 343 SER A O 1
ATOM 2585 N N . ALA A 1 344 ? -19.140 -2.646 -2.384 1.00 51.56 344 ALA A N 1
ATOM 2586 C CA . ALA A 1 344 ? -18.760 -1.441 -3.133 1.00 51.56 344 ALA A CA 1
ATOM 2587 C C . ALA A 1 344 ? -18.024 -0.358 -2.290 1.00 51.56 344 ALA A C 1
ATOM 2589 O O . ALA A 1 344 ? -17.067 0.218 -2.818 1.00 51.56 344 ALA A O 1
ATOM 2590 N N . PRO A 1 345 ? -18.349 -0.151 -0.988 1.00 52.22 345 PRO A N 1
ATOM 2591 C CA . PRO A 1 345 ? -17.645 0.753 -0.079 1.00 52.22 345 PRO A CA 1
ATOM 2592 C C . PRO A 1 345 ? -16.124 0.602 0.035 1.00 52.22 345 PRO A C 1
ATOM 2594 O O . PRO A 1 345 ? -15.470 1.617 0.229 1.00 52.22 345 PRO A O 1
ATOM 2597 N N . PHE A 1 346 ? -15.522 -0.588 -0.098 1.00 56.69 346 PHE A N 1
ATOM 2598 C CA . PHE A 1 346 ? -14.048 -0.706 -0.038 1.00 56.69 346 PHE A CA 1
ATOM 2599 C C . PHE A 1 346 ? -13.390 -0.030 -1.247 1.00 56.69 346 PHE A C 1
ATOM 2601 O O . PHE A 1 346 ? -12.399 0.691 -1.128 1.00 56.69 346 PHE A O 1
ATOM 2608 N N . ARG A 1 347 ? -13.971 -0.240 -2.435 1.00 57.03 347 ARG A N 1
ATOM 2609 C CA . ARG A 1 347 ? -13.438 0.270 -3.709 1.00 57.03 347 ARG A CA 1
ATOM 2610 C C . ARG A 1 347 ? -13.625 1.776 -3.826 1.00 57.03 347 ARG A C 1
ATOM 2612 O O . ARG A 1 347 ? -12.717 2.468 -4.284 1.00 57.03 347 ARG A O 1
ATOM 2619 N N . THR A 1 348 ? -14.789 2.268 -3.400 1.00 54.59 348 THR A N 1
ATOM 2620 C CA . THR A 1 348 ? -15.131 3.695 -3.405 1.00 54.59 348 THR A CA 1
ATOM 2621 C C . THR A 1 348 ? -14.507 4.434 -2.225 1.00 54.59 348 THR A C 1
ATOM 2623 O O . THR A 1 348 ? -14.065 5.563 -2.383 1.00 54.59 348 THR A O 1
ATOM 2626 N N . GLY A 1 349 ? -14.408 3.793 -1.058 1.00 51.94 349 GLY A N 1
ATOM 2627 C CA . GLY A 1 349 ? -13.875 4.379 0.172 1.00 51.94 349 GLY A CA 1
ATOM 2628 C C . GLY A 1 349 ? -12.391 4.702 0.083 1.00 51.94 349 GLY A C 1
ATOM 2629 O O . GLY A 1 349 ? -11.980 5.748 0.560 1.00 51.94 349 GLY A O 1
ATOM 2630 N N . LEU A 1 350 ? -11.597 3.869 -0.594 1.00 57.97 350 LEU A N 1
ATOM 2631 C CA . LEU A 1 350 ? -10.182 4.144 -0.863 1.00 57.97 350 LEU A CA 1
ATOM 2632 C C . LEU A 1 350 ? -9.935 4.816 -2.225 1.00 57.97 350 LEU A C 1
ATOM 2634 O O . LEU A 1 350 ? -8.777 5.009 -2.592 1.00 57.97 350 LEU A O 1
ATOM 2638 N N . ASN A 1 351 ? -10.970 5.139 -3.011 1.00 59.28 351 ASN A N 1
ATOM 2639 C CA . ASN A 1 351 ? -10.819 5.596 -4.403 1.00 59.28 351 ASN A CA 1
ATOM 2640 C C . ASN A 1 351 ? -9.864 4.712 -5.236 1.00 59.28 351 ASN A C 1
ATOM 2642 O O . ASN A 1 351 ? -9.171 5.187 -6.136 1.00 59.28 351 ASN A O 1
ATOM 2646 N N . ILE A 1 352 ? -9.808 3.408 -4.937 1.00 57.03 352 ILE A N 1
ATOM 2647 C CA . ILE A 1 352 ? -8.894 2.450 -5.586 1.00 57.03 352 ILE A CA 1
ATOM 2648 C C . ILE A 1 352 ? -9.170 2.370 -7.091 1.00 57.03 352 ILE A C 1
ATOM 2650 O O . ILE A 1 352 ? -8.251 2.169 -7.880 1.00 57.03 352 ILE A O 1
ATOM 2654 N N . LEU A 1 353 ? -10.420 2.619 -7.493 1.00 45.97 353 LEU A N 1
ATOM 2655 C CA . LEU A 1 353 ? -10.865 2.634 -8.888 1.00 45.97 353 LEU A CA 1
ATOM 2656 C C . LEU A 1 353 ? -10.147 3.683 -9.754 1.00 45.97 353 LEU A C 1
ATOM 2658 O O . LEU A 1 353 ? -10.082 3.510 -10.965 1.00 45.97 353 LEU A O 1
ATOM 2662 N N . VAL A 1 354 ? -9.584 4.745 -9.161 1.00 46.41 354 VAL A N 1
ATOM 2663 C CA . VAL A 1 354 ? -8.854 5.783 -9.915 1.00 46.41 354 VAL A CA 1
ATOM 2664 C C . VAL A 1 354 ? -7.447 5.306 -10.297 1.00 46.41 354 VAL A C 1
ATOM 2666 O O . VAL A 1 354 ? -6.838 5.818 -11.231 1.00 46.41 354 VAL A O 1
ATOM 2669 N N . THR A 1 355 ? -6.919 4.285 -9.616 1.00 51.19 355 THR A N 1
ATOM 2670 C CA . THR A 1 355 ? -5.597 3.726 -9.910 1.00 51.19 355 THR A CA 1
ATOM 2671 C C . THR A 1 355 ? -5.699 2.568 -10.895 1.00 51.19 355 THR A C 1
ATOM 2673 O O . THR A 1 355 ? -5.411 1.430 -10.550 1.00 51.19 355 THR A O 1
ATOM 2676 N N . ALA A 1 356 ? -6.130 2.819 -12.123 1.00 46.97 356 ALA A N 1
ATOM 2677 C CA . ALA A 1 356 ? -6.178 1.790 -13.154 1.00 46.97 356 ALA A CA 1
ATOM 2678 C C . ALA A 1 356 ? -4.786 1.154 -13.392 1.00 46.97 356 ALA A C 1
ATOM 2680 O O . ALA A 1 356 ? -3.858 1.808 -13.831 1.00 46.97 356 ALA A O 1
ATOM 2681 N N . GLY A 1 357 ? -4.629 -0.131 -13.097 1.00 52.69 357 GLY A N 1
ATOM 2682 C CA . GLY A 1 357 ? -4.124 -1.162 -14.014 1.00 52.69 357 GLY A CA 1
ATOM 2683 C C . GLY A 1 357 ? -2.645 -1.283 -14.311 1.00 52.69 357 GLY A C 1
ATOM 2684 O O . GLY A 1 357 ? -2.298 -2.259 -14.976 1.00 52.69 357 GLY A O 1
ATOM 2685 N N . TYR A 1 358 ? -1.801 -0.352 -13.880 1.00 63.59 358 TYR A N 1
ATOM 2686 C CA . TYR A 1 358 ? -0.423 -0.314 -14.360 1.00 63.59 358 TYR A CA 1
ATOM 2687 C C . TYR A 1 358 ? 0.543 -0.949 -13.367 1.00 63.59 358 TYR A C 1
ATOM 2689 O O . TYR A 1 358 ? 0.724 -0.477 -12.247 1.00 63.59 358 TYR A O 1
ATOM 2697 N N . PHE A 1 359 ? 1.188 -2.023 -13.806 1.00 69.56 359 PHE A N 1
ATOM 2698 C CA . PHE A 1 359 ? 2.294 -2.657 -13.104 1.00 69.56 359 PHE A CA 1
ATOM 2699 C C . PHE A 1 359 ? 3.450 -2.883 -14.070 1.00 69.56 359 PHE A C 1
ATOM 2701 O O . PHE A 1 359 ? 3.257 -3.030 -15.280 1.00 69.56 359 PHE A O 1
ATOM 2708 N N . ARG A 1 360 ? 4.666 -2.900 -13.524 1.00 76.81 360 ARG A N 1
ATOM 2709 C CA . ARG A 1 360 ? 5.859 -3.323 -14.257 1.00 76.81 360 ARG A CA 1
ATOM 2710 C C . ARG A 1 360 ? 6.146 -4.777 -13.876 1.00 76.81 360 ARG A C 1
ATOM 2712 O O . ARG A 1 360 ? 6.675 -4.983 -12.784 1.00 76.81 360 ARG A O 1
ATOM 2719 N N . PRO A 1 361 ? 5.783 -5.787 -14.684 1.00 72.50 361 PRO A N 1
ATOM 2720 C CA . PRO A 1 361 ? 6.243 -7.162 -14.497 1.00 72.50 361 PRO A CA 1
ATOM 2721 C C . PRO A 1 361 ? 7.773 -7.264 -14.521 1.00 72.50 361 PRO A C 1
ATOM 2723 O O . PRO A 1 361 ? 8.481 -6.336 -14.910 1.00 72.50 361 PRO A O 1
ATOM 2726 N N . SER A 1 362 ? 8.302 -8.426 -14.135 1.00 73.12 362 SER A N 1
ATOM 2727 C CA . SER A 1 362 ? 9.746 -8.706 -14.168 1.00 73.12 362 SER A CA 1
ATOM 2728 C C . SER A 1 362 ? 10.356 -8.601 -15.573 1.00 73.12 362 SER A C 1
ATOM 2730 O O . SER A 1 362 ? 11.565 -8.424 -15.693 1.00 73.12 362 SER A O 1
ATOM 2732 N N . SER A 1 363 ? 9.526 -8.675 -16.619 1.00 67.06 363 SER A N 1
ATOM 2733 C CA . SER A 1 363 ? 9.883 -8.423 -18.017 1.00 67.06 363 SER A CA 1
ATOM 2734 C C . SER A 1 363 ? 9.964 -6.937 -18.371 1.00 67.06 363 SER A C 1
ATOM 2736 O O . SER A 1 363 ? 10.020 -6.616 -19.543 1.00 67.06 363 SER A O 1
ATOM 2738 N N . GLY A 1 364 ? 9.872 -6.020 -17.406 1.00 67.44 364 GLY A N 1
ATOM 2739 C CA . GLY A 1 364 ? 10.133 -4.583 -17.536 1.00 67.44 364 GLY A CA 1
ATOM 2740 C C . GLY A 1 364 ? 9.232 -3.749 -18.456 1.00 67.44 364 GLY A C 1
ATOM 2741 O O . GLY A 1 364 ? 9.260 -2.521 -18.354 1.00 67.44 364 GLY A O 1
ATOM 2742 N N . ASP A 1 365 ? 8.418 -4.372 -19.299 1.00 77.31 365 ASP A N 1
ATOM 2743 C CA . ASP A 1 365 ? 7.387 -3.718 -20.100 1.00 77.31 365 ASP A CA 1
ATOM 2744 C C . ASP A 1 365 ? 6.142 -3.477 -19.257 1.00 77.31 365 ASP A C 1
ATOM 2746 O O . ASP A 1 365 ? 5.658 -4.389 -18.594 1.00 77.31 365 ASP A O 1
ATOM 2750 N N . PHE A 1 366 ? 5.606 -2.257 -19.279 1.00 80.06 366 PHE A N 1
ATOM 2751 C CA . PHE A 1 366 ? 4.386 -1.958 -18.541 1.00 80.06 366 PHE A CA 1
ATOM 2752 C C . PHE A 1 366 ? 3.196 -2.686 -19.148 1.00 80.06 366 PHE A C 1
ATOM 2754 O O . PHE A 1 366 ? 2.939 -2.598 -20.347 1.00 80.06 366 PHE A O 1
ATOM 2761 N N . THR A 1 367 ? 2.417 -3.337 -18.300 1.00 71.94 367 THR A N 1
ATOM 2762 C CA . THR A 1 367 ? 1.160 -3.957 -18.707 1.00 71.94 367 THR A CA 1
ATOM 2763 C C . THR A 1 367 ? 0.005 -3.106 -18.218 1.00 71.94 367 THR A C 1
ATOM 2765 O O . THR A 1 367 ? -0.066 -2.755 -17.040 1.00 71.94 367 THR A O 1
ATOM 2768 N N . ASN A 1 368 ? -0.915 -2.793 -19.125 1.00 65.75 368 ASN A N 1
ATOM 2769 C CA . ASN A 1 368 ? -2.207 -2.223 -18.799 1.00 65.75 368 ASN A CA 1
ATOM 2770 C C . ASN A 1 368 ? -3.229 -3.357 -18.796 1.00 65.75 368 ASN A C 1
ATOM 2772 O O . ASN A 1 368 ? -3.675 -3.798 -19.849 1.00 65.75 368 ASN A O 1
ATOM 2776 N N . ASN A 1 369 ? -3.630 -3.867 -17.631 1.00 61.38 369 ASN A N 1
ATOM 2777 C CA . ASN A 1 369 ? -4.627 -4.945 -17.614 1.00 61.38 369 ASN A CA 1
ATOM 2778 C C . ASN A 1 369 ? -6.042 -4.383 -17.873 1.00 61.38 369 ASN A C 1
ATOM 2780 O O . ASN A 1 369 ? -6.888 -4.316 -16.982 1.00 61.38 369 ASN A O 1
ATOM 2784 N N . SER A 1 370 ? -6.251 -3.852 -19.084 1.00 58.03 370 SER A N 1
ATOM 2785 C CA . SER A 1 370 ? -7.436 -3.129 -19.569 1.00 58.03 370 SER A CA 1
ATOM 2786 C C . SER A 1 370 ? -7.884 -1.940 -18.705 1.00 58.03 370 SER A C 1
ATOM 2788 O O . SER A 1 370 ? -9.029 -1.514 -18.797 1.00 58.03 370 SER A O 1
ATOM 2790 N N . GLY A 1 371 ? -7.008 -1.421 -17.838 1.00 63.28 371 GLY A N 1
ATOM 2791 C CA . GLY A 1 371 ? -7.354 -0.391 -16.851 1.00 63.28 371 GLY A CA 1
ATOM 2792 C C . GLY A 1 371 ? -8.312 -0.870 -15.751 1.00 63.28 371 GLY A C 1
ATOM 2793 O O . GLY A 1 371 ? -8.852 -0.055 -15.011 1.00 63.28 371 GLY A O 1
ATOM 2794 N N . LYS A 1 372 ? -8.525 -2.185 -15.651 1.00 67.31 372 LYS A N 1
ATOM 2795 C CA . LYS A 1 372 ? -9.511 -2.801 -14.759 1.00 67.31 372 LYS A CA 1
ATOM 2796 C C . LYS A 1 372 ? -8.900 -3.358 -13.489 1.00 67.31 372 LYS A C 1
ATOM 2798 O O . LYS A 1 372 ? -9.578 -3.416 -12.469 1.00 67.31 372 LYS A O 1
ATOM 2803 N N . ASN A 1 373 ? -7.634 -3.765 -13.535 1.00 72.19 373 ASN A N 1
ATOM 2804 C CA . ASN A 1 373 ? -6.965 -4.271 -12.342 1.00 72.19 373 ASN A CA 1
ATOM 2805 C C . ASN A 1 373 ? -6.274 -3.140 -11.595 1.00 72.19 373 ASN A C 1
ATOM 2807 O O . ASN A 1 373 ? -6.120 -2.062 -12.131 1.00 72.19 373 ASN A O 1
ATOM 2811 N N . THR A 1 374 ? -5.865 -3.345 -10.360 1.00 77.19 374 THR A N 1
ATOM 2812 C CA . THR A 1 374 ? -4.939 -2.477 -9.631 1.00 77.19 374 THR A CA 1
ATOM 2813 C C . THR A 1 374 ? -4.372 -3.265 -8.475 1.00 77.19 374 THR A C 1
ATOM 2815 O O . THR A 1 374 ? -4.916 -4.313 -8.132 1.00 77.19 374 THR A O 1
ATOM 2818 N N . ALA A 1 375 ? -3.275 -2.814 -7.887 1.00 82.12 375 ALA A N 1
ATOM 2819 C CA . ALA A 1 375 ? -2.620 -3.566 -6.837 1.00 82.12 375 ALA A CA 1
ATOM 2820 C C . ALA A 1 375 ? -2.212 -2.680 -5.668 1.00 82.12 375 ALA A C 1
ATOM 2822 O O . ALA A 1 375 ? -1.988 -1.485 -5.822 1.00 82.12 375 ALA A O 1
ATOM 2823 N N . LEU A 1 376 ? -2.104 -3.292 -4.495 1.00 86.44 376 LEU A N 1
ATOM 2824 C CA . LEU A 1 376 ? -1.485 -2.703 -3.320 1.00 86.44 376 LEU A CA 1
ATOM 2825 C C . LEU A 1 376 ? -0.302 -3.571 -2.910 1.00 86.44 376 LEU A C 1
ATOM 2827 O O . LEU A 1 376 ? -0.435 -4.771 -2.651 1.00 86.44 376 LEU A O 1
ATOM 2831 N N . MET A 1 377 ? 0.858 -2.933 -2.858 1.00 91.44 377 MET A N 1
ATOM 2832 C CA . MET A 1 377 ? 2.081 -3.502 -2.315 1.00 91.44 377 MET A CA 1
ATOM 2833 C C . MET A 1 377 ? 2.000 -3.665 -0.795 1.00 91.44 377 MET A C 1
ATOM 2835 O O . MET A 1 377 ? 1.353 -2.866 -0.120 1.00 91.44 377 MET A O 1
ATOM 2839 N N . THR A 1 378 ? 2.717 -4.661 -0.264 1.00 94.19 378 THR A N 1
ATOM 2840 C CA . THR A 1 378 ? 2.985 -4.775 1.175 1.00 94.19 378 THR A CA 1
ATOM 2841 C C . THR A 1 378 ? 4.476 -4.853 1.482 1.00 94.19 378 THR A C 1
ATOM 2843 O O . THR A 1 378 ? 5.277 -5.297 0.658 1.00 94.19 378 THR A O 1
ATOM 2846 N N . ALA A 1 379 ? 4.832 -4.497 2.711 1.00 95.19 379 ALA A N 1
ATOM 2847 C CA . ALA A 1 379 ? 6.147 -4.693 3.309 1.00 95.19 379 ALA A CA 1
ATOM 2848 C C . ALA A 1 379 ? 6.450 -6.169 3.633 1.00 95.19 379 ALA A C 1
ATOM 2850 O O . ALA A 1 379 ? 7.565 -6.508 4.013 1.00 95.19 379 ALA A O 1
ATOM 2851 N N . THR A 1 380 ? 5.468 -7.068 3.526 1.00 94.75 380 THR A N 1
ATOM 2852 C CA . THR A 1 380 ? 5.611 -8.458 3.965 1.00 94.75 380 THR A CA 1
ATOM 2853 C C . THR A 1 380 ? 6.287 -9.306 2.893 1.00 94.75 380 THR A C 1
ATOM 2855 O O . THR A 1 380 ? 5.693 -9.628 1.860 1.00 94.75 380 THR A O 1
ATOM 2858 N N . GLU A 1 381 ? 7.527 -9.704 3.170 1.00 94.81 381 GLU A N 1
ATOM 2859 C CA . GLU A 1 381 ? 8.246 -10.708 2.390 1.00 94.81 381 GLU A CA 1
ATOM 2860 C C . GLU A 1 381 ? 7.520 -12.064 2.459 1.00 94.81 381 GLU A C 1
ATOM 2862 O O . GLU A 1 381 ? 6.997 -12.452 3.505 1.00 94.81 381 GLU A O 1
ATOM 2867 N N . TYR A 1 382 ? 7.459 -12.776 1.331 1.00 93.94 382 TYR A N 1
ATOM 2868 C CA . TYR A 1 382 ? 6.934 -14.141 1.281 1.00 93.94 382 TYR A CA 1
ATOM 2869 C C . TYR A 1 382 ? 8.055 -15.170 1.171 1.00 93.94 382 TYR A C 1
ATOM 2871 O O . TYR A 1 382 ? 8.076 -16.143 1.920 1.00 93.94 382 TYR A O 1
ATOM 2879 N N . ASP A 1 383 ? 8.977 -14.940 0.240 1.00 93.38 383 ASP A N 1
ATOM 2880 C CA . ASP A 1 383 ? 10.180 -15.734 0.046 1.00 93.38 383 ASP A CA 1
ATOM 2881 C C . ASP A 1 383 ? 11.308 -14.844 -0.504 1.00 93.38 383 ASP A C 1
ATOM 2883 O O . ASP A 1 383 ? 11.153 -13.633 -0.675 1.00 93.38 383 ASP A O 1
ATOM 2887 N N . ILE A 1 384 ? 12.442 -15.468 -0.820 1.00 93.50 384 ILE A N 1
ATOM 2888 C CA . ILE A 1 384 ? 13.666 -14.807 -1.283 1.00 93.50 384 ILE A CA 1
ATOM 2889 C C . ILE A 1 384 ? 13.430 -13.879 -2.490 1.00 93.50 384 ILE A C 1
ATOM 2891 O O . ILE A 1 384 ? 14.091 -12.847 -2.592 1.00 93.50 384 ILE A O 1
ATOM 2895 N N . ILE A 1 385 ? 12.492 -14.200 -3.383 1.00 92.94 385 ILE A N 1
ATOM 2896 C CA . ILE A 1 385 ? 12.246 -13.460 -4.631 1.00 92.94 385 ILE A CA 1
ATOM 2897 C C . ILE A 1 385 ? 10.850 -12.830 -4.705 1.00 92.94 385 ILE A C 1
ATOM 2899 O O . ILE A 1 385 ? 10.588 -12.058 -5.629 1.00 92.94 385 ILE A O 1
ATOM 2903 N N . ASN A 1 386 ? 9.956 -13.129 -3.758 1.00 93.81 386 ASN A N 1
ATOM 2904 C CA . ASN A 1 386 ? 8.558 -12.715 -3.783 1.00 93.81 386 ASN A CA 1
ATOM 2905 C C . ASN A 1 386 ? 8.104 -12.023 -2.490 1.00 93.81 386 ASN A C 1
ATOM 2907 O O . ASN A 1 386 ? 8.535 -12.341 -1.382 1.00 93.81 386 ASN A O 1
ATOM 2911 N N . TYR A 1 387 ? 7.135 -11.123 -2.628 1.00 94.12 387 TYR A N 1
ATOM 2912 C CA . TYR A 1 387 ? 6.453 -10.450 -1.522 1.00 94.12 387 TYR A CA 1
ATOM 2913 C C . TYR A 1 387 ? 4.935 -10.581 -1.646 1.00 94.12 387 TYR A C 1
ATOM 2915 O O . TYR A 1 387 ? 4.410 -10.921 -2.708 1.00 94.12 387 TYR A O 1
ATOM 2923 N N . ARG A 1 388 ? 4.208 -10.331 -0.554 1.00 94.06 388 ARG A N 1
ATOM 2924 C CA . ARG A 1 388 ? 2.740 -10.364 -0.544 1.00 94.06 388 ARG A CA 1
ATOM 2925 C C . ARG A 1 388 ? 2.160 -9.095 -1.163 1.00 94.06 388 ARG A C 1
ATOM 2927 O O . ARG A 1 388 ? 2.592 -7.989 -0.850 1.00 94.06 388 ARG A O 1
ATOM 2934 N N . MET A 1 389 ? 1.122 -9.239 -1.978 1.00 91.50 389 MET A N 1
ATOM 2935 C CA . MET A 1 389 ? 0.363 -8.103 -2.506 1.00 91.50 389 MET A CA 1
ATOM 2936 C C . MET A 1 389 ? -1.141 -8.375 -2.496 1.00 91.50 389 MET A C 1
ATOM 2938 O O . MET A 1 389 ? -1.594 -9.496 -2.224 1.00 91.50 389 MET A O 1
ATOM 2942 N N . ARG A 1 390 ? -1.921 -7.324 -2.741 1.00 88.62 390 ARG A N 1
ATOM 2943 C CA . ARG A 1 390 ? -3.325 -7.441 -3.130 1.00 88.62 390 ARG A CA 1
ATOM 2944 C C . ARG A 1 390 ? -3.503 -6.961 -4.544 1.00 88.62 390 ARG A C 1
ATOM 2946 O O . ARG A 1 390 ? -2.951 -5.931 -4.902 1.00 88.62 390 ARG A O 1
ATOM 2953 N N . GLU A 1 391 ? -4.338 -7.659 -5.284 1.00 84.94 391 GLU A N 1
ATOM 2954 C CA . GLU A 1 391 ? -4.844 -7.221 -6.566 1.00 84.94 391 GLU A CA 1
ATOM 2955 C C . GLU A 1 391 ? -6.364 -7.066 -6.484 1.00 84.94 391 GLU A C 1
ATOM 2957 O O . GLU A 1 391 ? -7.081 -7.823 -5.826 1.00 84.94 391 GLU A O 1
ATOM 2962 N N . PHE A 1 392 ? -6.845 -6.033 -7.148 1.00 79.00 392 PHE A N 1
ATOM 2963 C CA . PHE A 1 392 ? -8.235 -5.638 -7.230 1.00 79.00 392 PHE A CA 1
ATOM 2964 C C . PHE A 1 392 ? -8.595 -5.604 -8.700 1.00 79.00 392 PHE A C 1
ATOM 2966 O O . PHE A 1 392 ? -7.793 -5.162 -9.513 1.00 79.00 392 PHE A O 1
ATOM 2973 N N . ASN A 1 393 ? -9.797 -6.038 -9.041 1.00 76.31 393 ASN A N 1
ATOM 2974 C CA . ASN A 1 393 ? -10.326 -5.939 -10.393 1.00 76.31 393 ASN A CA 1
ATOM 2975 C C . ASN A 1 393 ? -11.678 -5.221 -10.319 1.00 76.31 393 ASN A C 1
ATOM 2977 O O . ASN A 1 393 ? -12.486 -5.519 -9.439 1.00 76.31 393 ASN A O 1
ATOM 2981 N N . SER A 1 394 ? -11.897 -4.240 -11.192 1.00 70.94 394 SER A N 1
ATOM 2982 C CA . SER A 1 394 ? -13.114 -3.425 -11.247 1.00 70.94 394 SER A CA 1
ATOM 2983 C C . SER A 1 394 ? -14.371 -4.251 -11.507 1.00 70.94 394 SER A C 1
ATOM 2985 O O . SER A 1 394 ? -15.439 -3.896 -11.017 1.00 70.94 394 SER A O 1
ATOM 2987 N N . ASP A 1 395 ? -14.235 -5.355 -12.236 1.00 72.94 395 ASP A N 1
ATOM 2988 C CA . ASP A 1 395 ? -15.331 -6.217 -12.676 1.00 72.94 395 ASP A CA 1
ATOM 2989 C C . ASP A 1 395 ? -15.596 -7.364 -11.687 1.00 72.94 395 ASP A C 1
ATOM 2991 O O . ASP A 1 395 ? -16.650 -7.995 -11.735 1.00 72.94 395 ASP A O 1
ATOM 2995 N N . LEU A 1 396 ? -14.652 -7.653 -10.782 1.00 74.12 396 LEU A N 1
ATOM 2996 C CA . LEU A 1 396 ? -14.757 -8.757 -9.827 1.00 74.12 396 LEU A CA 1
ATOM 2997 C C . LEU A 1 396 ? -15.068 -8.253 -8.425 1.00 74.12 396 LEU A C 1
ATOM 2999 O O . LEU A 1 396 ? -14.413 -7.352 -7.910 1.00 74.12 396 LEU A O 1
ATOM 3003 N N . SER A 1 397 ? -16.013 -8.904 -7.749 1.00 71.94 397 SER A N 1
ATOM 3004 C CA . SER A 1 397 ? -16.462 -8.536 -6.403 1.00 71.94 397 SER A CA 1
ATOM 3005 C C . SER A 1 397 ? -15.509 -8.943 -5.273 1.00 71.94 397 SER A C 1
ATOM 3007 O O . SER A 1 397 ? -15.783 -8.589 -4.131 1.00 71.94 397 SER A O 1
ATOM 3009 N N . GLY A 1 398 ? -14.402 -9.636 -5.554 1.00 78.06 398 GLY A N 1
ATOM 3010 C CA . GLY A 1 398 ? -13.423 -10.079 -4.550 1.00 78.06 398 GLY A CA 1
ATOM 3011 C C . GLY A 1 398 ? -12.121 -9.274 -4.539 1.00 78.06 398 GLY A C 1
ATOM 3012 O O . GLY A 1 398 ? -11.914 -8.402 -5.384 1.00 78.06 398 GLY A O 1
ATOM 3013 N N . ILE A 1 399 ? -11.245 -9.592 -3.582 1.00 85.44 399 ILE A N 1
ATOM 3014 C CA . ILE A 1 399 ? -9.835 -9.161 -3.537 1.00 85.44 399 ILE A CA 1
ATOM 3015 C C . ILE A 1 399 ? -8.972 -10.386 -3.790 1.00 85.44 399 ILE A C 1
ATOM 3017 O O . ILE A 1 399 ? -9.195 -11.438 -3.190 1.00 85.44 399 ILE A O 1
ATOM 3021 N N . TYR A 1 400 ? -7.977 -10.250 -4.656 1.00 87.25 400 TYR A N 1
ATOM 3022 C CA . TYR A 1 400 ? -7.006 -11.296 -4.917 1.00 87.25 400 TYR A CA 1
ATOM 3023 C C . TYR A 1 400 ? -5.791 -11.111 -4.009 1.00 87.25 400 TYR A C 1
ATOM 3025 O O . TYR A 1 400 ? -5.049 -10.140 -4.142 1.00 87.25 400 TYR A O 1
ATOM 3033 N N . ARG A 1 401 ? -5.564 -12.030 -3.066 1.00 91.88 401 ARG A N 1
ATOM 3034 C CA . ARG A 1 401 ? -4.310 -12.067 -2.298 1.00 91.88 401 ARG A CA 1
ATOM 3035 C C . ARG A 1 401 ? -3.344 -13.042 -2.936 1.00 91.88 401 ARG A C 1
ATOM 3037 O O . ARG A 1 401 ? -3.606 -14.244 -2.966 1.00 91.88 401 ARG A O 1
ATOM 3044 N N . SER A 1 402 ? -2.199 -12.527 -3.359 1.00 91.00 402 SER A N 1
ATOM 3045 C CA . SER A 1 402 ? -1.171 -13.312 -4.031 1.00 91.00 402 SER A CA 1
ATOM 3046 C C . SER A 1 402 ? 0.225 -12.893 -3.589 1.00 91.00 402 SER A C 1
ATOM 3048 O O . SER A 1 402 ? 0.414 -12.085 -2.674 1.0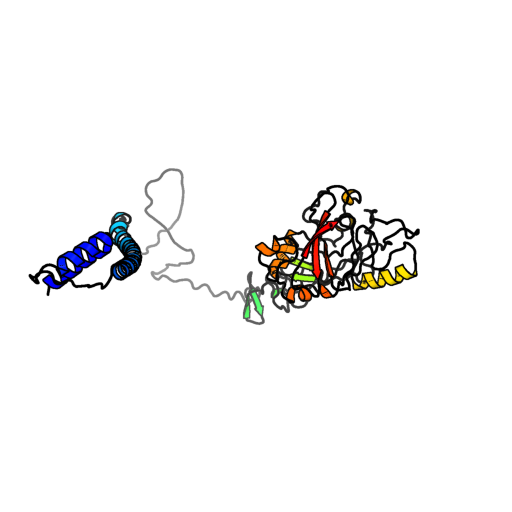0 91.00 402 SER A O 1
ATOM 3050 N N . VAL A 1 403 ? 1.205 -13.507 -4.230 1.00 92.19 403 VAL A N 1
ATOM 3051 C CA . VAL A 1 403 ? 2.608 -13.136 -4.172 1.00 92.19 403 VAL A CA 1
ATOM 3052 C C . VAL A 1 403 ? 3.013 -12.518 -5.504 1.00 92.19 403 VAL A C 1
ATOM 3054 O O . VAL A 1 403 ? 2.415 -12.817 -6.541 1.00 92.19 403 VAL A O 1
ATOM 3057 N N . TYR A 1 404 ? 4.008 -11.643 -5.470 1.00 90.69 404 TYR A N 1
ATOM 3058 C CA . TYR A 1 404 ? 4.536 -10.983 -6.654 1.00 90.69 404 TYR A CA 1
ATOM 3059 C C . TYR A 1 404 ? 6.052 -10.859 -6.564 1.00 90.69 404 TYR A C 1
ATOM 3061 O O . TYR A 1 404 ? 6.602 -10.787 -5.465 1.00 90.69 404 TYR A O 1
ATOM 3069 N N . SER A 1 405 ? 6.726 -10.857 -7.714 1.00 92.00 405 SER A N 1
ATOM 3070 C CA . SER A 1 405 ? 8.189 -10.805 -7.758 1.00 92.00 405 SER A CA 1
ATOM 3071 C C . SER A 1 405 ? 8.694 -9.467 -7.228 1.00 92.00 405 SER A C 1
ATOM 3073 O O . SER A 1 405 ? 8.218 -8.418 -7.656 1.00 92.00 405 SER A O 1
ATOM 3075 N N . LYS A 1 406 ? 9.718 -9.482 -6.371 1.00 92.56 406 LYS A N 1
ATOM 3076 C CA . LYS A 1 406 ? 10.389 -8.273 -5.863 1.00 92.56 406 LYS A CA 1
ATOM 3077 C C . LYS A 1 406 ? 11.013 -7.417 -6.970 1.00 92.56 406 LYS A C 1
ATOM 3079 O O . LYS A 1 406 ? 11.199 -6.220 -6.773 1.00 92.56 406 LYS A O 1
ATOM 3084 N N . ASN A 1 407 ? 11.296 -8.015 -8.133 1.00 89.69 407 ASN A N 1
ATOM 3085 C CA . ASN A 1 407 ? 11.794 -7.316 -9.321 1.00 89.69 407 ASN A CA 1
ATOM 3086 C C . ASN A 1 407 ? 10.691 -6.543 -10.071 1.00 89.69 407 ASN A C 1
ATOM 3088 O O . ASN A 1 407 ? 10.970 -5.751 -10.970 1.00 89.69 407 ASN A O 1
ATOM 3092 N N . ALA A 1 408 ? 9.428 -6.785 -9.740 1.00 88.94 408 ALA A N 1
ATOM 3093 C CA . ALA A 1 408 ? 8.299 -6.127 -10.361 1.00 88.94 408 ALA A CA 1
ATOM 3094 C C . ALA A 1 408 ? 7.858 -4.910 -9.528 1.00 88.94 408 ALA A C 1
ATOM 3096 O O . ALA A 1 408 ? 7.974 -4.912 -8.301 1.00 88.94 408 ALA A O 1
ATOM 3097 N N . ALA A 1 409 ? 7.366 -3.864 -10.198 1.00 89.69 409 ALA A N 1
ATOM 3098 C CA . ALA A 1 409 ? 7.012 -2.598 -9.558 1.00 89.69 409 ALA A CA 1
ATOM 3099 C C . ALA A 1 409 ? 5.493 -2.412 -9.467 1.00 89.69 409 ALA A C 1
ATOM 3101 O O . ALA A 1 409 ? 4.783 -2.591 -10.463 1.00 89.69 409 ALA A O 1
ATOM 3102 N N . LEU A 1 410 ? 5.022 -2.026 -8.280 1.00 89.56 410 LEU A N 1
ATOM 3103 C CA . LEU A 1 410 ? 3.617 -1.776 -7.955 1.00 89.56 410 LEU A CA 1
ATOM 3104 C C . LEU A 1 410 ? 3.446 -0.380 -7.334 1.00 89.56 410 LEU A C 1
ATOM 3106 O O . LEU A 1 410 ? 4.410 0.175 -6.796 1.00 89.56 410 LEU A O 1
ATOM 3110 N N . PRO A 1 411 ? 2.236 0.202 -7.383 1.00 89.31 411 PRO A N 1
ATOM 3111 C CA . PRO A 1 411 ? 1.967 1.438 -6.666 1.00 89.31 411 PRO A CA 1
ATOM 3112 C C . PRO A 1 411 ? 1.994 1.203 -5.148 1.00 89.31 411 PRO A C 1
ATOM 3114 O O . PRO A 1 411 ? 1.569 0.159 -4.640 1.00 89.31 411 PRO A O 1
ATOM 3117 N N . LEU A 1 412 ? 2.495 2.200 -4.416 1.00 91.12 412 LEU A N 1
ATOM 3118 C CA . LEU A 1 412 ? 2.557 2.194 -2.955 1.00 91.12 412 LEU A CA 1
ATOM 3119 C C . LEU A 1 412 ? 1.485 3.101 -2.366 1.00 91.12 412 LEU A C 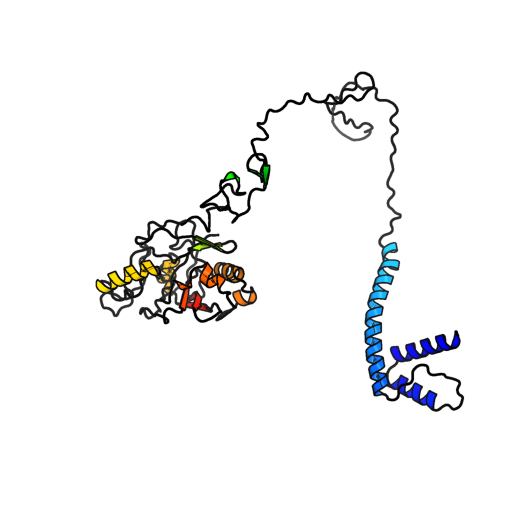1
ATOM 3121 O O . LEU A 1 412 ? 1.311 4.237 -2.804 1.00 91.12 412 LEU A O 1
ATOM 3125 N N . ARG A 1 413 ? 0.839 2.640 -1.300 1.00 90.50 413 ARG A N 1
ATOM 3126 C CA . ARG A 1 413 ? -0.041 3.459 -0.477 1.00 90.50 413 ARG A CA 1
ATOM 3127 C C . ARG A 1 413 ? 0.348 3.310 0.980 1.00 90.50 413 ARG A C 1
ATOM 3129 O O . ARG A 1 413 ? 0.289 2.210 1.516 1.00 90.50 413 ARG A O 1
ATOM 3136 N N . CYS A 1 414 ? 0.755 4.413 1.590 1.00 92.56 414 CYS A N 1
ATOM 3137 C CA . CYS A 1 414 ? 1.234 4.406 2.962 1.00 92.56 414 CYS A CA 1
ATOM 3138 C C . CYS A 1 414 ? 0.075 4.383 3.958 1.00 92.56 414 CYS A C 1
ATOM 3140 O O . CYS A 1 414 ? -1.008 4.925 3.697 1.00 92.56 414 CYS A O 1
ATOM 3142 N N . VAL A 1 415 ? 0.345 3.781 5.110 1.00 91.44 415 VAL A N 1
ATOM 3143 C CA . VAL A 1 415 ? -0.572 3.670 6.242 1.00 91.44 415 VAL A CA 1
ATOM 3144 C C . VAL A 1 415 ? 0.072 4.275 7.492 1.00 91.44 415 VAL A C 1
ATOM 3146 O O . VAL A 1 415 ? 1.292 4.411 7.568 1.00 91.44 415 VAL A O 1
ATOM 3149 N N . LYS A 1 416 ? -0.750 4.683 8.451 1.00 88.88 416 LYS A N 1
ATOM 3150 C CA . LYS A 1 416 ? -0.353 5.101 9.795 1.00 88.88 416 LYS A CA 1
ATOM 3151 C C . LYS A 1 416 ? -1.366 4.526 10.789 1.00 88.88 416 LYS A C 1
ATOM 3153 O O . LYS A 1 416 ? -2.558 4.527 10.486 1.00 88.88 416 LYS A O 1
ATOM 3158 N N . ASN A 1 417 ? -0.900 4.027 11.932 1.00 84.69 417 ASN A N 1
ATOM 3159 C CA . ASN A 1 417 ? -1.756 3.494 13.002 1.00 84.69 417 ASN A CA 1
ATOM 3160 C C . ASN A 1 417 ? -1.775 4.421 14.212 1.00 84.69 417 ASN A C 1
ATOM 3162 O O . ASN A 1 417 ? -0.770 5.150 14.396 1.00 84.69 417 ASN A O 1
#

Secondary structure (DSSP, 8-state):
-HHHHHHHHHHHHHHHHS-HHHHHHHHHHHHH-TT-----SS--SSHHHHHHHHHHHHHHHHHHHHHHHHHHHHHHTHHHHS-GGG-------------PPPP-------S------------TTEE-TTSS-EE---------STTTSSPPTTEEEETTEEEEPBPTT-B-SSGGGBTTS-EETTEE-SSS-TTTPPEE-TT-SS--EE-EEEETTEEEESS----SEEE-SB-TTSSSBPP---TTS-EEE-TT--BTT-HHHHHHHHHHHHHH--EEEHHHHTT--GGGGTS--PPPSS--TTSPTT-BPPPHHHHHHHHHHTT--HHHHHS-EEES---HHHHHHTTGGGS-SEEB-TT-S-EE-TTTEEEEEEEEE-SSSEEEEEEEETT-SSEEEEEEETTSEEE---EE-

Radius of gyration: 41.31 Å; chains: 1; bounding box: 82×99×103 Å